Protein AF-0000000079810533 (afdb_homodimer)

InterPro domains:
  IPR00404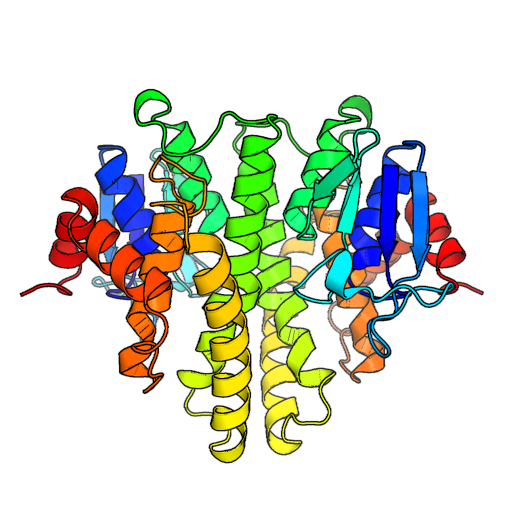5 Glutathione S-transferase, N-terminal [PF13409] (10-76)
  IPR004045 Glutathione S-transferase, N-terminal [PS50404] (1-81)
  IPR004046 Glutathione S-transferase, C-terminal [PF00043] (103-189)
  IPR010987 Glutathione S-transferase, C-terminal-like [PS50405] (87-202)
  IPR036249 Thioredoxin-like superfamily [SSF52833] (1-79)
  IPR036282 Glutathione S-transferase, C-terminal domain superfamily [SSF47616] (81-199)
  IPR040079 Glutathione transferase family [SFLDS00019] (1-200)

Organism: NCBI:txid164759

Foldseek 3Di:
DEWEDAFLPLSLLLQLLCLLLVDDYYYWYQDLVVCATPVGHRVCVVPVVSDDTWDQDPVRDIDGDLVVSSVVSCVVRVVSVQADDPPDPLRVVLVVLSVCCVPQAQVLCVLLPDPPRDPVCVVVSLVSNLVSVL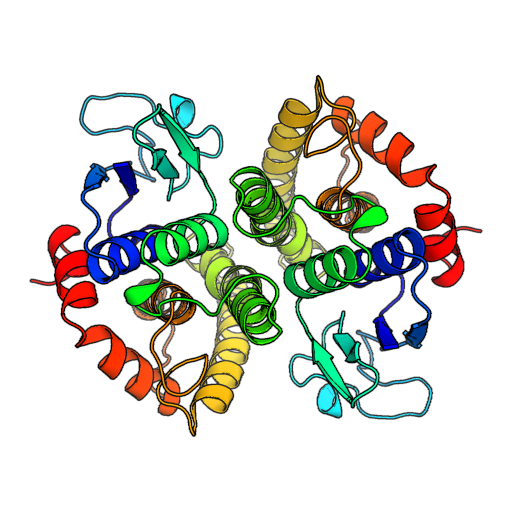VVLVCQPQALANSGPDHHSSLSSNLSRVVCCVVSVRDNVVSPSVVSSNVVVCPDPSSVVSNVVSVNPD/DEWEDAFLPLSLLLQLLCLLLVDDYYYWYQDLVVCATPVGHRVCVVPVVSDDTWDQDPVRDIDGDLVVSSVVSCVVRVVSVQADDPPDPLRVVLVVLSVCCVPQAQVLCVLLPDPPRDPVCVVVSLVSNLVSVLVVLVCQPQALENSGPDHHSSLSSNLSRVVCCVVSVRDNVVSPSVVSSNVVVCPDPSSVVSNVVSVNPD

Sequence (404 aa):
MKLYYSPGACSLSPHIVLHETGLAHTSVLASTKSHKLQDGTDYYTINPLGYVPVLELDDGTRLREGPAIVQYLADQAPHKNLAPANGTLARYRLQEWLTFIGTEIHKGFTPLFKPTTPADYKPLVHEQLLSRLKWVDGELAHKPYLMGEHFSVADAYLFTVTNWAPAVNLDISALKNLAAYRERIAARPAVQAAMKAEGLLKMKLYYSPGACSLSPHIVLHETGLAHTSVLASTKSHKLQDGTDYYTINPLGYVPVLELDDGTRLREGPAIVQYLADQAPHKNLAPANGTLARYRLQEWLTFIGTEIHKGFTPLFKPTTPADYKPLVHEQLLSRLKWVDGELAHKPYLMGEHFSVADAYLFTVTNWAPAVNLDISALKNLAAYRERIAARPAVQAAMKAEGLLK

Structure (mmCIF, N/CA/C/O backbone):
data_AF-0000000079810533-model_v1
#
loop_
_entity.id
_entity.type
_entity.pdbx_description
1 polymer 'Glutathione S-transferase'
#
loop_
_atom_site.group_PDB
_atom_site.id
_atom_site.type_symbol
_atom_site.label_atom_id
_atom_site.label_alt_id
_atom_site.label_comp_id
_atom_site.label_asym_id
_atom_site.label_entity_id
_atom_site.label_seq_id
_atom_site.pdbx_PDB_ins_code
_atom_site.Cartn_x
_atom_site.Cartn_y
_atom_site.Cartn_z
_atom_site.occupancy
_atom_site.B_iso_or_equiv
_atom_site.auth_seq_id
_atom_site.auth_comp_id
_atom_site.auth_asym_id
_atom_site.auth_atom_id
_atom_site.pdbx_PDB_model_num
ATOM 1 N N . MET A 1 1 ? -16.031 7.844 16.562 1 97.38 1 MET A N 1
ATOM 2 C CA . MET A 1 1 ? -14.844 7.145 16.109 1 97.38 1 MET A CA 1
ATOM 3 C C . MET A 1 1 ? -13.617 7.559 16.922 1 97.38 1 MET A C 1
ATOM 5 O O . MET A 1 1 ? -13.617 8.625 17.547 1 97.38 1 MET A O 1
ATOM 9 N N . LYS A 1 2 ? -12.695 6.684 17.062 1 98.38 2 LYS A N 1
ATOM 10 C CA . LYS A 1 2 ? -11.43 6.938 17.75 1 98.38 2 LYS A CA 1
ATOM 11 C C . LYS A 1 2 ? -10.242 6.684 16.812 1 98.38 2 LYS A C 1
ATOM 13 O O . LYS A 1 2 ? -10.164 5.637 16.172 1 98.38 2 LYS A O 1
ATOM 18 N N . LEU A 1 3 ? -9.391 7.676 16.734 1 98.81 3 LEU A N 1
ATOM 19 C CA . LEU A 1 3 ? -8.156 7.504 15.977 1 98.81 3 LEU A CA 1
ATOM 20 C C . LEU A 1 3 ? -6.973 7.281 16.906 1 98.81 3 LEU A C 1
ATOM 22 O O . LEU A 1 3 ? -6.648 8.148 17.719 1 98.81 3 LEU A O 1
ATOM 26 N N . TYR A 1 4 ? -6.355 6.133 16.906 1 98.88 4 TYR A N 1
ATOM 27 C CA . TYR A 1 4 ? -5.074 5.918 17.562 1 98.88 4 TYR A CA 1
ATOM 28 C C . TYR A 1 4 ? -3.93 6.469 16.719 1 98.88 4 TYR A C 1
ATOM 30 O O . TYR A 1 4 ? -3.76 6.078 15.562 1 98.88 4 TYR A O 1
ATOM 38 N N . TYR A 1 5 ? -3.178 7.391 17.281 1 98.69 5 TYR A N 1
ATOM 39 C CA . TYR A 1 5 ? -2.172 8.117 16.516 1 98.69 5 TYR A CA 1
ATOM 40 C C . TYR A 1 5 ? -0.904 8.32 17.344 1 98.69 5 TYR A C 1
ATOM 42 O O . TYR A 1 5 ? -0.901 8.102 18.547 1 98.69 5 TYR A O 1
ATOM 50 N N . SER A 1 6 ? 0.155 8.617 16.719 1 98.38 6 SER A N 1
ATOM 51 C CA . SER A 1 6 ? 1.384 9.156 17.297 1 98.38 6 SER A CA 1
ATOM 52 C C . SER A 1 6 ? 1.808 10.438 16.594 1 98.38 6 SER A C 1
ATOM 54 O O . SER A 1 6 ? 1.777 10.516 15.359 1 98.38 6 SER A O 1
ATOM 56 N N . PRO A 1 7 ? 2.174 11.453 17.312 1 97.44 7 PRO A N 1
ATOM 57 C CA . PRO A 1 7 ? 2.471 12.75 16.703 1 97.44 7 PRO A CA 1
ATOM 58 C C . PRO A 1 7 ? 3.521 12.656 15.602 1 97.44 7 PRO A C 1
ATOM 60 O O . PRO A 1 7 ? 4.621 12.148 15.836 1 97.44 7 PRO A O 1
ATOM 63 N N . GLY A 1 8 ? 3.139 13.102 14.484 1 96.69 8 GLY A N 1
ATOM 64 C CA . GLY A 1 8 ? 4.066 13.203 13.367 1 96.69 8 GLY A CA 1
ATOM 65 C C . GLY A 1 8 ? 4.211 11.914 12.594 1 96.69 8 GLY A C 1
ATOM 66 O O . GLY A 1 8 ? 4.879 11.875 11.555 1 96.69 8 GLY A O 1
ATOM 67 N N . ALA A 1 9 ? 3.635 10.812 13.086 1 97.94 9 ALA A N 1
ATOM 68 C CA . ALA A 1 9 ? 3.703 9.531 12.398 1 97.94 9 ALA A CA 1
ATOM 69 C C . ALA A 1 9 ? 2.764 9.5 11.195 1 97.94 9 ALA A C 1
ATOM 71 O O . ALA A 1 9 ? 2.174 10.523 10.836 1 97.94 9 ALA A O 1
ATOM 72 N N . CYS A 1 10 ? 2.721 8.406 10.539 1 98.62 10 CYS A N 1
ATOM 73 C CA . CYS A 1 10 ? 1.886 8.281 9.344 1 98.62 10 CYS A CA 1
ATOM 74 C C . CYS A 1 10 ? 0.413 8.461 9.688 1 98.62 10 CYS A C 1
ATOM 76 O O . CYS A 1 10 ? -0.409 8.719 8.812 1 98.62 10 CYS A O 1
ATOM 78 N N . SER A 1 11 ? 0.035 8.359 10.945 1 98.81 11 SER A N 1
ATOM 79 C CA . SER A 1 11 ? -1.338 8.547 11.406 1 98.81 11 SER A CA 1
ATOM 80 C C . SER A 1 11 ? -1.796 9.984 11.227 1 98.81 11 SER A C 1
ATOM 82 O O . SER A 1 11 ? -2.986 10.289 11.344 1 98.81 11 SER A O 1
ATOM 84 N N . LEU A 1 12 ? -0.849 10.914 10.93 1 98.88 12 LEU A N 1
ATOM 85 C CA . LEU A 1 12 ? -1.232 12.281 10.625 1 98.88 12 LEU A CA 1
ATOM 86 C C . LEU A 1 12 ? -2.117 12.336 9.383 1 98.88 12 LEU A C 1
ATOM 88 O O . LEU A 1 12 ? -3.025 13.164 9.289 1 98.88 12 LEU A O 1
ATOM 92 N N . SER A 1 13 ? -1.902 11.438 8.469 1 98.94 13 SER A N 1
ATOM 93 C CA . SER A 1 13 ? -2.686 11.367 7.238 1 98.94 13 SER A CA 1
ATOM 94 C C . SER A 1 13 ? -4.168 11.18 7.539 1 98.94 13 SER A C 1
ATOM 96 O O . SER A 1 13 ? -4.988 12.039 7.227 1 98.94 13 SER A O 1
ATOM 98 N N . PRO A 1 14 ? -4.598 10.078 8.195 1 98.94 14 PRO A N 1
ATOM 99 C CA . PRO A 1 14 ? -6.027 9.969 8.508 1 98.94 14 PRO A CA 1
ATOM 100 C C . PRO A 1 14 ? -6.504 11.047 9.469 1 98.94 14 PRO A C 1
ATOM 102 O O . PRO A 1 14 ? -7.684 11.414 9.461 1 98.94 14 PRO A O 1
ATOM 105 N N . HIS A 1 15 ? -5.605 11.594 10.305 1 98.94 15 HIS A N 1
ATOM 106 C CA . HIS A 1 15 ? -5.996 12.703 11.18 1 98.94 15 HIS A CA 1
ATOM 107 C C . HIS A 1 15 ? -6.402 13.922 10.359 1 98.94 15 HIS A C 1
ATOM 109 O O . HIS A 1 15 ? -7.426 14.547 10.648 1 98.94 15 HIS A O 1
ATOM 115 N N . ILE A 1 16 ? -5.625 14.281 9.336 1 98.94 16 ILE A N 1
ATOM 116 C CA . ILE A 1 16 ? -5.957 15.359 8.414 1 98.94 16 ILE A CA 1
ATOM 117 C C . ILE A 1 16 ? -7.297 15.07 7.738 1 98.94 16 ILE A C 1
ATOM 119 O O . ILE A 1 16 ? -8.164 15.938 7.668 1 98.94 16 ILE A O 1
ATOM 123 N N . VAL A 1 17 ? -7.496 13.812 7.262 1 98.94 17 VAL A N 1
ATOM 124 C CA . VAL A 1 17 ? -8.711 13.445 6.535 1 98.94 17 VAL A CA 1
ATOM 125 C C . VAL A 1 17 ? -9.914 13.562 7.461 1 98.94 17 VAL A C 1
ATOM 127 O O . VAL A 1 17 ? -10.992 14 7.039 1 98.94 17 VAL A O 1
ATOM 130 N N . LEU A 1 18 ? -9.758 13.18 8.727 1 98.94 18 LEU A N 1
ATOM 131 C CA . LEU A 1 18 ? -10.844 13.336 9.688 1 98.94 18 LEU A CA 1
ATOM 132 C C . LEU A 1 18 ? -11.25 14.805 9.812 1 98.94 18 LEU A C 1
ATOM 134 O O . LEU A 1 18 ? -12.438 15.117 9.836 1 98.94 18 LEU A O 1
ATOM 138 N N . HIS A 1 19 ? -10.297 15.695 9.867 1 98.88 19 HIS A N 1
ATOM 139 C CA . HIS A 1 19 ? -10.594 17.125 9.93 1 98.88 19 HIS A CA 1
ATOM 140 C C . HIS A 1 19 ? -11.242 17.609 8.633 1 98.88 19 HIS A C 1
ATOM 142 O O . HIS A 1 19 ? -12.148 18.438 8.672 1 98.88 19 HIS A O 1
ATOM 148 N N . GLU A 1 20 ? -10.773 17.141 7.484 1 98.88 20 GLU A N 1
ATOM 149 C CA . GLU A 1 20 ? -11.359 17.516 6.199 1 98.88 20 GLU A CA 1
ATOM 150 C C . GLU A 1 20 ? -12.828 17.094 6.121 1 98.88 20 GLU A C 1
ATOM 152 O O . GLU A 1 20 ? -13.656 17.797 5.551 1 98.88 20 GLU A O 1
ATOM 157 N N . THR A 1 21 ? -13.148 15.906 6.641 1 98.75 21 THR A N 1
ATOM 158 C CA . THR A 1 21 ? -14.492 15.352 6.559 1 98.75 21 THR A CA 1
ATOM 159 C C . THR A 1 21 ? -15.43 16.062 7.539 1 98.75 21 THR A C 1
ATOM 161 O O . THR A 1 21 ? -16.641 16.109 7.324 1 98.75 21 THR A O 1
ATOM 164 N N . GLY A 1 22 ? -14.891 16.516 8.664 1 98.19 22 GLY A N 1
ATOM 165 C CA . GLY A 1 22 ? -15.703 17.094 9.719 1 98.19 22 GLY A CA 1
ATOM 166 C C . GLY A 1 22 ? -16.375 16.062 10.594 1 98.19 22 GLY A C 1
ATOM 167 O O . GLY A 1 22 ? -17.234 16.391 11.406 1 98.19 22 GLY A O 1
ATOM 168 N N . LEU A 1 23 ? -16.031 14.852 10.43 1 98.06 23 LEU A N 1
ATOM 169 C CA . LEU A 1 23 ? -16.625 13.781 11.219 1 98.06 23 LEU A CA 1
ATOM 170 C C . LEU A 1 23 ? -16.188 13.875 12.68 1 98.06 23 LEU A C 1
ATOM 172 O O . LEU A 1 23 ? -15.023 14.172 12.969 1 98.06 23 LEU A O 1
ATOM 176 N N . ALA A 1 24 ? -17.109 13.695 13.523 1 97.56 24 ALA A N 1
ATOM 177 C CA . ALA A 1 24 ? -16.797 13.664 14.945 1 97.56 24 ALA A CA 1
ATOM 178 C C . ALA A 1 24 ? -15.844 12.5 15.266 1 97.56 24 ALA A C 1
ATOM 180 O O . ALA A 1 24 ? -16.047 11.383 14.789 1 97.56 24 ALA A O 1
ATOM 181 N N . HIS A 1 25 ? -14.797 12.836 16.062 1 98.06 25 HIS A N 1
ATOM 182 C CA . HIS A 1 25 ? -13.836 11.797 16.438 1 98.06 25 HIS A CA 1
ATOM 183 C C . HIS A 1 25 ? -13.062 12.203 17.688 1 98.06 25 HIS A C 1
ATOM 185 O O . HIS A 1 25 ? -13.039 13.383 18.062 1 98.06 25 HIS A O 1
ATOM 191 N N . THR A 1 26 ? -12.57 11.258 18.312 1 97.88 26 THR A N 1
ATOM 192 C CA . THR A 1 26 ? -11.57 11.453 19.375 1 97.88 26 THR A CA 1
ATOM 193 C C . THR A 1 26 ? -10.227 10.867 18.953 1 97.88 26 THR A C 1
ATOM 195 O O . THR A 1 26 ? -10.172 9.953 18.125 1 97.88 26 THR A O 1
ATOM 198 N N . SER A 1 27 ? -9.164 11.453 19.422 1 97.69 27 SER A N 1
ATOM 199 C CA . SER A 1 27 ? -7.82 10.961 19.141 1 97.69 27 SER A CA 1
ATOM 200 C C . SER A 1 27 ? -7.172 10.375 20.391 1 97.69 27 SER A C 1
ATOM 202 O O . SER A 1 27 ? -7.281 10.945 21.484 1 97.69 27 SER A O 1
ATOM 204 N N . VAL A 1 28 ? -6.594 9.273 20.266 1 98.31 28 VAL A N 1
ATOM 205 C CA . VAL A 1 28 ? -5.91 8.594 21.359 1 98.31 28 VAL A CA 1
ATOM 206 C C . VAL A 1 28 ? -4.43 8.438 21.031 1 98.31 28 VAL A C 1
ATOM 208 O O . VAL A 1 28 ? -4.074 7.793 20.047 1 98.31 28 VAL A O 1
ATOM 211 N N . LEU A 1 29 ? -3.613 9 21.875 1 98 29 LEU A N 1
ATOM 212 C CA . LEU A 1 29 ? -2.172 8.914 21.656 1 98 29 LEU A CA 1
ATOM 213 C C . LEU A 1 29 ? -1.669 7.496 21.922 1 98 29 LEU A C 1
ATOM 215 O O . LEU A 1 29 ? -1.841 6.965 23.016 1 98 29 LEU A O 1
ATOM 219 N N . ALA A 1 30 ? -1.184 6.859 20.938 1 98.19 30 ALA A N 1
ATOM 220 C CA . ALA A 1 30 ? -0.529 5.555 21.016 1 98.19 30 ALA A CA 1
ATOM 221 C C . ALA A 1 30 ? 0.951 5.664 20.656 1 98.19 30 ALA A C 1
ATOM 223 O O . ALA A 1 30 ? 1.308 5.746 19.469 1 98.19 30 ALA A O 1
ATOM 224 N N . SER A 1 31 ? 1.797 5.582 21.688 1 94.31 31 SER A N 1
ATOM 225 C CA . SER A 1 31 ? 3.23 5.762 21.469 1 94.31 31 SER A CA 1
ATOM 226 C C . SER A 1 31 ? 3.824 4.602 20.688 1 94.31 31 SER A C 1
ATOM 228 O O . SER A 1 31 ? 3.691 3.441 21.078 1 94.31 31 SER A O 1
ATOM 230 N N . THR A 1 32 ? 4.551 4.953 19.625 1 91.69 32 THR A N 1
ATOM 231 C CA . THR A 1 32 ? 5.211 3.912 18.844 1 91.69 32 THR A CA 1
ATOM 232 C C . THR A 1 32 ? 6.551 3.535 19.469 1 91.69 32 THR A C 1
ATOM 234 O O . THR A 1 32 ? 7.191 2.572 19.031 1 91.69 32 THR A O 1
ATOM 237 N N . LYS A 1 33 ? 6.953 4.227 20.422 1 91.12 33 LYS A N 1
ATOM 238 C CA . LYS A 1 33 ? 8.188 3.943 21.141 1 91.12 33 LYS A CA 1
ATOM 239 C C . LYS A 1 33 ? 7.934 3.008 22.312 1 91.12 33 LYS A C 1
ATOM 241 O O . LYS A 1 33 ? 8.523 1.929 22.406 1 91.12 33 LYS A O 1
ATOM 246 N N . SER A 1 34 ? 6.973 3.377 23.141 1 94.94 34 SER A N 1
ATOM 247 C CA . SER A 1 34 ? 6.703 2.578 24.344 1 94.94 34 SER A CA 1
ATOM 248 C C . SER A 1 34 ? 5.641 1.517 24.062 1 94.94 34 SER A C 1
ATOM 250 O O . SER A 1 34 ? 5.508 0.557 24.828 1 94.94 34 SER A O 1
ATOM 252 N N . HIS A 1 35 ? 4.816 1.788 23 1 97.25 35 HIS A N 1
ATOM 253 C CA . HIS A 1 35 ? 3.68 0.945 22.641 1 97.25 35 HIS A CA 1
ATOM 254 C C . HIS A 1 35 ? 2.703 0.826 23.812 1 97.25 35 HIS A C 1
ATOM 256 O O . HIS A 1 35 ? 2.215 -0.267 24.109 1 97.25 35 HIS A O 1
ATOM 262 N N . LYS A 1 36 ? 2.566 1.965 24.469 1 97.19 36 LYS A N 1
ATOM 263 C CA . LYS A 1 36 ? 1.578 2.107 25.531 1 97.19 36 LYS A CA 1
ATOM 264 C C . LYS A 1 36 ? 0.706 3.34 25.312 1 97.19 36 LYS A C 1
ATOM 266 O O . LYS A 1 36 ? 1.177 4.355 24.797 1 97.19 36 LYS A O 1
ATOM 271 N N . LEU A 1 37 ? -0.528 3.209 25.75 1 97.75 37 LEU A N 1
ATOM 272 C CA . LEU A 1 37 ? -1.392 4.383 25.812 1 97.75 37 LEU A CA 1
ATOM 273 C C . LEU A 1 37 ? -1.079 5.227 27.047 1 97.75 37 LEU A C 1
ATOM 275 O O . LEU A 1 37 ? -0.242 4.844 27.859 1 97.75 37 LEU A O 1
ATOM 279 N N . GLN A 1 38 ? -1.739 6.344 27.094 1 96.38 38 GLN A N 1
ATOM 280 C CA . GLN A 1 38 ? -1.486 7.262 28.203 1 96.38 38 GLN A CA 1
ATOM 281 C C . GLN A 1 38 ? -1.89 6.641 29.531 1 96.38 38 GLN A C 1
ATOM 283 O O . GLN A 1 38 ? -1.268 6.91 30.562 1 96.38 38 GLN A O 1
ATOM 288 N N . ASP A 1 39 ? -2.861 5.73 29.547 1 97.06 39 ASP A N 1
ATOM 289 C CA . ASP A 1 39 ? -3.35 5.133 30.781 1 97.06 39 ASP A CA 1
ATOM 290 C C . ASP A 1 39 ? -2.594 3.85 31.109 1 97.06 39 ASP A C 1
ATOM 292 O O . ASP A 1 39 ? -2.967 3.117 32.031 1 97.06 39 ASP A O 1
ATOM 296 N N . GLY A 1 40 ? -1.654 3.543 30.281 1 97.12 40 GLY A N 1
ATOM 297 C CA . GLY A 1 40 ? -0.814 2.387 30.547 1 97.12 40 GLY A CA 1
ATOM 298 C C . GLY A 1 40 ? -1.243 1.149 29.781 1 97.12 40 GLY A C 1
ATOM 299 O O . GLY A 1 40 ? -0.538 0.138 29.781 1 97.12 40 GLY A O 1
ATOM 300 N N . THR A 1 41 ? -2.34 1.276 29.094 1 97.94 41 THR A N 1
ATOM 301 C CA . THR A 1 41 ? -2.818 0.145 28.312 1 97.94 41 THR A CA 1
ATOM 302 C C . THR A 1 41 ? -1.768 -0.285 27.281 1 97.94 41 THR A C 1
ATOM 304 O O . THR A 1 41 ? -1.144 0.558 26.641 1 97.94 41 THR A O 1
ATOM 307 N N . ASP A 1 42 ? -1.539 -1.61 27.188 1 98.19 42 ASP A N 1
ATOM 308 C CA . ASP A 1 42 ? -0.66 -2.178 26.172 1 98.19 42 ASP A CA 1
ATOM 309 C C . ASP A 1 42 ? -1.264 -2.025 24.781 1 98.19 42 ASP A C 1
ATOM 311 O O . ASP A 1 42 ? -2.273 -2.658 24.469 1 98.19 42 ASP A O 1
ATOM 315 N N . TYR A 1 43 ? -0.594 -1.244 23.922 1 98.19 43 TYR A N 1
ATOM 316 C CA . TYR A 1 43 ? -1.147 -0.918 22.609 1 98.19 43 TYR A CA 1
ATOM 317 C C . TYR A 1 43 ? -1.276 -2.166 21.75 1 98.19 43 TYR A C 1
ATOM 319 O O . TYR A 1 43 ? -2.127 -2.229 20.859 1 98.19 43 TYR A O 1
ATOM 327 N N . TYR A 1 44 ? -0.482 -3.221 22.062 1 97.75 44 TYR A N 1
ATOM 328 C CA . TYR A 1 44 ? -0.534 -4.461 21.297 1 97.75 44 TYR A CA 1
ATOM 329 C C . TYR A 1 44 ? -1.87 -5.168 21.5 1 97.75 44 TYR A C 1
ATOM 331 O O . TYR A 1 44 ? -2.234 -6.047 20.719 1 97.75 44 TYR A O 1
ATOM 339 N N . THR A 1 45 ? -2.65 -4.801 22.516 1 97.19 45 THR A N 1
ATOM 340 C CA . THR A 1 45 ? -3.98 -5.363 22.719 1 97.19 45 THR A CA 1
ATOM 341 C C . THR A 1 45 ? -4.992 -4.723 21.766 1 97.19 45 THR A C 1
ATOM 343 O O . THR A 1 45 ? -6.086 -5.25 21.562 1 97.19 45 THR A O 1
ATOM 346 N N . ILE A 1 46 ? -4.594 -3.586 21.203 1 97.31 46 ILE A N 1
ATOM 347 C CA . ILE A 1 46 ? -5.438 -2.873 20.25 1 97.31 46 ILE A CA 1
ATOM 348 C C . ILE A 1 46 ? -5.016 -3.225 18.828 1 97.31 46 ILE A C 1
ATOM 350 O O . ILE A 1 46 ? -5.852 -3.59 18 1 97.31 46 ILE A O 1
ATOM 354 N N . ASN A 1 47 ? -3.758 -3.146 18.625 1 97.56 47 ASN A N 1
ATOM 355 C CA . ASN A 1 47 ? -3.168 -3.531 17.344 1 97.56 47 ASN A CA 1
ATOM 356 C C . ASN A 1 47 ? -1.939 -4.414 17.547 1 97.56 47 ASN A C 1
ATOM 358 O O . ASN A 1 47 ? -0.853 -3.918 17.844 1 97.56 47 ASN A O 1
ATOM 362 N N . PRO A 1 48 ? -2.043 -5.695 17.25 1 96.69 48 PRO A N 1
ATOM 363 C CA . PRO A 1 48 ? -0.932 -6.629 17.453 1 96.69 48 PRO A CA 1
ATOM 364 C C . PRO A 1 48 ? 0.294 -6.27 16.609 1 96.69 48 PRO A C 1
ATOM 366 O O . PRO A 1 48 ? 1.401 -6.73 16.906 1 96.69 48 PRO A O 1
ATOM 369 N N . LEU A 1 49 ? 0.184 -5.453 15.594 1 96.94 49 LEU A N 1
ATOM 370 C CA . LEU A 1 49 ? 1.305 -5.047 14.758 1 96.94 49 LEU A CA 1
ATOM 371 C C . LEU A 1 49 ? 2.055 -3.875 15.383 1 96.94 49 LEU A C 1
ATOM 373 O O . LEU A 1 49 ? 3.186 -3.576 14.992 1 96.94 49 LEU A O 1
ATOM 377 N N . GLY A 1 50 ? 1.387 -3.16 16.281 1 97.06 50 GLY A N 1
ATOM 378 C CA . GLY A 1 50 ? 2.059 -2.211 17.156 1 97.06 50 GLY A CA 1
ATOM 379 C C . GLY A 1 50 ? 2.242 -0.844 16.531 1 97.06 50 GLY A C 1
ATOM 380 O O . GLY A 1 50 ? 2.863 0.042 17.125 1 97.06 50 GLY A O 1
ATOM 381 N N . TYR A 1 51 ? 1.749 -0.667 15.25 1 96.88 51 TYR A N 1
ATOM 382 C CA . TYR A 1 51 ? 1.951 0.638 14.633 1 96.88 51 TYR A CA 1
ATOM 383 C C . TYR A 1 51 ? 0.628 1.377 14.477 1 96.88 51 TYR A C 1
ATOM 385 O O . TYR A 1 51 ? -0.431 0.849 14.82 1 96.88 51 TYR A O 1
ATOM 393 N N . VAL A 1 52 ? 0.689 2.617 14.227 1 98.25 52 VAL A N 1
ATOM 394 C CA . VAL A 1 52 ? -0.445 3.488 13.938 1 98.25 52 VAL A CA 1
ATOM 395 C C . VAL A 1 52 ? -0.502 3.783 12.445 1 98.25 52 VAL A C 1
ATOM 397 O O . VAL A 1 52 ? 0.497 3.633 11.734 1 98.25 52 VAL A O 1
ATOM 400 N N . PRO A 1 53 ? -1.639 4.07 11.945 1 98.75 53 PRO A N 1
ATOM 401 C CA . PRO A 1 53 ? -2.922 4.41 12.57 1 98.75 53 PRO A CA 1
ATOM 402 C C . PRO A 1 53 ? -3.805 3.188 12.805 1 98.75 53 PRO A C 1
ATOM 404 O O . PRO A 1 53 ? -3.646 2.168 12.125 1 98.75 53 PRO A O 1
ATOM 407 N N . VAL A 1 54 ? -4.664 3.281 13.75 1 98.88 54 VAL A N 1
ATOM 408 C CA . VAL A 1 54 ? -5.848 2.436 13.883 1 98.88 54 VAL A CA 1
ATOM 409 C C . VAL A 1 54 ? -7.082 3.305 14.086 1 98.88 54 VAL A C 1
ATOM 411 O O . VAL A 1 54 ? -7.062 4.246 14.883 1 98.88 54 VAL A O 1
ATOM 414 N N . LEU A 1 55 ? -8.117 3.096 13.297 1 98.88 55 LEU A N 1
ATOM 415 C CA . LEU A 1 55 ? -9.406 3.758 13.469 1 98.88 55 LEU A CA 1
ATOM 416 C C . LEU A 1 55 ? -10.422 2.816 14.102 1 98.88 55 LEU A C 1
ATOM 418 O O . LEU A 1 55 ? -10.688 1.731 13.578 1 98.88 55 LEU A O 1
ATOM 422 N N . GLU A 1 56 ? -10.898 3.125 15.211 1 98.69 56 GLU A N 1
ATOM 423 C CA . GLU A 1 56 ? -11.984 2.385 15.859 1 98.69 56 GLU A CA 1
ATOM 424 C C . GLU A 1 56 ? -13.328 3.059 15.625 1 98.69 56 GLU A C 1
ATOM 426 O O . GLU A 1 56 ? -13.531 4.215 16.016 1 98.69 56 GLU A O 1
ATOM 431 N N . LEU A 1 57 ? -14.211 2.359 14.977 1 98.25 57 LEU A N 1
ATOM 432 C CA . LEU A 1 57 ? -15.547 2.869 14.688 1 98.25 57 LEU A CA 1
ATOM 433 C C . LEU A 1 57 ? -16.422 2.861 15.938 1 98.25 57 LEU A C 1
ATOM 435 O O . LEU A 1 57 ? -16.031 2.307 16.969 1 98.25 57 LEU A O 1
ATOM 439 N N . ASP A 1 58 ? -17.609 3.426 15.844 1 96.94 58 ASP A N 1
ATOM 440 C CA . ASP A 1 58 ? -18.5 3.592 17 1 96.94 58 ASP A CA 1
ATOM 441 C C . ASP A 1 58 ? -18.969 2.24 17.531 1 96.94 58 ASP A C 1
ATOM 443 O O . ASP A 1 58 ? -19.25 2.098 18.719 1 96.94 58 ASP A O 1
ATOM 447 N N . ASP A 1 59 ? -19.062 1.264 16.656 1 97.25 59 ASP A N 1
ATOM 448 C CA . ASP A 1 59 ? -19.547 -0.055 17.078 1 97.25 59 ASP A CA 1
ATOM 449 C C . ASP A 1 59 ? -18.391 -0.92 17.578 1 97.25 59 ASP A C 1
ATOM 451 O O . ASP A 1 59 ? -18.562 -2.115 17.812 1 97.25 59 ASP A O 1
ATOM 455 N N . GLY A 1 60 ? -17.188 -0.352 17.594 1 97.06 60 GLY A N 1
ATOM 456 C CA . GLY A 1 60 ? -16.031 -1.071 18.125 1 97.06 60 GLY A CA 1
ATOM 457 C C . GLY A 1 60 ? -15.18 -1.701 17.031 1 97.06 60 GLY A C 1
ATOM 458 O O . GLY A 1 60 ? -14.078 -2.176 17.312 1 97.06 60 GLY A O 1
ATOM 459 N N . THR A 1 61 ? -15.672 -1.671 15.812 1 97.81 61 THR A N 1
ATOM 460 C CA . THR A 1 61 ? -14.898 -2.203 14.695 1 97.81 61 THR A CA 1
ATOM 461 C C . THR A 1 61 ? -13.617 -1.398 14.5 1 97.81 61 THR A C 1
ATOM 463 O O . THR A 1 61 ? -13.633 -0.168 14.562 1 97.81 61 THR A O 1
ATOM 466 N N . ARG A 1 62 ? -12.508 -2.119 14.258 1 98.31 62 ARG A N 1
ATOM 467 C CA . ARG A 1 62 ? -11.242 -1.433 14.039 1 98.31 62 ARG A CA 1
ATOM 468 C C . ARG A 1 62 ? -10.758 -1.623 12.609 1 98.31 62 ARG A C 1
ATOM 470 O O . ARG A 1 62 ? -10.867 -2.715 12.047 1 98.31 62 ARG A O 1
ATOM 477 N N . LEU A 1 63 ? -10.234 -0.538 1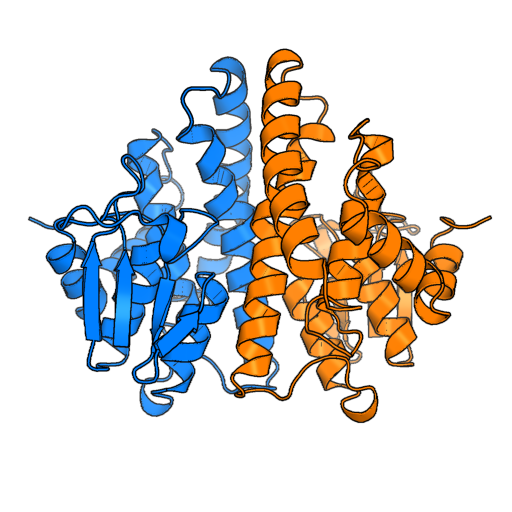2.047 1 98.56 63 LEU A N 1
ATOM 478 C CA . LEU A 1 63 ? -9.602 -0.524 10.734 1 98.56 63 LEU A CA 1
ATOM 479 C C . LEU A 1 63 ? -8.141 -0.106 10.844 1 98.56 63 LEU A C 1
ATOM 481 O O . LEU A 1 63 ? -7.809 0.836 11.57 1 98.56 63 LEU A O 1
ATOM 485 N N . ARG A 1 64 ? -7.305 -0.833 10.133 1 98.12 64 ARG A N 1
ATOM 486 C CA . ARG A 1 64 ? -5.887 -0.509 10.062 1 98.12 64 ARG A CA 1
ATOM 487 C C . ARG A 1 64 ? -5.484 -0.097 8.656 1 98.12 64 ARG A C 1
ATOM 489 O O . ARG A 1 64 ? -6.305 -0.12 7.734 1 98.12 64 ARG A O 1
ATOM 496 N N . GLU A 1 65 ? -4.223 0.219 8.578 1 98.75 65 GLU A N 1
ATOM 497 C CA . GLU A 1 65 ? -3.604 0.576 7.305 1 98.75 65 GLU A CA 1
ATOM 498 C C . GLU A 1 65 ? -4.113 1.922 6.801 1 98.75 65 GLU A C 1
ATOM 500 O O . GLU A 1 65 ? -5.281 2.045 6.418 1 98.75 65 GLU A O 1
ATOM 505 N N . GLY A 1 66 ? -3.246 2.906 6.738 1 98.75 66 GLY A N 1
ATOM 506 C CA . GLY A 1 66 ? -3.562 4.277 6.363 1 98.75 66 GLY A CA 1
ATOM 507 C C . GLY A 1 66 ? -4.422 4.371 5.117 1 98.75 66 GLY A C 1
ATOM 508 O O . GLY A 1 66 ? -5.516 4.941 5.152 1 98.75 66 GLY A O 1
ATOM 509 N N . PRO A 1 67 ? -4 3.727 4.023 1 98.94 67 PRO A N 1
ATOM 510 C CA . PRO A 1 67 ? -4.73 3.824 2.76 1 98.94 67 PRO A CA 1
ATOM 511 C C . PRO A 1 67 ? -6.16 3.291 2.859 1 98.94 67 PRO A C 1
ATOM 513 O O . PRO A 1 67 ? -7.074 3.84 2.236 1 98.94 67 PRO A O 1
ATOM 516 N N . ALA A 1 68 ? -6.402 2.232 3.611 1 98.88 68 ALA A N 1
ATOM 517 C CA . ALA A 1 68 ? -7.762 1.737 3.816 1 98.88 68 ALA A CA 1
ATOM 518 C C . ALA A 1 68 ? -8.578 2.711 4.66 1 98.88 68 ALA A C 1
ATOM 520 O O . ALA A 1 68 ? -9.727 3.02 4.324 1 98.88 68 ALA A O 1
ATOM 521 N N . ILE A 1 69 ? -8 3.275 5.699 1 98.94 69 ILE A N 1
ATOM 522 C CA . ILE A 1 69 ? -8.68 4.152 6.648 1 98.94 69 ILE A CA 1
ATOM 523 C C . ILE A 1 69 ? -9.109 5.438 5.945 1 98.94 69 ILE A C 1
ATOM 525 O O . ILE A 1 69 ? -10.258 5.867 6.074 1 98.94 69 ILE A O 1
ATOM 529 N N . VAL A 1 70 ? -8.203 6.035 5.172 1 98.94 70 VAL A N 1
ATOM 530 C CA . VAL A 1 70 ? -8.508 7.344 4.602 1 98.94 70 VAL A CA 1
ATOM 531 C C . VAL A 1 70 ? -9.594 7.207 3.541 1 98.94 70 VAL A C 1
ATOM 533 O O . VAL A 1 70 ? -10.422 8.109 3.367 1 98.94 70 VAL A O 1
ATOM 536 N N . GLN A 1 71 ? -9.609 6.113 2.824 1 98.94 71 GLN A N 1
ATOM 537 C CA . GLN A 1 71 ? -10.688 5.898 1.862 1 98.94 71 GLN A CA 1
ATOM 538 C C . GLN A 1 71 ? -12.023 5.676 2.57 1 98.94 71 GLN A C 1
ATOM 540 O O . GLN A 1 71 ? -13.055 6.199 2.141 1 98.94 71 GLN A O 1
ATOM 545 N N . TYR A 1 72 ? -12.023 4.867 3.646 1 98.88 72 TYR A N 1
ATOM 546 C CA . TYR A 1 72 ? -13.234 4.68 4.441 1 98.88 72 TYR A CA 1
ATOM 547 C C . TYR A 1 72 ? -13.797 6.016 4.902 1 98.88 72 TYR A C 1
ATOM 549 O O . TYR A 1 72 ? -14.984 6.297 4.711 1 98.88 72 TYR A O 1
ATOM 557 N N . LEU A 1 73 ? -12.969 6.852 5.434 1 98.88 73 LEU A N 1
ATOM 558 C CA . LEU A 1 73 ? -13.375 8.148 5.965 1 98.88 73 LEU A CA 1
ATOM 559 C C . LEU A 1 73 ? -13.953 9.031 4.863 1 98.88 73 LEU A C 1
ATOM 561 O O . LEU A 1 73 ? -15 9.656 5.047 1 98.88 73 LEU A O 1
ATOM 565 N N . ALA A 1 74 ? -13.242 9.094 3.73 1 98.88 74 ALA A N 1
ATOM 566 C CA . ALA A 1 74 ? -13.719 9.898 2.607 1 98.88 74 ALA A CA 1
ATOM 567 C C . ALA A 1 74 ? -15.117 9.469 2.184 1 98.88 74 ALA A C 1
ATOM 569 O O . ALA A 1 74 ? -15.969 10.32 1.895 1 98.88 74 ALA A O 1
ATOM 570 N N . ASP A 1 75 ? -15.344 8.164 2.172 1 98.75 75 ASP A N 1
ATOM 571 C CA . ASP A 1 75 ? -16.609 7.625 1.7 1 98.75 75 ASP A CA 1
ATOM 572 C C . ASP A 1 75 ? -17.734 7.875 2.715 1 98.75 75 ASP A C 1
ATOM 574 O O . ASP A 1 75 ? -18.906 7.754 2.391 1 98.75 75 ASP A O 1
ATOM 578 N N . GLN A 1 76 ? -17.391 8.195 3.973 1 98.25 76 GLN A N 1
ATOM 579 C CA . GLN A 1 76 ? -18.375 8.562 4.977 1 98.25 76 GLN A CA 1
ATOM 580 C C . GLN A 1 76 ? -18.844 10.008 4.785 1 98.25 76 GLN A C 1
ATOM 582 O O . GLN A 1 76 ? -19.844 10.422 5.375 1 98.25 76 GLN A O 1
ATOM 587 N N . ALA A 1 77 ? -18.141 10.812 3.998 1 98.19 77 ALA A N 1
ATOM 588 C CA . ALA A 1 77 ? -18.484 12.203 3.707 1 98.19 77 ALA A CA 1
ATOM 589 C C . ALA A 1 77 ? -18.328 12.5 2.219 1 98.19 77 ALA A C 1
ATOM 591 O O . ALA A 1 77 ? -17.547 13.375 1.834 1 98.19 77 ALA A O 1
ATOM 592 N N . PRO A 1 78 ? -19.125 11.812 1.398 1 96.94 78 PRO A N 1
ATOM 593 C CA . PRO A 1 78 ? -18.938 11.922 -0.049 1 96.94 78 PRO A CA 1
ATOM 594 C C . PRO A 1 78 ? -19.078 13.352 -0.563 1 96.94 78 PRO A C 1
ATOM 596 O O . PRO A 1 78 ? -18.469 13.711 -1.574 1 96.94 78 PRO A O 1
ATOM 599 N N . HIS A 1 79 ? -19.781 14.195 0.136 1 96.94 79 HIS A N 1
ATOM 600 C CA . HIS A 1 79 ? -20.016 15.57 -0.295 1 96.94 79 HIS A CA 1
ATOM 601 C C . HIS A 1 79 ? -18.75 16.406 -0.186 1 96.94 79 HIS A C 1
ATOM 603 O O . HIS A 1 79 ? -18.656 17.484 -0.779 1 96.94 79 HIS A O 1
ATOM 609 N N . LYS A 1 80 ? -17.75 15.953 0.548 1 98.06 80 LYS A N 1
ATOM 610 C CA . LYS A 1 80 ? -16.484 16.656 0.709 1 98.06 80 LYS A CA 1
ATOM 611 C C . LYS A 1 80 ? -15.555 16.391 -0.466 1 98.06 80 LYS A C 1
ATOM 613 O O . LYS A 1 80 ? -14.523 17.047 -0.614 1 98.06 80 LYS A O 1
ATOM 618 N N . ASN A 1 81 ? -15.891 15.398 -1.332 1 97.88 81 ASN A N 1
ATOM 619 C CA . ASN A 1 81 ? -15.156 15.078 -2.551 1 97.88 81 ASN A CA 1
ATOM 620 C C . ASN A 1 81 ? -13.68 14.812 -2.264 1 97.88 81 ASN A C 1
ATOM 622 O O . ASN A 1 81 ? -12.812 15.352 -2.947 1 97.88 81 ASN A O 1
ATOM 626 N N . LEU A 1 82 ? -13.445 13.992 -1.252 1 98.81 82 LEU A N 1
ATOM 627 C CA . LEU A 1 82 ? -12.078 13.688 -0.845 1 98.81 82 LEU A CA 1
ATOM 628 C C . LEU A 1 82 ? -11.555 12.453 -1.577 1 98.81 82 LEU A C 1
ATOM 630 O O . LEU A 1 82 ? -10.367 12.133 -1.482 1 98.81 82 LEU A O 1
ATOM 634 N N . ALA A 1 83 ? -12.375 11.711 -2.205 1 98.81 83 ALA A N 1
ATOM 635 C CA . ALA A 1 83 ? -12.047 10.562 -3.043 1 98.81 83 ALA A CA 1
ATOM 636 C C . ALA A 1 83 ? -13.047 10.414 -4.184 1 98.81 83 ALA A C 1
ATOM 638 O O . ALA A 1 83 ? -14.234 10.672 -4.012 1 98.81 83 ALA A O 1
ATOM 639 N N . PRO A 1 84 ? -12.539 9.984 -5.359 1 98.56 84 PRO A N 1
ATOM 640 C CA . PRO A 1 84 ? -13.492 9.641 -6.418 1 98.56 84 PRO A CA 1
ATOM 641 C C . PRO A 1 84 ? -14.43 8.508 -6.023 1 98.56 84 PRO A C 1
ATOM 643 O O . PRO A 1 84 ? -14.141 7.754 -5.094 1 98.56 84 PRO A O 1
ATOM 646 N N . ALA A 1 85 ? -15.555 8.414 -6.742 1 98.06 85 ALA A N 1
ATOM 647 C CA . ALA A 1 85 ? -16.578 7.414 -6.426 1 98.06 85 ALA A CA 1
ATOM 648 C C . ALA A 1 85 ? -16.031 6 -6.598 1 98.06 85 ALA A C 1
ATOM 650 O O . ALA A 1 85 ? -15.258 5.734 -7.527 1 98.06 85 ALA A O 1
ATOM 651 N N . ASN A 1 86 ? -16.484 5.094 -5.75 1 97.75 86 ASN A N 1
ATOM 652 C CA . ASN A 1 86 ? -16.109 3.688 -5.844 1 97.75 86 ASN A CA 1
ATOM 653 C C . ASN A 1 86 ? -16.5 3.1 -7.199 1 97.75 86 ASN A C 1
ATOM 655 O O . ASN A 1 86 ? -17.547 3.416 -7.742 1 97.75 86 ASN A O 1
ATOM 659 N N . GLY A 1 87 ? -15.602 2.262 -7.75 1 95.88 87 GLY A N 1
ATOM 660 C CA . GLY A 1 87 ? -15.898 1.542 -8.977 1 95.88 87 GLY A CA 1
ATOM 661 C C . GLY A 1 87 ? -15.586 2.34 -10.227 1 95.88 87 GLY A C 1
ATOM 662 O O . GLY A 1 87 ? -15.773 1.853 -11.344 1 95.88 87 GLY A O 1
ATOM 663 N N . THR A 1 88 ? -15.125 3.572 -10.07 1 98.06 88 THR A N 1
ATOM 664 C CA . THR A 1 88 ? -14.734 4.395 -11.211 1 98.06 88 THR A CA 1
ATOM 665 C C . THR A 1 88 ? -13.242 4.258 -11.484 1 98.06 88 THR A C 1
ATOM 667 O O . THR A 1 88 ? -12.477 3.885 -10.602 1 98.06 88 THR A O 1
ATOM 670 N N . LEU A 1 89 ? -12.852 4.559 -12.695 1 98.19 89 LEU A N 1
ATOM 671 C CA . LEU A 1 89 ? -11.43 4.551 -13.039 1 98.19 89 LEU A CA 1
ATOM 672 C C . LEU A 1 89 ? -10.656 5.523 -12.156 1 98.19 89 LEU A C 1
ATOM 674 O O . LEU A 1 89 ? -9.531 5.227 -11.734 1 98.19 89 LEU A O 1
ATOM 678 N N . ALA A 1 90 ? -11.266 6.66 -11.859 1 98.5 90 ALA A N 1
ATOM 679 C CA . ALA A 1 90 ? -10.625 7.668 -11.016 1 98.5 90 ALA A CA 1
ATOM 680 C C . ALA A 1 90 ? -10.328 7.113 -9.625 1 98.5 90 ALA A C 1
ATOM 682 O O . ALA A 1 90 ? -9.32 7.465 -9.016 1 98.5 90 ALA A O 1
ATOM 683 N N . ARG A 1 91 ? -11.203 6.262 -9.125 1 98.69 91 ARG A N 1
ATOM 684 C CA . ARG A 1 91 ? -10.969 5.641 -7.828 1 98.69 91 ARG A CA 1
ATOM 685 C C . ARG A 1 91 ? -9.773 4.699 -7.879 1 98.69 91 ARG A C 1
ATOM 687 O O . ARG A 1 91 ? -8.953 4.676 -6.957 1 98.69 91 ARG A O 1
ATOM 694 N N . TYR A 1 92 ? -9.641 3.947 -8.938 1 98.75 92 TYR A N 1
ATOM 695 C CA . TYR A 1 92 ? -8.484 3.068 -9.07 1 98.75 92 TYR A CA 1
ATOM 696 C C . TYR A 1 92 ? -7.195 3.879 -9.211 1 98.75 92 TYR A C 1
ATOM 698 O O . TYR A 1 92 ? -6.145 3.471 -8.719 1 98.75 92 TYR A O 1
ATOM 706 N N . ARG A 1 93 ? -7.27 5.039 -9.844 1 98.62 93 ARG A N 1
ATOM 707 C CA . ARG A 1 93 ? -6.125 5.938 -9.922 1 98.62 93 ARG A CA 1
ATOM 708 C C . ARG A 1 93 ? -5.723 6.438 -8.539 1 98.62 93 ARG A C 1
ATOM 710 O O . ARG A 1 93 ? -4.535 6.543 -8.234 1 98.62 93 ARG A O 1
ATOM 717 N N . LEU A 1 94 ? -6.703 6.734 -7.754 1 98.88 94 LEU A N 1
ATOM 718 C CA . LEU A 1 94 ? -6.426 7.09 -6.367 1 98.88 94 LEU A CA 1
ATOM 719 C C . LEU A 1 94 ? -5.688 5.961 -5.656 1 98.88 94 LEU A C 1
ATOM 721 O O . LEU A 1 94 ? -4.711 6.203 -4.945 1 98.88 94 LEU A O 1
ATOM 725 N N . GLN A 1 95 ? -6.129 4.762 -5.883 1 98.88 95 GLN A N 1
ATOM 726 C CA . GLN A 1 95 ? -5.52 3.609 -5.227 1 98.88 95 GLN A CA 1
ATOM 727 C C . GLN A 1 95 ? -4.105 3.363 -5.75 1 98.88 95 GLN A C 1
ATOM 729 O O . GLN A 1 95 ? -3.232 2.912 -5.008 1 98.88 95 GLN A O 1
ATOM 734 N N . GLU A 1 96 ? -3.855 3.729 -7.031 1 98.81 96 GLU A N 1
ATOM 735 C CA . GLU A 1 96 ? -2.49 3.723 -7.551 1 98.81 96 GLU A CA 1
ATOM 736 C C . GLU A 1 96 ? -1.585 4.637 -6.73 1 98.81 96 GLU A C 1
ATOM 738 O O . GLU A 1 96 ? -0.494 4.23 -6.32 1 98.81 96 GLU A O 1
ATOM 743 N N . TRP A 1 97 ? -2.088 5.832 -6.484 1 98.88 97 TRP A N 1
ATOM 744 C CA . TRP A 1 97 ? -1.312 6.816 -5.738 1 98.88 97 TRP A CA 1
ATOM 745 C C . TRP A 1 97 ? -1.087 6.355 -4.301 1 98.88 97 TRP A C 1
ATOM 747 O O . TRP A 1 97 ? 0.033 6.422 -3.789 1 98.88 97 TRP A O 1
ATOM 757 N N . LEU A 1 98 ? -2.16 5.867 -3.672 1 98.94 98 LEU A N 1
ATOM 758 C CA . LEU A 1 98 ? -2.055 5.426 -2.285 1 98.94 98 LEU A CA 1
ATOM 759 C C . LEU A 1 98 ? -1.059 4.281 -2.152 1 98.94 98 LEU A C 1
ATOM 761 O O . LEU A 1 98 ? -0.259 4.25 -1.215 1 98.94 98 LEU A O 1
ATOM 765 N N . THR A 1 99 ? -1.134 3.346 -3.1 1 98.94 99 THR A N 1
ATOM 766 C CA . THR A 1 99 ? -0.206 2.219 -3.094 1 98.94 99 THR A CA 1
ATOM 767 C C . THR A 1 99 ? 1.227 2.697 -3.311 1 98.94 99 THR A C 1
ATOM 769 O O . THR A 1 99 ? 2.131 2.326 -2.561 1 98.94 99 THR A O 1
ATOM 772 N N . PHE A 1 100 ? 1.445 3.588 -4.32 1 98.94 100 PHE A N 1
ATOM 773 C CA . PHE A 1 100 ? 2.764 4.125 -4.641 1 98.94 100 PHE A CA 1
ATOM 774 C C . PHE A 1 100 ? 3.348 4.871 -3.447 1 98.94 100 PHE A C 1
ATOM 776 O O . PHE A 1 100 ? 4.5 4.648 -3.074 1 98.94 100 PHE A O 1
ATOM 783 N N . ILE A 1 101 ? 2.564 5.73 -2.822 1 98.94 101 ILE A N 1
ATOM 784 C CA . ILE A 1 101 ? 3.027 6.496 -1.67 1 98.94 101 ILE A CA 1
ATOM 785 C C . ILE A 1 101 ? 3.41 5.543 -0.539 1 98.94 101 ILE A C 1
ATOM 787 O O . ILE A 1 101 ? 4.438 5.73 0.118 1 98.94 101 ILE A O 1
ATOM 791 N N . GLY A 1 102 ? 2.57 4.535 -0.296 1 98.81 102 GLY A N 1
ATOM 792 C CA . GLY A 1 102 ? 2.832 3.578 0.768 1 98.81 102 GLY A CA 1
ATOM 793 C C . GLY A 1 102 ? 4.086 2.754 0.534 1 98.81 102 GLY A C 1
ATOM 794 O O . GLY A 1 102 ? 4.945 2.66 1.411 1 98.81 102 GLY A O 1
ATOM 795 N N . THR A 1 103 ? 4.27 2.232 -0.67 1 98.69 103 THR A N 1
ATOM 796 C CA . THR A 1 103 ? 5.305 1.24 -0.935 1 98.69 103 THR A CA 1
ATOM 797 C C . THR A 1 103 ? 6.617 1.917 -1.323 1 98.69 103 THR A C 1
ATOM 799 O O . THR A 1 103 ? 7.684 1.534 -0.842 1 98.69 103 THR A O 1
ATOM 802 N N . GLU A 1 104 ? 6.57 3 -2.094 1 98.38 104 GLU A N 1
ATOM 803 C CA . GLU A 1 104 ? 7.781 3.545 -2.695 1 98.38 104 GLU A CA 1
ATOM 804 C C . GLU A 1 104 ? 8.297 4.746 -1.909 1 98.38 104 GLU A C 1
ATOM 806 O O . GLU A 1 104 ? 9.5 5.008 -1.889 1 98.38 104 GLU A O 1
ATOM 811 N N . ILE A 1 105 ? 7.395 5.484 -1.264 1 98.81 105 ILE A N 1
ATOM 812 C CA . ILE A 1 105 ? 7.828 6.68 -0.549 1 98.81 105 ILE A CA 1
ATOM 813 C C . ILE A 1 105 ? 7.859 6.402 0.952 1 98.81 105 ILE A C 1
ATOM 815 O O . ILE A 1 105 ? 8.93 6.379 1.562 1 98.81 105 ILE A O 1
ATOM 819 N N . HIS A 1 106 ? 6.727 6.047 1.582 1 98.81 106 HIS A N 1
ATOM 820 C CA . HIS A 1 106 ? 6.605 5.809 3.016 1 98.81 106 HIS A CA 1
ATOM 821 C C . HIS A 1 106 ? 7.594 4.746 3.484 1 98.81 106 HIS A C 1
ATOM 823 O O . HIS A 1 106 ? 8.391 4.988 4.391 1 98.81 106 HIS A O 1
ATOM 829 N N . LYS A 1 107 ? 7.598 3.611 2.848 1 98.25 107 LYS A N 1
ATOM 830 C CA . LYS A 1 107 ? 8.5 2.539 3.262 1 98.25 107 LYS A CA 1
ATOM 831 C C . LYS A 1 107 ? 9.938 2.834 2.84 1 98.25 107 LYS A C 1
ATOM 833 O O . LYS A 1 107 ? 10.875 2.238 3.367 1 98.25 107 LYS A O 1
ATOM 838 N N . GLY A 1 108 ? 10.109 3.768 1.896 1 97.94 108 GLY A N 1
ATOM 839 C CA . GLY A 1 108 ? 11.438 4.262 1.574 1 97.94 108 GLY A CA 1
ATOM 840 C C . GLY A 1 108 ? 12.07 5.051 2.707 1 97.94 108 GLY A C 1
ATOM 841 O O . GLY A 1 108 ? 13.297 5.059 2.854 1 97.94 108 GLY A O 1
ATOM 842 N N . PHE A 1 109 ? 11.289 5.707 3.514 1 98.5 109 PHE A N 1
ATOM 843 C CA . PHE A 1 109 ? 11.773 6.496 4.641 1 98.5 109 PHE A CA 1
ATOM 844 C C . PHE A 1 109 ? 12.164 5.594 5.805 1 98.5 109 PHE A C 1
ATOM 846 O O . PHE A 1 109 ? 13.016 5.957 6.621 1 98.5 109 PHE A O 1
ATOM 853 N N . THR A 1 110 ? 11.609 4.398 5.934 1 96.75 110 THR A N 1
ATOM 854 C CA . THR A 1 110 ? 11.625 3.58 7.145 1 96.75 110 THR A CA 1
ATOM 855 C C . THR A 1 110 ? 13.062 3.234 7.539 1 96.75 110 THR A C 1
ATOM 857 O O . THR A 1 110 ? 13.453 3.424 8.695 1 96.75 110 THR A O 1
ATOM 860 N N . PRO A 1 111 ? 13.938 2.807 6.57 1 96.81 111 PRO A N 1
ATOM 861 C CA . PRO A 1 111 ? 15.305 2.479 6.977 1 96.81 111 PRO A CA 1
ATOM 862 C C . PRO A 1 111 ? 16.078 3.691 7.5 1 96.81 111 PRO A C 1
ATOM 864 O O . PRO A 1 111 ? 17.031 3.537 8.258 1 96.81 111 PRO A O 1
ATOM 867 N N . LEU A 1 112 ? 15.656 4.863 7.113 1 97.62 112 LEU A N 1
ATOM 868 C CA . LEU A 1 112 ? 16.375 6.078 7.48 1 97.62 112 LEU A CA 1
ATOM 869 C C . LEU A 1 112 ? 16.094 6.461 8.93 1 97.62 112 LEU A C 1
ATOM 871 O O . LEU A 1 112 ? 16.828 7.238 9.531 1 97.62 112 LEU A O 1
ATOM 875 N N . PHE A 1 113 ? 15.008 5.902 9.508 1 96.25 113 PHE A N 1
ATOM 876 C CA . PHE A 1 113 ? 14.641 6.18 10.891 1 96.25 113 PHE A CA 1
ATOM 877 C C . PHE A 1 113 ? 15.203 5.117 11.82 1 96.25 113 PHE A C 1
ATOM 879 O O . PHE A 1 113 ? 15.211 5.301 13.039 1 96.25 113 PHE A O 1
ATOM 886 N N . LYS A 1 114 ? 15.617 3.975 11.312 1 93.56 114 LYS A N 1
ATOM 887 C CA . LYS A 1 114 ? 16.047 2.852 12.148 1 93.56 114 LYS A CA 1
ATOM 888 C C . LYS A 1 114 ? 17.516 2.973 12.531 1 93.56 114 LYS A C 1
ATOM 890 O O . LYS A 1 114 ? 18.391 2.99 11.656 1 93.56 114 LYS A O 1
ATOM 895 N N . PRO A 1 115 ? 17.797 2.926 13.75 1 92.12 115 PRO A N 1
ATOM 896 C CA . PRO A 1 115 ? 19.203 3.006 14.172 1 92.12 115 PRO A CA 1
ATOM 897 C C . PRO A 1 115 ? 20.016 1.784 13.758 1 92.12 115 PRO A C 1
ATOM 899 O O . PRO A 1 115 ? 21.25 1.859 13.656 1 92.12 115 PRO A O 1
ATOM 902 N N . THR A 1 116 ? 19.359 0.712 13.398 1 92.94 116 THR A N 1
ATOM 903 C CA . THR A 1 116 ? 20.031 -0.539 13.047 1 92.94 116 THR A CA 1
ATOM 904 C C . THR A 1 116 ? 20.406 -0.559 11.57 1 92.94 116 THR A C 1
ATOM 906 O O . THR A 1 116 ? 21.125 -1.453 11.117 1 92.94 116 THR A O 1
ATOM 909 N N . THR A 1 117 ? 19.938 0.435 10.812 1 96.06 117 THR A N 1
ATOM 910 C CA . THR A 1 117 ? 20.344 0.522 9.414 1 96.06 117 THR A CA 1
ATOM 911 C C . THR A 1 117 ? 21.781 0.977 9.289 1 96.06 117 THR A C 1
ATOM 913 O O . THR A 1 117 ? 22.172 1.999 9.859 1 96.06 117 THR A O 1
ATOM 916 N N . PRO A 1 118 ? 22.547 0.205 8.555 1 96.44 118 PRO A N 1
ATOM 917 C CA . PRO A 1 118 ? 23.953 0.581 8.414 1 96.44 118 PRO A CA 1
ATOM 918 C C . PRO A 1 118 ? 24.141 1.967 7.805 1 96.44 118 PRO A C 1
ATOM 920 O O . PRO A 1 118 ? 23.422 2.328 6.859 1 96.44 118 PRO A O 1
ATOM 923 N N . ALA A 1 119 ? 25.125 2.684 8.336 1 95 119 ALA A N 1
ATOM 924 C CA . ALA A 1 119 ? 25.375 4.066 7.922 1 95 119 ALA A CA 1
ATOM 925 C C . ALA A 1 119 ? 25.703 4.145 6.438 1 95 119 ALA A C 1
ATOM 927 O O . ALA A 1 119 ? 25.312 5.094 5.754 1 95 119 ALA A O 1
ATOM 928 N N . ASP A 1 120 ? 26.406 3.131 5.98 1 94.38 120 ASP A N 1
ATOM 929 C CA . ASP A 1 120 ? 26.859 3.16 4.594 1 94.38 120 ASP A CA 1
ATOM 930 C C . ASP A 1 120 ? 25.734 2.764 3.641 1 94.38 120 ASP A C 1
ATOM 932 O O . ASP A 1 120 ? 25.859 2.936 2.426 1 94.38 120 ASP A O 1
ATOM 936 N N . TYR A 1 121 ? 24.656 2.279 4.219 1 96.19 121 TYR A N 1
ATOM 937 C CA . TYR A 1 121 ? 23.5 1.901 3.416 1 96.19 121 TYR A CA 1
ATOM 938 C C . TYR A 1 121 ? 22.562 3.084 3.225 1 96.19 121 TYR A C 1
ATOM 940 O O . TYR A 1 121 ? 21.875 3.186 2.201 1 96.19 121 TYR A O 1
ATOM 948 N N . LYS A 1 122 ? 22.516 4.008 4.133 1 96.25 122 LYS A N 1
ATOM 949 C CA . LYS A 1 122 ? 21.531 5.094 4.191 1 96.25 122 LYS A CA 1
ATOM 950 C C . LYS A 1 122 ? 21.641 6.004 2.975 1 96.25 122 LYS A C 1
ATOM 952 O O . LYS A 1 122 ? 20.641 6.445 2.426 1 96.25 122 LYS A O 1
ATOM 957 N N . PRO A 1 123 ? 22.906 6.273 2.455 1 96.5 123 PRO A N 1
ATOM 958 C CA . PRO A 1 123 ? 22.984 7.102 1.248 1 96.5 123 PRO A CA 1
ATOM 959 C C . PRO A 1 123 ? 22.281 6.469 0.05 1 96.5 123 PRO A C 1
ATOM 961 O O . PRO A 1 123 ? 21.688 7.18 -0.766 1 96.5 123 PRO A O 1
ATOM 964 N N . LEU A 1 124 ? 22.344 5.152 -0.058 1 96.44 124 LEU A N 1
ATOM 965 C CA . LEU A 1 124 ? 21.656 4.457 -1.143 1 96.44 124 LEU A CA 1
ATOM 966 C C . LEU A 1 124 ? 20.141 4.566 -0.985 1 96.44 124 LEU A C 1
ATOM 968 O O . LEU A 1 124 ? 19.422 4.734 -1.972 1 96.44 124 LEU A O 1
ATOM 972 N N . VAL A 1 125 ? 19.703 4.473 0.213 1 96.94 125 VAL A N 1
ATOM 973 C CA . VAL A 1 125 ? 18.281 4.629 0.524 1 96.94 125 VAL A CA 1
ATOM 974 C C . VAL A 1 125 ? 17.844 6.043 0.172 1 96.94 125 VAL A C 1
ATOM 976 O O . VAL A 1 125 ? 16.797 6.23 -0.458 1 96.94 125 VAL A O 1
ATOM 979 N N . HIS A 1 126 ? 18.641 7.047 0.499 1 97.75 126 HIS A N 1
ATOM 980 C CA . HIS A 1 126 ? 18.375 8.438 0.151 1 97.75 126 HIS A CA 1
ATOM 981 C C . HIS A 1 126 ? 18.219 8.609 -1.355 1 97.75 126 HIS A C 1
ATOM 983 O O . HIS A 1 126 ? 17.281 9.266 -1.815 1 97.75 126 HIS A O 1
ATOM 989 N N . GLU A 1 127 ? 19.109 8.023 -2.004 1 97.44 127 GLU A N 1
ATOM 990 C CA . GLU A 1 127 ? 19.109 8.164 -3.457 1 97.44 127 GLU A CA 1
ATOM 991 C C . GLU A 1 127 ? 17.844 7.566 -4.07 1 97.44 127 GLU A C 1
ATOM 993 O O . GLU A 1 127 ? 17.234 8.172 -4.957 1 97.44 127 GLU A O 1
ATOM 998 N N . GLN A 1 128 ? 17.531 6.402 -3.623 1 96.69 128 GLN A N 1
ATOM 999 C CA . GLN A 1 128 ? 16.328 5.746 -4.137 1 96.69 128 GLN A CA 1
ATOM 1000 C C . GLN A 1 128 ? 15.086 6.559 -3.82 1 96.69 128 GLN A C 1
ATOM 1002 O O . GLN A 1 128 ? 14.219 6.746 -4.684 1 96.69 128 GLN A O 1
ATOM 1007 N N . LEU A 1 129 ? 14.969 6.988 -2.615 1 98.25 129 LEU A N 1
ATOM 1008 C CA . LEU A 1 129 ? 13.828 7.793 -2.186 1 98.25 129 LEU A CA 1
ATOM 1009 C C . LEU A 1 129 ? 13.75 9.094 -2.98 1 98.25 129 LEU A C 1
ATOM 1011 O O . LEU A 1 129 ? 12.672 9.469 -3.447 1 98.25 129 LEU A O 1
ATOM 1015 N N . LEU A 1 130 ? 14.875 9.758 -3.193 1 98.38 130 LEU A N 1
ATOM 1016 C CA . LEU A 1 130 ? 14.922 11.008 -3.949 1 98.38 130 LEU A CA 1
ATOM 1017 C C . LEU A 1 130 ? 14.508 10.773 -5.398 1 98.38 130 LEU A C 1
ATOM 1019 O O . LEU A 1 130 ? 13.828 11.617 -5.996 1 98.38 130 LEU A O 1
ATOM 1023 N N . SER A 1 131 ? 14.93 9.656 -5.949 1 98.06 131 SER A N 1
ATOM 1024 C CA . SER A 1 131 ? 14.539 9.328 -7.316 1 98.06 131 SER A CA 1
ATOM 1025 C C . SER A 1 131 ? 13.023 9.234 -7.453 1 98.06 131 SER A C 1
ATOM 1027 O O . SER A 1 131 ? 12.453 9.727 -8.43 1 98.06 131 SER A O 1
ATOM 1029 N N . ARG A 1 132 ? 12.391 8.594 -6.523 1 98.62 132 ARG A N 1
ATOM 1030 C CA . ARG A 1 132 ? 10.938 8.484 -6.547 1 98.62 132 ARG A CA 1
ATOM 1031 C C . ARG A 1 132 ? 10.281 9.852 -6.371 1 98.62 132 ARG A C 1
ATOM 1033 O O . ARG A 1 132 ? 9.305 10.172 -7.055 1 98.62 132 ARG A O 1
ATOM 1040 N N . LEU A 1 133 ? 10.789 10.633 -5.484 1 98.88 133 LEU A N 1
ATOM 1041 C CA . LEU A 1 133 ? 10.227 11.961 -5.242 1 98.88 133 LEU A CA 1
ATOM 1042 C C . LEU A 1 133 ? 10.43 12.867 -6.453 1 98.88 133 LEU A C 1
ATOM 1044 O O . LEU A 1 133 ? 9.594 13.727 -6.738 1 98.88 133 LEU A O 1
ATOM 1048 N N . LYS A 1 134 ? 11.508 12.664 -7.141 1 98.69 134 LYS A N 1
ATOM 1049 C CA . LYS A 1 134 ? 11.727 13.398 -8.383 1 98.69 134 LYS A CA 1
ATOM 1050 C C . LYS A 1 134 ? 10.648 13.07 -9.414 1 98.69 134 LYS A C 1
ATOM 1052 O O . LYS A 1 134 ? 10.156 13.953 -10.109 1 98.69 134 LYS A O 1
ATOM 1057 N N . TRP A 1 135 ? 10.359 11.82 -9.516 1 98.56 135 TRP A N 1
ATOM 1058 C CA . TRP A 1 135 ? 9.266 11.43 -10.406 1 98.56 135 TRP A CA 1
ATOM 1059 C C . TRP A 1 135 ? 7.965 12.109 -10 1 98.56 135 TRP A C 1
ATOM 1061 O O . TRP A 1 135 ? 7.242 12.633 -10.844 1 98.56 135 TRP A O 1
ATOM 1071 N N . VAL A 1 136 ? 7.637 12.133 -8.688 1 98.81 136 VAL A N 1
ATOM 1072 C CA . VAL A 1 136 ? 6.438 12.789 -8.172 1 98.81 136 VAL A CA 1
ATOM 1073 C C . VAL A 1 136 ? 6.465 14.273 -8.531 1 98.81 136 VAL A C 1
ATOM 1075 O O . VAL A 1 136 ? 5.441 14.844 -8.922 1 98.81 136 VAL A O 1
ATOM 1078 N N . ASP A 1 137 ? 7.613 14.875 -8.352 1 98.81 137 ASP A N 1
ATOM 1079 C CA . ASP A 1 137 ? 7.789 16.281 -8.711 1 98.81 137 ASP A CA 1
ATOM 1080 C C . ASP A 1 137 ? 7.379 16.531 -10.164 1 98.81 137 ASP A C 1
ATOM 1082 O O . ASP A 1 137 ? 6.695 17.516 -10.461 1 98.81 137 ASP A O 1
ATOM 1086 N N . GLY A 1 138 ? 7.797 15.625 -11.031 1 98.56 138 GLY A N 1
ATOM 1087 C CA . GLY A 1 138 ? 7.391 15.711 -12.43 1 98.56 138 GLY A CA 1
ATOM 1088 C C . GLY A 1 138 ? 5.895 15.578 -12.625 1 98.56 138 GLY A C 1
ATOM 1089 O O . GLY A 1 138 ? 5.305 16.297 -13.43 1 98.56 138 GLY A O 1
ATOM 1090 N N . GLU A 1 139 ? 5.277 14.695 -11.891 1 97.94 139 GLU A N 1
ATOM 1091 C CA . GLU A 1 139 ? 3.836 14.469 -11.984 1 97.94 139 GLU A CA 1
ATOM 1092 C C . GLU A 1 139 ? 3.055 15.703 -11.523 1 97.94 139 GLU A C 1
ATOM 1094 O O . GLU A 1 139 ? 1.925 15.922 -11.969 1 97.94 139 GLU A O 1
ATOM 1099 N N . LEU A 1 140 ? 3.623 16.531 -10.68 1 98.5 140 LEU A N 1
ATOM 1100 C CA . LEU A 1 140 ? 2.945 17.672 -10.062 1 98.5 140 LEU A CA 1
ATOM 1101 C C . LEU A 1 140 ? 3.158 18.938 -10.883 1 98.5 140 LEU A C 1
ATOM 1103 O O . LEU A 1 140 ? 2.648 20 -10.531 1 98.5 140 LEU A O 1
ATOM 1107 N N . ALA A 1 141 ? 3.891 18.906 -11.945 1 97.06 141 ALA A N 1
ATOM 1108 C CA . ALA A 1 141 ? 4.27 20.078 -12.727 1 97.06 141 ALA A CA 1
ATOM 1109 C C . ALA A 1 141 ? 3.035 20.844 -13.203 1 97.06 141 ALA A C 1
ATOM 1111 O O . ALA A 1 141 ? 3.041 22.078 -13.258 1 97.06 141 ALA A O 1
ATOM 1112 N N . HIS A 1 142 ? 1.854 20.188 -13.492 1 92.62 142 HIS A N 1
ATOM 1113 C CA . HIS A 1 142 ? 0.718 20.906 -14.062 1 92.62 142 HIS A CA 1
ATOM 1114 C C . HIS A 1 142 ? -0.57 20.594 -13.312 1 92.62 142 HIS A C 1
ATOM 1116 O O . HIS A 1 142 ? -1.664 20.703 -13.867 1 92.62 142 HIS A O 1
ATOM 1122 N N . LYS A 1 143 ? -0.382 20.203 -12.156 1 95.25 143 LYS A N 1
ATOM 1123 C CA . LYS A 1 143 ? -1.541 19.891 -11.328 1 95.25 143 LYS A CA 1
ATOM 1124 C C . LYS A 1 143 ? -1.358 20.406 -9.906 1 95.25 143 LYS A C 1
ATOM 1126 O O . LYS A 1 143 ? -0.297 20.219 -9.305 1 95.25 143 LYS A O 1
ATOM 1131 N N . PRO A 1 144 ? -2.334 21.031 -9.344 1 97.69 144 PRO A N 1
ATOM 1132 C CA . PRO A 1 144 ? -2.225 21.516 -7.969 1 97.69 144 PRO A CA 1
ATOM 1133 C C . PRO A 1 144 ? -2.221 20.391 -6.941 1 97.69 144 PRO A C 1
ATOM 1135 O O . PRO A 1 144 ? -1.692 20.547 -5.84 1 97.69 144 PRO A O 1
ATOM 1138 N N . TYR A 1 145 ? -2.855 19.25 -7.281 1 98.75 145 TYR A N 1
ATOM 1139 C CA . TYR A 1 145 ? -2.922 18.094 -6.398 1 98.75 145 TYR A CA 1
ATOM 1140 C C . TYR A 1 145 ? -2.6 16.812 -7.16 1 98.75 145 TYR A C 1
ATOM 1142 O O . TYR A 1 145 ? -2.496 16.812 -8.391 1 98.75 145 TYR A O 1
ATOM 1150 N N . LEU A 1 146 ? -2.402 15.719 -6.488 1 98.75 146 LEU A N 1
ATOM 1151 C CA . LEU A 1 146 ? -1.975 14.461 -7.09 1 98.75 146 LEU A CA 1
ATOM 1152 C C . LEU A 1 146 ? -2.992 13.977 -8.117 1 98.75 146 LEU A C 1
ATOM 1154 O O . LEU A 1 146 ? -2.617 13.469 -9.18 1 98.75 146 LEU A O 1
ATOM 1158 N N . MET A 1 147 ? -4.281 14.156 -7.82 1 97.56 147 MET A N 1
ATOM 1159 C CA . MET A 1 147 ? -5.344 13.656 -8.695 1 97.56 147 MET A CA 1
ATOM 1160 C C . MET A 1 147 ? -5.816 14.75 -9.648 1 97.56 147 MET A C 1
ATOM 1162 O O . MET A 1 147 ? -6.832 14.594 -10.328 1 97.56 147 MET A O 1
ATOM 1166 N N . GLY A 1 148 ? -5.172 15.867 -9.648 1 96.88 148 GLY A N 1
ATOM 1167 C CA . GLY A 1 148 ? -5.559 16.953 -10.531 1 96.88 148 GLY A CA 1
ATOM 1168 C C . GLY A 1 148 ? -5.98 18.203 -9.781 1 96.88 148 GLY A C 1
ATOM 1169 O O . GLY A 1 148 ? -5.207 18.75 -8.992 1 96.88 148 GLY A O 1
ATOM 1170 N N . GLU A 1 149 ? -7.219 18.547 -9.922 1 96.5 149 GLU A N 1
ATOM 1171 C CA . GLU A 1 149 ? -7.672 19.875 -9.516 1 96.5 149 GLU A CA 1
ATOM 1172 C C . GLU A 1 149 ? -8.148 19.875 -8.062 1 96.5 149 GLU A C 1
ATOM 1174 O O . GLU A 1 149 ? -8.289 20.938 -7.449 1 96.5 149 GLU A O 1
ATOM 1179 N N . HIS A 1 150 ? -8.336 18.734 -7.586 1 96.94 150 HIS A N 1
ATOM 1180 C CA . HIS A 1 150 ? -8.953 18.688 -6.27 1 96.94 150 HIS A CA 1
ATOM 1181 C C . HIS A 1 150 ? -8.094 17.906 -5.281 1 96.94 150 HIS A C 1
ATOM 1183 O O . HIS A 1 150 ? -7.465 16.922 -5.648 1 96.94 150 HIS A O 1
ATOM 1189 N N . PHE A 1 151 ? -8.117 18.406 -4.02 1 98.75 151 PHE A N 1
ATOM 1190 C CA . PHE A 1 151 ? -7.484 17.719 -2.902 1 98.75 151 PHE A CA 1
ATOM 1191 C C . PHE A 1 151 ? -8.148 16.375 -2.656 1 98.75 151 PHE A C 1
ATOM 1193 O O . PHE A 1 151 ? -9.375 16.25 -2.719 1 98.75 151 PHE A O 1
ATOM 1200 N N . SER A 1 152 ? -7.383 15.352 -2.422 1 98.88 152 SER A N 1
ATOM 1201 C CA . SER A 1 152 ? -7.887 14.031 -2.07 1 98.88 152 SER A CA 1
ATOM 1202 C C . SER A 1 152 ? -7.113 13.445 -0.892 1 98.88 152 SER A C 1
ATOM 1204 O O . SER A 1 152 ? -6.141 14.031 -0.423 1 98.88 152 SER A O 1
ATOM 1206 N N . VAL A 1 153 ? -7.508 12.305 -0.495 1 98.94 153 VAL A N 1
ATOM 1207 C CA . VAL A 1 153 ? -6.883 11.625 0.635 1 98.94 153 VAL A CA 1
ATOM 1208 C C . VAL A 1 153 ? -5.449 11.242 0.279 1 98.94 153 VAL A C 1
ATOM 1210 O O . VAL A 1 153 ? -4.605 11.078 1.163 1 98.94 153 VAL A O 1
ATOM 1213 N N . ALA A 1 154 ? -5.094 11.078 -0.994 1 98.94 154 ALA A N 1
ATOM 1214 C CA . ALA A 1 154 ? -3.717 10.805 -1.401 1 98.94 154 ALA A CA 1
ATOM 1215 C C . ALA A 1 154 ? -2.803 11.984 -1.067 1 98.94 154 ALA A C 1
ATOM 1217 O O . ALA A 1 154 ? -1.634 11.789 -0.724 1 98.94 154 ALA A O 1
ATOM 1218 N N . ASP A 1 155 ? -3.33 13.148 -1.174 1 98.94 155 ASP A N 1
ATOM 1219 C CA . ASP A 1 155 ? -2.545 14.344 -0.868 1 98.94 155 ASP A CA 1
ATOM 1220 C C . ASP A 1 155 ? -2.203 14.406 0.619 1 98.94 155 ASP A C 1
ATOM 1222 O O . ASP A 1 155 ? -1.083 14.766 0.987 1 98.94 155 ASP A O 1
ATOM 1226 N N . ALA A 1 156 ? -3.18 14.078 1.454 1 98.94 156 ALA A N 1
ATOM 1227 C CA . ALA A 1 156 ? -2.922 14.031 2.891 1 98.94 156 ALA A CA 1
ATOM 1228 C C . ALA A 1 156 ? -1.791 13.055 3.213 1 98.94 156 ALA A C 1
ATOM 1230 O O . ALA A 1 156 ? -0.929 13.352 4.047 1 98.94 156 ALA A O 1
ATOM 1231 N N . TYR A 1 157 ? -1.798 11.969 2.529 1 98.94 157 TYR A N 1
ATOM 1232 C CA . TYR A 1 157 ? -0.823 10.914 2.777 1 98.94 157 TYR A CA 1
ATOM 1233 C C . TYR A 1 157 ? 0.57 11.344 2.33 1 98.94 157 TYR A C 1
ATOM 1235 O O . TYR A 1 157 ? 1.527 11.273 3.104 1 98.94 157 TYR A O 1
ATOM 1243 N N . LEU A 1 158 ? 0.668 11.82 1.09 1 98.94 158 LEU A N 1
ATOM 1244 C CA . LEU A 1 158 ? 1.973 12.242 0.587 1 98.94 158 LEU A CA 1
ATOM 1245 C C . LEU A 1 158 ? 2.537 13.383 1.42 1 98.94 158 LEU A C 1
ATOM 1247 O O . LEU A 1 158 ? 3.729 13.398 1.739 1 98.94 158 LEU A O 1
ATOM 1251 N N . PHE A 1 159 ? 1.705 14.359 1.758 1 98.94 159 PHE A N 1
ATOM 1252 C CA . PHE A 1 159 ? 2.133 15.469 2.602 1 98.94 159 PHE A CA 1
ATOM 1253 C C . PHE A 1 159 ? 2.715 14.961 3.914 1 98.94 159 PHE A C 1
ATOM 1255 O O . PHE A 1 159 ? 3.805 15.367 4.316 1 98.94 159 PHE A O 1
ATOM 1262 N N . THR A 1 160 ? 2.018 14.039 4.551 1 98.94 160 THR A N 1
ATOM 1263 C CA . THR A 1 160 ? 2.42 13.484 5.836 1 98.94 160 THR A CA 1
ATOM 1264 C C . THR A 1 160 ? 3.807 12.852 5.742 1 98.94 160 THR A C 1
ATOM 1266 O O . THR A 1 160 ? 4.703 13.188 6.516 1 98.94 160 THR A O 1
ATOM 1269 N N . VAL A 1 161 ? 4.039 12.008 4.762 1 98.81 161 VAL A N 1
ATOM 1270 C CA . VAL A 1 161 ? 5.293 11.258 4.734 1 98.81 161 VAL A CA 1
ATOM 1271 C C . VAL A 1 161 ? 6.434 12.172 4.289 1 98.81 161 VAL A C 1
ATOM 1273 O O . VAL A 1 161 ? 7.57 12.016 4.734 1 98.81 161 VAL A O 1
ATOM 1276 N N . THR A 1 162 ? 6.129 13.188 3.424 1 98.75 162 THR A N 1
ATOM 1277 C CA . THR A 1 162 ? 7.195 14.086 2.99 1 98.75 162 THR A CA 1
ATOM 1278 C C . THR A 1 162 ? 7.57 15.062 4.105 1 98.75 162 THR A C 1
ATOM 1280 O O . THR A 1 162 ? 8.609 15.711 4.039 1 98.75 162 THR A O 1
ATOM 1283 N N . ASN A 1 163 ? 6.762 15.148 5.152 1 98.19 163 ASN A N 1
ATOM 1284 C CA . ASN A 1 163 ? 7.113 15.922 6.344 1 98.19 163 ASN A CA 1
ATOM 1285 C C . ASN A 1 163 ? 8.305 15.305 7.078 1 98.19 163 ASN A C 1
ATOM 1287 O O . ASN A 1 163 ? 8.914 15.953 7.926 1 98.19 163 ASN A O 1
ATOM 1291 N N . TRP A 1 164 ? 8.633 14.141 6.793 1 98.62 164 TRP A N 1
ATOM 1292 C CA . TRP A 1 164 ? 9.68 13.414 7.508 1 98.62 164 TRP A CA 1
ATOM 1293 C C . TRP A 1 164 ? 11.062 13.766 6.957 1 98.62 164 TRP A C 1
ATOM 1295 O O . TRP A 1 164 ? 12.078 13.438 7.566 1 98.62 164 TRP A O 1
ATOM 1305 N N . ALA A 1 165 ? 11.125 14.398 5.793 1 98.56 165 ALA A N 1
ATOM 1306 C CA . ALA A 1 165 ? 12.367 14.625 5.059 1 98.56 165 ALA A CA 1
ATOM 1307 C C . ALA A 1 165 ? 13.406 15.305 5.941 1 98.56 165 ALA A C 1
ATOM 1309 O O . ALA A 1 165 ? 14.547 14.852 6.031 1 98.56 165 ALA A O 1
ATOM 1310 N N . PRO A 1 166 ? 13.047 16.391 6.699 1 97.69 166 PRO A N 1
ATOM 1311 C CA . PRO A 1 166 ? 14.055 17.047 7.539 1 97.69 166 PRO A CA 1
ATOM 1312 C C . PRO A 1 166 ? 14.594 16.141 8.641 1 97.69 166 PRO A C 1
ATOM 1314 O O . PRO A 1 166 ? 15.789 16.188 8.953 1 97.69 166 PRO A O 1
ATOM 1317 N N . ALA A 1 167 ? 13.805 15.305 9.211 1 97 167 ALA A N 1
ATOM 1318 C CA . ALA A 1 167 ? 14.195 14.445 10.336 1 97 167 ALA A CA 1
ATOM 1319 C C . ALA A 1 167 ? 15.242 13.43 9.914 1 97 167 ALA A C 1
ATOM 1321 O O . ALA A 1 167 ? 16 12.922 10.742 1 97 167 ALA A O 1
ATOM 1322 N N . VAL A 1 168 ? 15.305 13.125 8.602 1 97.56 168 VAL A N 1
ATOM 1323 C CA . VAL A 1 168 ? 16.266 12.125 8.133 1 97.56 168 VAL A CA 1
ATOM 1324 C C . VAL A 1 168 ? 17.312 12.797 7.246 1 97.56 168 VAL A C 1
ATOM 1326 O O . VAL A 1 168 ? 18 12.125 6.473 1 97.56 168 VAL A O 1
ATOM 1329 N N . ASN A 1 169 ? 17.297 14.117 7.234 1 96.75 169 ASN A N 1
ATOM 1330 C CA . ASN A 1 169 ? 18.25 14.93 6.504 1 96.75 169 ASN A CA 1
ATOM 1331 C C . ASN A 1 169 ? 18.172 14.695 5 1 96.75 169 ASN A C 1
ATOM 1333 O O . ASN A 1 169 ? 19.188 14.586 4.32 1 96.75 169 ASN A O 1
ATOM 1337 N N . LEU A 1 170 ? 17 14.469 4.512 1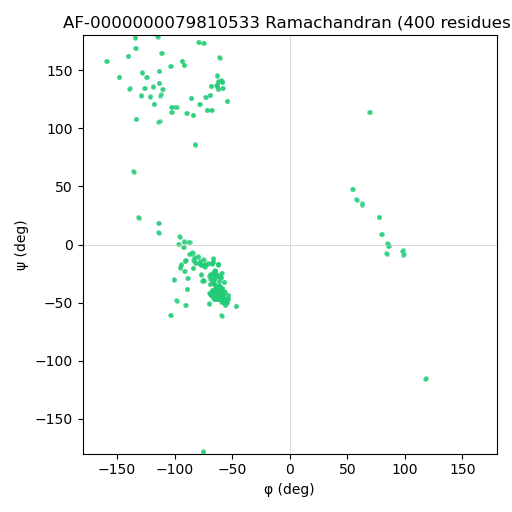 97.94 170 LEU A N 1
ATOM 1338 C CA . LEU A 1 170 ? 16.75 14.391 3.076 1 97.94 170 LEU A CA 1
ATOM 1339 C C . LEU A 1 170 ? 16.406 15.766 2.512 1 97.94 170 LEU A C 1
ATOM 1341 O O . LEU A 1 170 ? 15.352 16.328 2.84 1 97.94 170 LEU A O 1
ATOM 1345 N N . ASP A 1 171 ? 17.25 16.297 1.697 1 97.06 171 ASP A N 1
ATOM 1346 C CA . ASP A 1 171 ? 17 17.609 1.096 1 97.06 171 ASP A CA 1
ATOM 1347 C C . ASP A 1 171 ? 16.125 17.484 -0.145 1 97.06 171 ASP A C 1
ATOM 1349 O O . ASP A 1 171 ? 16.547 16.938 -1.166 1 97.06 171 ASP A O 1
ATOM 1353 N N . ILE A 1 172 ? 14.914 17.969 -0.083 1 97.94 172 ILE A N 1
ATOM 1354 C CA . ILE A 1 172 ? 14.008 17.891 -1.221 1 97.94 172 ILE A CA 1
ATOM 1355 C C . ILE A 1 172 ? 13.711 19.297 -1.742 1 97.94 172 ILE A C 1
ATOM 1357 O O . ILE A 1 172 ? 12.711 19.5 -2.443 1 97.94 172 ILE A O 1
ATOM 1361 N N . SER A 1 173 ? 14.469 20.297 -1.445 1 96.31 173 SER A N 1
ATOM 1362 C CA . SER A 1 173 ? 14.227 21.688 -1.769 1 96.31 173 SER A CA 1
ATOM 1363 C C . SER A 1 173 ? 14.352 21.938 -3.268 1 96.31 173 SER A C 1
ATOM 1365 O O . SER A 1 173 ? 13.781 22.906 -3.791 1 96.31 173 SER A O 1
ATOM 1367 N N . ALA A 1 174 ? 15.125 21.125 -3.977 1 97.62 174 ALA A N 1
ATOM 1368 C CA . ALA A 1 174 ? 15.328 21.281 -5.414 1 97.62 174 ALA A CA 1
ATOM 1369 C C . ALA A 1 174 ? 14.086 20.844 -6.188 1 97.62 174 ALA A C 1
ATOM 1371 O O . ALA A 1 174 ? 13.953 21.141 -7.379 1 97.62 174 ALA A O 1
ATOM 1372 N N . LEU A 1 175 ? 13.242 20.078 -5.555 1 98.75 175 LEU A N 1
ATOM 1373 C CA . LEU A 1 175 ? 12.008 19.625 -6.184 1 98.75 175 LEU A CA 1
ATOM 1374 C C . LEU A 1 175 ? 10.922 20.688 -6.09 1 98.75 175 LEU A C 1
ATOM 1376 O O . LEU A 1 175 ? 10.055 20.625 -5.211 1 98.75 175 LEU A O 1
ATOM 1380 N N . LYS A 1 176 ? 10.883 21.578 -7 1 98.44 176 LYS A N 1
ATOM 1381 C CA . LYS A 1 176 ? 10.156 22.844 -6.898 1 98.44 176 LYS A CA 1
ATOM 1382 C C . LYS A 1 176 ? 8.648 22.609 -6.926 1 98.44 176 LYS A C 1
ATOM 1384 O O . LYS A 1 176 ? 7.902 23.266 -6.203 1 98.44 176 LYS A O 1
ATOM 1389 N N . ASN A 1 177 ? 8.219 21.688 -7.844 1 98.75 177 ASN A N 1
ATOM 1390 C CA . ASN A 1 177 ? 6.789 21.406 -7.895 1 98.75 177 ASN A CA 1
ATOM 1391 C C . ASN A 1 177 ? 6.301 20.781 -6.598 1 98.75 177 ASN A C 1
ATOM 1393 O O . ASN A 1 177 ? 5.223 21.109 -6.102 1 98.75 177 ASN A O 1
ATOM 1397 N N . LEU A 1 178 ? 7.105 19.891 -6.078 1 98.75 178 LEU A N 1
ATOM 1398 C CA . LEU A 1 178 ? 6.766 19.25 -4.812 1 98.75 178 LEU A CA 1
ATOM 1399 C C . LEU A 1 178 ? 6.742 20.266 -3.674 1 98.75 178 LEU A C 1
ATOM 1401 O O . LEU A 1 178 ? 5.859 20.219 -2.814 1 98.75 178 LEU A O 1
ATOM 1405 N N . ALA A 1 179 ? 7.715 21.141 -3.664 1 98.25 179 ALA A N 1
ATOM 1406 C CA . ALA A 1 179 ? 7.77 22.188 -2.637 1 98.25 179 ALA A CA 1
ATOM 1407 C C . ALA A 1 179 ? 6.516 23.047 -2.672 1 98.25 179 ALA A C 1
ATOM 1409 O O . ALA A 1 179 ? 5.891 23.297 -1.635 1 98.25 179 ALA A O 1
ATOM 1410 N N . ALA A 1 180 ? 6.141 23.516 -3.828 1 98.31 180 ALA A N 1
ATOM 1411 C CA . ALA A 1 180 ? 4.941 24.344 -3.984 1 98.31 180 ALA A CA 1
ATOM 1412 C C . ALA A 1 180 ? 3.689 23.562 -3.572 1 98.31 180 ALA A C 1
ATOM 1414 O O . ALA A 1 180 ? 2.803 24.109 -2.914 1 98.31 180 ALA A O 1
ATOM 1415 N N . TYR A 1 181 ? 3.637 22.359 -3.998 1 98.62 181 TYR A N 1
ATOM 1416 C CA . TYR A 1 181 ? 2.566 21.438 -3.641 1 98.62 181 TYR A CA 1
ATOM 1417 C C . TYR A 1 181 ? 2.432 21.328 -2.127 1 98.62 181 TYR A C 1
ATOM 1419 O O . TYR A 1 181 ? 1.333 21.453 -1.583 1 98.62 181 TYR A O 1
ATOM 1427 N N . ARG A 1 182 ? 3.521 21.078 -1.421 1 98.56 182 ARG A N 1
ATOM 1428 C CA . ARG A 1 182 ? 3.51 20.906 0.029 1 98.56 182 ARG A CA 1
ATOM 1429 C C . ARG A 1 182 ? 3.053 22.188 0.725 1 98.56 182 ARG A C 1
ATOM 1431 O O . ARG A 1 182 ? 2.314 22.125 1.711 1 98.56 182 ARG A O 1
ATOM 1438 N N . GLU A 1 183 ? 3.504 23.312 0.254 1 98.31 183 GLU A N 1
ATOM 1439 C CA . GLU A 1 183 ? 3.08 24.594 0.812 1 98.31 183 GLU A CA 1
ATOM 1440 C C . GLU A 1 183 ? 1.57 24.766 0.69 1 98.31 183 GLU A C 1
ATOM 1442 O O . GLU A 1 183 ? 0.918 25.234 1.628 1 98.31 183 GLU A O 1
ATOM 1447 N N . ARG A 1 184 ? 1.029 24.438 -0.451 1 98.44 184 ARG A N 1
ATOM 1448 C CA . ARG A 1 184 ? -0.406 24.531 -0.7 1 98.44 184 ARG A CA 1
ATOM 1449 C C . ARG A 1 184 ? -1.188 23.656 0.27 1 98.44 184 ARG A C 1
ATOM 1451 O O . ARG A 1 184 ? -2.189 24.078 0.841 1 98.44 184 ARG A O 1
ATOM 1458 N N . ILE A 1 185 ? -0.751 22.453 0.486 1 98.75 185 ILE A N 1
ATOM 1459 C CA . ILE A 1 185 ? -1.438 21.516 1.368 1 98.75 185 ILE A CA 1
ATOM 1460 C C . ILE A 1 185 ? -1.307 21.984 2.816 1 98.75 185 ILE A C 1
ATOM 1462 O O . ILE A 1 185 ? -2.277 21.953 3.576 1 98.75 185 ILE A O 1
ATOM 1466 N N . ALA A 1 186 ? -0.111 22.453 3.174 1 98.56 186 ALA A N 1
ATOM 1467 C CA . ALA A 1 186 ? 0.152 22.891 4.543 1 98.56 186 ALA A CA 1
ATOM 1468 C C . ALA A 1 186 ? -0.756 24.047 4.93 1 98.56 186 ALA A C 1
ATOM 1470 O O . ALA A 1 186 ? -1.052 24.25 6.113 1 98.56 186 ALA A O 1
ATOM 1471 N N . ALA A 1 187 ? -1.19 24.812 3.98 1 98.44 187 ALA A N 1
ATOM 1472 C CA . ALA A 1 187 ? -1.975 26.016 4.23 1 98.44 187 ALA A CA 1
ATOM 1473 C C . ALA A 1 187 ? -3.445 25.672 4.453 1 98.44 187 ALA A C 1
ATOM 1475 O O . ALA A 1 187 ? -4.223 26.516 4.902 1 98.44 187 ALA A O 1
ATOM 1476 N N . ARG A 1 188 ? -3.875 24.5 4.105 1 98.75 188 ARG A N 1
ATOM 1477 C CA . ARG A 1 188 ? -5.273 24.125 4.266 1 98.75 188 ARG A CA 1
ATOM 1478 C C . ARG A 1 188 ? -5.676 24.141 5.738 1 98.75 188 ARG A C 1
ATOM 1480 O O . ARG A 1 188 ? -4.949 23.609 6.59 1 98.75 188 ARG A O 1
ATOM 1487 N N . PRO A 1 189 ? -6.84 24.594 6.082 1 98.69 189 PRO A N 1
ATOM 1488 C CA . PRO A 1 189 ? -7.281 24.703 7.477 1 98.69 189 PRO A CA 1
ATOM 1489 C C . PRO A 1 189 ? -7.312 23.359 8.188 1 98.69 189 PRO A C 1
ATOM 1491 O O . PRO A 1 189 ? -6.883 23.25 9.336 1 98.69 189 PRO A O 1
ATOM 1494 N N . ALA A 1 190 ? -7.773 22.344 7.555 1 98.81 190 ALA A N 1
ATOM 1495 C CA . ALA A 1 190 ? -7.859 21.016 8.156 1 98.81 190 ALA A CA 1
ATOM 1496 C C . ALA A 1 190 ? -6.469 20.453 8.461 1 98.81 190 ALA A C 1
ATOM 1498 O O . ALA A 1 190 ? -6.27 19.781 9.469 1 98.81 190 ALA A O 1
ATOM 1499 N N . VAL A 1 191 ? -5.52 20.734 7.566 1 98.81 191 VAL A N 1
ATOM 1500 C CA . VAL A 1 191 ? -4.141 20.297 7.766 1 98.81 191 VAL A CA 1
ATOM 1501 C C . VAL A 1 191 ? -3.537 21.016 8.969 1 98.81 191 VAL A C 1
ATOM 1503 O O . VAL A 1 191 ? -2.936 20.391 9.844 1 98.81 191 VAL A O 1
ATOM 1506 N N . GLN A 1 192 ? -3.74 22.281 9.039 1 98.75 192 GLN A N 1
ATOM 1507 C CA . GLN A 1 192 ? -3.266 23.062 10.172 1 98.75 192 GLN A CA 1
ATOM 1508 C C . GLN A 1 192 ? -3.883 22.578 11.477 1 98.75 192 GLN A C 1
ATOM 1510 O O . GLN A 1 192 ? -3.186 22.453 12.484 1 98.75 192 GLN A O 1
ATOM 1515 N N . ALA A 1 193 ? -5.152 22.328 11.445 1 98.56 193 ALA A N 1
ATOM 1516 C CA . ALA A 1 193 ? -5.852 21.859 12.641 1 98.56 193 ALA A CA 1
ATOM 1517 C C . ALA A 1 193 ? -5.277 20.531 13.133 1 98.56 193 ALA A C 1
ATOM 1519 O O . ALA A 1 193 ? -5.035 20.359 14.328 1 98.56 193 ALA A O 1
ATOM 1520 N N . ALA A 1 194 ? -5.062 19.578 12.219 1 98.75 194 ALA A N 1
ATOM 1521 C CA . ALA A 1 194 ? -4.512 18.281 12.578 1 98.75 194 ALA A CA 1
ATOM 1522 C C . ALA A 1 194 ? -3.1 18.422 13.141 1 98.75 194 ALA A C 1
ATOM 1524 O O . ALA A 1 194 ? -2.764 17.797 14.148 1 98.75 194 ALA A O 1
ATOM 1525 N N . MET A 1 195 ? -2.283 19.234 12.445 1 98.62 195 MET A N 1
ATOM 1526 C CA . MET A 1 195 ? -0.903 19.422 12.883 1 98.62 195 MET A CA 1
ATOM 1527 C C . MET A 1 195 ? -0.855 20.094 14.258 1 98.62 195 MET A C 1
ATOM 1529 O O . MET A 1 195 ? -0.032 19.734 15.102 1 98.62 195 MET A O 1
ATOM 1533 N N . LYS A 1 196 ? -1.753 21.047 14.5 1 98.31 196 LYS A N 1
ATOM 1534 C CA . LYS A 1 196 ? -1.841 21.688 15.812 1 98.31 196 LYS A CA 1
ATOM 1535 C C . LYS A 1 196 ? -2.279 20.688 16.875 1 98.31 196 LYS A C 1
ATOM 1537 O O . LYS A 1 196 ? -1.715 20.656 17.984 1 98.31 196 LYS A O 1
ATOM 1542 N N . ALA A 1 197 ? -3.232 19.922 16.531 1 97.69 197 ALA A N 1
ATOM 1543 C CA . ALA A 1 197 ? -3.746 18.922 17.469 1 97.69 197 ALA A CA 1
ATOM 1544 C C . ALA A 1 197 ? -2.648 17.953 17.891 1 97.69 197 ALA A C 1
ATOM 1546 O O . ALA A 1 197 ? -2.658 17.453 19.016 1 97.69 197 ALA A O 1
ATOM 1547 N N . GLU A 1 198 ? -1.657 17.734 17 1 97.69 198 GLU A N 1
ATOM 1548 C CA . GLU A 1 198 ? -0.584 16.797 17.297 1 97.69 198 GLU A CA 1
ATOM 1549 C C . GLU A 1 198 ? 0.645 17.516 17.844 1 97.69 198 GLU A C 1
ATOM 1551 O O . GLU A 1 198 ? 1.695 16.891 18.031 1 97.69 198 GLU A O 1
ATOM 1556 N N . GLY A 1 199 ? 0.562 18.797 17.969 1 97.19 199 GLY A N 1
ATOM 1557 C CA . GLY A 1 199 ? 1.664 19.562 18.531 1 97.19 199 GLY A CA 1
ATOM 1558 C C . GLY A 1 199 ? 2.799 19.781 17.547 1 97.19 199 GLY A C 1
ATOM 1559 O O . GLY A 1 199 ? 3.953 19.938 17.953 1 97.19 199 GLY A O 1
ATOM 1560 N N . LEU A 1 200 ? 2.467 19.719 16.266 1 96.56 200 LEU A N 1
ATOM 1561 C CA . LEU A 1 200 ? 3.496 19.797 15.234 1 96.56 200 LEU A CA 1
ATOM 1562 C C . LEU A 1 200 ? 3.631 21.234 14.727 1 96.56 200 LEU A C 1
ATOM 1564 O O . LEU A 1 200 ? 4.555 21.547 13.969 1 96.56 200 LEU A O 1
ATOM 1568 N N . LEU A 1 201 ? 2.631 21.984 14.945 1 91.31 201 LEU A N 1
ATOM 1569 C CA . LEU A 1 201 ? 2.678 23.406 14.648 1 91.31 201 LEU A CA 1
ATOM 1570 C C . LEU A 1 201 ? 2.65 24.234 15.93 1 91.31 201 LEU A C 1
ATOM 1572 O O . LEU A 1 201 ? 1.974 23.875 16.891 1 91.31 201 LEU A O 1
ATOM 1576 N N . LYS A 1 202 ? 3.543 25.219 16.188 1 74.38 202 LYS A N 1
ATOM 1577 C CA . LYS A 1 202 ? 3.598 26.125 17.328 1 74.38 202 LYS A CA 1
ATOM 1578 C C . LYS A 1 202 ? 2.559 27.234 17.203 1 74.38 202 LYS A C 1
ATOM 1580 O O . LYS A 1 202 ? 2.213 27.641 16.094 1 74.38 202 LYS A O 1
ATOM 1585 N N . MET B 1 1 ? -7.09 -6.414 -23.172 1 97.38 1 MET B N 1
ATOM 1586 C CA . MET B 1 1 ? -6.168 -5.867 -22.188 1 97.38 1 MET B CA 1
ATOM 1587 C C . MET B 1 1 ? -4.781 -6.484 -22.328 1 97.38 1 MET B C 1
ATOM 1589 O O . MET B 1 1 ? -4.637 -7.562 -22.906 1 97.38 1 MET B O 1
ATOM 1593 N N . LYS B 1 2 ? -3.779 -5.754 -21.984 1 98.38 2 LYS B N 1
ATOM 1594 C CA . LYS B 1 2 ? -2.395 -6.215 -22 1 98.38 2 LYS B CA 1
ATOM 1595 C C . LYS B 1 2 ? -1.771 -6.098 -20.609 1 98.38 2 LYS B C 1
ATOM 1597 O O . LYS B 1 2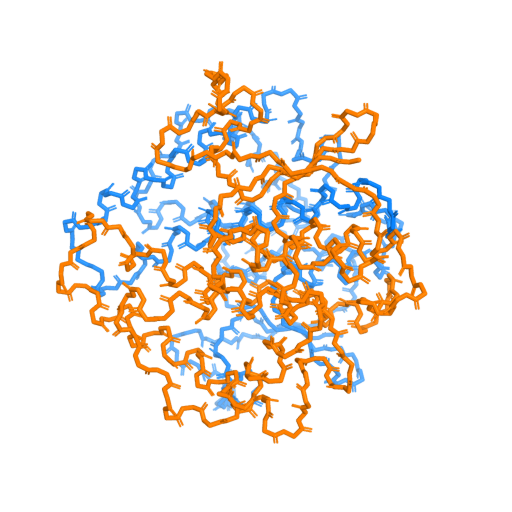 ? -1.861 -5.051 -19.969 1 98.38 2 LYS B O 1
ATOM 1602 N N . LEU B 1 3 ? -1.211 -7.207 -20.156 1 98.81 3 LEU B N 1
ATOM 1603 C CA . LEU B 1 3 ? -0.473 -7.184 -18.906 1 98.81 3 LEU B CA 1
ATOM 1604 C C . LEU B 1 3 ? 1.031 -7.176 -19.156 1 98.81 3 LEU B C 1
ATOM 1606 O O . LEU B 1 3 ? 1.57 -8.109 -19.75 1 98.81 3 LEU B O 1
ATOM 1610 N N . TYR B 1 4 ? 1.729 -6.121 -18.812 1 98.88 4 TYR B N 1
ATOM 1611 C CA . TYR B 1 4 ? 3.186 -6.117 -18.781 1 98.88 4 TYR B CA 1
ATOM 1612 C C . TYR B 1 4 ? 3.699 -6.797 -17.516 1 98.88 4 TYR B C 1
ATOM 1614 O O . TYR B 1 4 ? 3.357 -6.387 -16.391 1 98.88 4 TYR B O 1
ATOM 1622 N N . TYR B 1 5 ? 4.484 -7.848 -17.688 1 98.69 5 TYR B N 1
ATOM 1623 C CA . TYR B 1 5 ? 4.891 -8.68 -16.562 1 98.69 5 TYR B CA 1
ATOM 1624 C C . TYR B 1 5 ? 6.352 -9.102 -16.703 1 98.69 5 TYR B C 1
ATOM 1626 O O . TYR B 1 5 ? 6.961 -8.922 -17.766 1 98.69 5 TYR B O 1
ATOM 1634 N N . SER B 1 6 ? 6.945 -9.516 -15.672 1 98.44 6 SER B N 1
ATOM 1635 C CA . SER B 1 6 ? 8.203 -10.25 -15.617 1 98.44 6 SER B CA 1
ATOM 1636 C C . SER B 1 6 ? 8.047 -11.555 -14.836 1 98.44 6 SER B C 1
ATOM 1638 O O . SER B 1 6 ? 7.422 -11.578 -13.773 1 98.44 6 SER B O 1
ATOM 1640 N N . PRO B 1 7 ? 8.562 -12.641 -15.336 1 97.5 7 PRO B N 1
ATOM 1641 C CA . PRO B 1 7 ? 8.344 -13.945 -14.711 1 97.5 7 PRO B CA 1
ATOM 1642 C C . PRO B 1 7 ? 8.742 -13.961 -13.234 1 97.5 7 PRO B C 1
ATOM 1644 O O . PRO B 1 7 ? 9.875 -13.625 -12.891 1 97.5 7 PRO B O 1
ATOM 1647 N N . GLY B 1 8 ? 7.809 -14.312 -12.445 1 96.69 8 GLY B N 1
ATOM 1648 C CA . GLY B 1 8 ? 8.062 -14.508 -11.031 1 96.69 8 GLY B CA 1
ATOM 1649 C C . GLY B 1 8 ? 8.016 -13.219 -10.227 1 96.69 8 GLY B C 1
ATOM 1650 O O . GLY B 1 8 ? 8.102 -13.242 -9 1 96.69 8 GLY B O 1
ATOM 1651 N N . ALA B 1 9 ? 7.914 -12.062 -10.898 1 98 9 ALA B N 1
ATOM 1652 C CA . ALA B 1 9 ? 7.84 -10.773 -10.211 1 98 9 ALA B CA 1
ATOM 1653 C C . ALA B 1 9 ? 6.461 -10.562 -9.594 1 98 9 ALA B C 1
ATOM 1655 O O . ALA B 1 9 ? 5.629 -11.477 -9.586 1 98 9 ALA B O 1
ATOM 1656 N N . CYS B 1 10 ? 6.277 -9.445 -9 1 98.62 10 CYS B N 1
ATOM 1657 C CA . CYS B 1 10 ? 5.008 -9.164 -8.344 1 98.62 10 CYS B CA 1
ATOM 1658 C C . CYS B 1 10 ? 3.863 -9.148 -9.352 1 98.62 10 CYS B C 1
ATOM 1660 O O . CYS B 1 10 ? 2.697 -9.258 -8.969 1 98.62 10 CYS B O 1
ATOM 1662 N N . SER B 1 11 ? 4.137 -9.031 -10.625 1 98.81 11 SER B N 1
ATOM 1663 C CA . SER B 1 11 ? 3.133 -9.031 -11.688 1 98.81 11 SER B CA 1
ATOM 1664 C C . SER B 1 11 ? 2.441 -10.391 -11.797 1 98.81 11 SER B C 1
ATOM 1666 O O . SER B 1 11 ? 1.421 -10.516 -12.469 1 98.81 11 SER B O 1
ATOM 1668 N N . LEU B 1 12 ? 2.998 -11.422 -11.117 1 98.88 12 LEU B N 1
ATOM 1669 C CA . LEU B 1 12 ? 2.318 -12.711 -11.078 1 98.88 12 LEU B CA 1
ATOM 1670 C C . LEU B 1 12 ? 0.955 -12.594 -10.406 1 98.88 12 LEU B C 1
ATOM 1672 O O . LEU B 1 12 ? 0.004 -13.273 -10.789 1 98.88 12 LEU B O 1
ATOM 1676 N N . SER B 1 13 ? 0.843 -11.703 -9.477 1 98.94 13 SER B N 1
ATOM 1677 C CA . SER B 1 13 ? -0.41 -11.484 -8.758 1 98.94 13 SER B CA 1
ATOM 1678 C C . SER B 1 13 ? -1.528 -11.086 -9.719 1 98.94 13 SER B C 1
ATOM 1680 O O . SER B 1 13 ? -2.514 -11.812 -9.867 1 98.94 13 SER B O 1
ATOM 1682 N N . PRO B 1 14 ? -1.434 -9.953 -10.469 1 98.94 14 PRO B N 1
ATOM 1683 C CA . PRO B 1 14 ? -2.51 -9.648 -11.414 1 98.94 14 PRO B CA 1
ATOM 1684 C C . PRO B 1 14 ? -2.625 -10.688 -12.531 1 98.94 14 PRO B C 1
ATOM 1686 O O . PRO B 1 14 ? -3.705 -10.867 -13.094 1 98.94 14 PRO B O 1
ATOM 1689 N N . HIS B 1 15 ? -1.524 -11.391 -12.859 1 98.94 15 HIS B N 1
ATOM 1690 C CA . HIS B 1 15 ? -1.611 -12.461 -13.844 1 98.94 15 HIS B CA 1
ATOM 1691 C C . HIS B 1 15 ? -2.529 -13.578 -13.367 1 98.94 15 HIS B C 1
ATOM 1693 O O . HIS B 1 15 ? -3.375 -14.062 -14.125 1 98.94 15 HIS B O 1
ATOM 1699 N N . ILE B 1 16 ? -2.395 -14 -12.109 1 98.94 16 ILE B N 1
ATOM 1700 C CA . ILE B 1 16 ? -3.275 -14.984 -11.492 1 98.94 16 ILE B CA 1
ATOM 1701 C C . ILE B 1 16 ? -4.715 -14.477 -11.523 1 98.94 16 ILE B C 1
ATOM 1703 O O . ILE B 1 16 ? -5.633 -15.211 -11.898 1 98.94 16 ILE B O 1
ATOM 1707 N N . VAL B 1 17 ? -4.934 -13.188 -11.148 1 98.94 17 VAL B N 1
ATOM 1708 C CA . VAL B 1 17 ? -6.277 -12.625 -11.07 1 98.94 17 VAL B CA 1
ATOM 1709 C C . VAL B 1 17 ? -6.906 -12.602 -12.461 1 98.94 17 VAL B C 1
ATOM 1711 O O . VAL B 1 17 ? -8.102 -12.859 -12.617 1 98.94 17 VAL B O 1
ATOM 1714 N N . LEU B 1 18 ? -6.121 -12.289 -13.484 1 98.94 18 LEU B N 1
ATOM 1715 C CA . LEU B 1 18 ? -6.625 -12.32 -14.852 1 98.94 18 LEU B CA 1
ATOM 1716 C C . LEU B 1 18 ? -7.133 -13.719 -15.211 1 98.94 18 LEU B C 1
ATOM 1718 O O . LEU B 1 18 ? -8.203 -13.859 -15.805 1 98.94 18 LEU B O 1
ATOM 1722 N N . HIS B 1 19 ? -6.406 -14.75 -14.836 1 98.88 19 HIS B N 1
ATOM 1723 C CA . HIS B 1 19 ? -6.844 -16.125 -15.086 1 98.88 19 HIS B CA 1
ATOM 1724 C C . HIS B 1 19 ? -8.086 -16.453 -14.273 1 98.88 19 HIS B C 1
ATOM 1726 O O . HIS B 1 19 ? -8.984 -17.141 -14.766 1 98.88 19 HIS B O 1
ATOM 1732 N N . GLU B 1 20 ? -8.156 -16.031 -13.016 1 98.88 20 GLU B N 1
ATOM 1733 C CA . GLU B 1 20 ? -9.328 -16.25 -12.18 1 98.88 20 GLU B CA 1
ATOM 1734 C C . GLU B 1 20 ? -10.578 -15.625 -12.789 1 98.88 20 GLU B C 1
ATOM 1736 O O . GLU B 1 20 ? -11.672 -16.188 -12.711 1 98.88 20 GLU B O 1
ATOM 1741 N N . THR B 1 21 ? -10.445 -14.422 -13.359 1 98.75 21 THR B N 1
ATOM 1742 C CA . THR B 1 21 ? -11.57 -13.68 -13.906 1 98.75 21 THR B CA 1
ATOM 1743 C C . THR B 1 21 ? -12.016 -14.273 -15.242 1 98.75 21 THR B C 1
ATOM 1745 O O . THR B 1 21 ? -13.18 -14.141 -15.633 1 98.75 21 THR B O 1
ATOM 1748 N N . GLY B 1 22 ? -11.086 -14.852 -15.984 1 98.19 22 GLY B N 1
ATOM 1749 C CA . GLY B 1 22 ? -11.367 -15.352 -17.328 1 98.19 22 GLY B CA 1
ATOM 1750 C C . GLY B 1 22 ? -11.391 -14.258 -18.375 1 98.19 22 GLY B C 1
ATOM 1751 O O . GLY B 1 22 ? -11.805 -14.492 -19.516 1 98.19 22 GLY B O 1
ATOM 1752 N N . LEU B 1 23 ? -10.992 -13.102 -18.016 1 98.12 23 LEU B N 1
ATOM 1753 C CA . LEU B 1 23 ? -10.977 -11.984 -18.953 1 98.12 23 LEU B CA 1
ATOM 1754 C C . LEU B 1 23 ? -9.922 -12.195 -20.031 1 98.12 23 LEU B C 1
ATOM 1756 O O . LEU B 1 23 ? -8.82 -12.664 -19.75 1 98.12 23 LEU B O 1
ATOM 1760 N N . ALA B 1 24 ? -10.305 -11.914 -21.219 1 97.56 24 ALA B N 1
ATOM 1761 C CA . ALA B 1 24 ? -9.336 -11.977 -22.312 1 97.56 24 ALA B CA 1
ATOM 1762 C C . ALA B 1 24 ? -8.203 -10.984 -22.109 1 97.56 24 ALA B C 1
ATOM 1764 O O . ALA B 1 24 ? -8.438 -9.828 -21.75 1 97.56 24 ALA B O 1
ATOM 1765 N N . HIS B 1 25 ? -6.961 -11.492 -22.312 1 98.06 25 HIS B N 1
ATOM 1766 C CA . HIS B 1 25 ? -5.801 -10.625 -22.156 1 98.06 25 HIS B CA 1
ATOM 1767 C C . HIS B 1 25 ? -4.59 -11.18 -22.906 1 98.06 25 HIS B C 1
ATOM 1769 O O . HIS B 1 25 ? -4.566 -12.367 -23.25 1 98.06 25 HIS B O 1
ATOM 1775 N N . THR B 1 26 ? -3.727 -10.344 -23.188 1 97.88 26 THR B N 1
ATOM 1776 C CA . THR B 1 26 ? -2.395 -10.719 -23.656 1 97.88 26 THR B CA 1
ATOM 1777 C C . THR B 1 26 ? -1.336 -10.32 -22.625 1 97.88 26 THR B C 1
ATOM 1779 O O . THR B 1 26 ? -1.541 -9.383 -21.844 1 97.88 26 THR B O 1
ATOM 1782 N N . SER B 1 27 ? -0.277 -11.078 -22.562 1 97.75 27 SER B N 1
ATOM 1783 C CA . SER B 1 27 ? 0.829 -10.773 -21.656 1 97.75 27 SER B CA 1
ATOM 1784 C C . SER B 1 27 ? 2.068 -10.336 -22.422 1 97.75 27 SER B C 1
ATOM 1786 O O . SER B 1 27 ? 2.406 -10.93 -23.453 1 97.75 27 SER B O 1
ATOM 1788 N N . VAL B 1 28 ? 2.67 -9.312 -22 1 98.31 28 VAL B N 1
ATOM 1789 C CA . VAL B 1 28 ? 3.883 -8.781 -22.625 1 98.31 28 VAL B CA 1
ATOM 1790 C C . VAL B 1 28 ? 5.035 -8.828 -21.609 1 98.31 28 VAL B C 1
ATOM 1792 O O . VAL B 1 28 ? 4.965 -8.203 -20.547 1 98.31 28 VAL B O 1
ATOM 1795 N N . LEU B 1 29 ? 6.059 -9.539 -21.984 1 98 29 LEU B N 1
ATOM 1796 C CA . LEU B 1 29 ? 7.219 -9.656 -21.109 1 98 29 LEU B CA 1
ATOM 1797 C C . LEU B 1 29 ? 7.992 -8.344 -21.062 1 98 29 LEU B C 1
ATOM 1799 O O . LEU B 1 29 ? 8.438 -7.84 -22.094 1 98 29 LEU B O 1
ATOM 1803 N N . ALA B 1 30 ? 8.039 -7.738 -19.938 1 98.19 30 ALA B N 1
ATOM 1804 C CA . ALA B 1 30 ? 8.836 -6.555 -19.641 1 98.19 30 ALA B CA 1
ATOM 1805 C C . ALA B 1 30 ? 9.938 -6.867 -18.641 1 98.19 30 ALA B C 1
ATOM 1807 O O . ALA B 1 30 ? 9.68 -6.977 -17.438 1 98.19 30 ALA B O 1
ATOM 1808 N N . SER B 1 31 ? 11.172 -6.934 -19.141 1 94.56 31 SER B N 1
ATOM 1809 C CA . SER B 1 31 ? 12.297 -7.309 -18.281 1 94.56 31 SER B CA 1
ATOM 1810 C C . SER B 1 31 ? 12.602 -6.223 -17.25 1 94.56 31 SER B C 1
ATOM 1812 O O . SER B 1 31 ? 12.828 -5.066 -17.625 1 94.56 31 SER B O 1
ATOM 1814 N N . THR B 1 32 ? 12.68 -6.645 -16 1 91.94 32 THR B N 1
ATOM 1815 C CA . THR B 1 32 ? 13.031 -5.688 -14.961 1 91.94 32 THR B CA 1
ATOM 1816 C C . THR B 1 32 ? 14.547 -5.535 -14.852 1 91.94 32 THR B C 1
ATOM 1818 O O . THR B 1 32 ? 15.039 -4.668 -14.133 1 91.94 32 THR B O 1
ATOM 1821 N N . LYS B 1 33 ? 15.242 -6.301 -15.531 1 91.31 33 LYS B N 1
ATOM 1822 C CA . LYS B 1 33 ? 16.703 -6.23 -15.57 1 91.31 33 LYS B CA 1
ATOM 1823 C C . LYS B 1 33 ? 17.172 -5.316 -16.703 1 91.31 33 LYS B C 1
ATOM 1825 O O . LYS B 1 33 ? 17.891 -4.344 -16.453 1 91.31 33 LYS B O 1
ATOM 1830 N N . SER B 1 34 ? 16.672 -5.57 -17.891 1 95 34 SER B N 1
ATOM 1831 C CA . SER B 1 34 ? 17.125 -4.785 -19.047 1 95 34 SER B CA 1
ATOM 1832 C C . SER B 1 34 ? 16.234 -3.57 -19.266 1 95 34 SER B C 1
ATOM 1834 O O . SER B 1 34 ? 16.609 -2.631 -19.969 1 95 34 SER B O 1
ATOM 1836 N N . HIS B 1 35 ? 14.969 -3.682 -18.719 1 97.31 35 HIS B N 1
ATOM 1837 C CA . HIS B 1 35 ? 13.945 -2.668 -18.906 1 97.31 35 HIS B CA 1
ATOM 1838 C C . HIS B 1 35 ? 13.656 -2.449 -20.391 1 97.31 35 HIS B C 1
ATOM 1840 O O . HIS B 1 35 ? 13.539 -1.308 -20.844 1 97.31 35 HIS B O 1
ATOM 1846 N N . LYS B 1 36 ? 13.672 -3.578 -21.078 1 97.25 36 LYS B N 1
ATOM 1847 C CA . LYS B 1 36 ? 13.289 -3.613 -22.484 1 97.25 36 LYS B CA 1
ATOM 1848 C C . LYS B 1 36 ? 12.242 -4.695 -22.75 1 97.25 36 LYS B C 1
ATOM 1850 O O . LYS B 1 36 ? 12.25 -5.742 -22.094 1 97.25 36 LYS B O 1
ATOM 1855 N N . LEU B 1 37 ? 11.406 -4.402 -23.719 1 97.75 37 LEU B N 1
ATOM 1856 C CA . LEU B 1 37 ? 10.508 -5.441 -24.219 1 97.75 37 LEU B CA 1
ATOM 1857 C C . LEU B 1 37 ? 11.242 -6.371 -25.188 1 97.75 37 LEU B C 1
ATOM 1859 O O . LEU B 1 37 ? 12.422 -6.148 -25.484 1 97.75 37 LEU B O 1
ATOM 1863 N N . GLN B 1 38 ? 10.539 -7.375 -25.578 1 96.38 38 GLN B N 1
ATOM 1864 C CA . GLN B 1 38 ? 11.148 -8.359 -26.469 1 96.38 38 GLN B CA 1
ATOM 1865 C C . GLN B 1 38 ? 11.516 -7.742 -27.812 1 96.38 38 GLN B C 1
ATOM 1867 O O . GLN B 1 38 ? 12.508 -8.133 -28.422 1 96.38 38 GLN B O 1
ATOM 1872 N N . ASP B 1 39 ? 10.812 -6.703 -28.25 1 97.06 39 ASP B N 1
ATOM 1873 C CA . ASP B 1 39 ? 11.062 -6.09 -29.547 1 97.06 39 ASP B CA 1
ATOM 1874 C C . ASP B 1 39 ? 12.062 -4.941 -29.422 1 97.06 39 ASP B C 1
ATOM 1876 O O . ASP B 1 39 ? 12.281 -4.203 -30.391 1 97.06 39 ASP B O 1
ATOM 1880 N N . GLY B 1 40 ? 12.539 -4.754 -28.25 1 97.12 40 GLY B N 1
ATOM 1881 C CA . GLY B 1 40 ? 13.562 -3.744 -28.047 1 97.12 40 GLY B CA 1
ATOM 1882 C C . GLY B 1 40 ? 13.008 -2.428 -27.531 1 97.12 40 GLY B C 1
ATOM 1883 O O . GLY B 1 40 ? 13.766 -1.528 -27.172 1 97.12 40 GLY B O 1
ATOM 1884 N N . THR B 1 41 ? 11.711 -2.365 -27.453 1 97.94 41 THR B N 1
ATOM 1885 C CA . THR B 1 41 ? 11.086 -1.146 -26.938 1 97.94 41 THR B CA 1
ATOM 1886 C C . THR B 1 41 ? 11.578 -0.83 -25.531 1 97.94 41 THR B C 1
ATOM 1888 O O . THR B 1 41 ? 11.688 -1.727 -24.688 1 97.94 41 THR B O 1
ATOM 1891 N N . ASP B 1 42 ? 11.922 0.447 -25.297 1 98.19 42 ASP B N 1
ATOM 1892 C CA . ASP B 1 42 ? 12.281 0.922 -23.969 1 98.19 42 ASP B CA 1
ATOM 1893 C C . ASP B 1 42 ? 11.078 0.909 -23.031 1 98.19 42 ASP B C 1
ATOM 1895 O O . ASP B 1 42 ? 10.141 1.69 -23.203 1 98.19 42 ASP B O 1
ATOM 1899 N N . TYR B 1 43 ? 11.141 0.08 -21.984 1 98.19 43 TYR B N 1
ATOM 1900 C CA . TYR B 1 43 ? 9.992 -0.115 -21.109 1 98.19 43 TYR B CA 1
ATOM 1901 C C . TYR B 1 43 ? 9.648 1.17 -20.359 1 98.19 43 TYR B C 1
ATOM 1903 O O . TYR B 1 43 ? 8.492 1.388 -19.984 1 98.19 43 TYR B O 1
ATOM 1911 N N . TYR B 1 44 ? 10.648 2.082 -20.234 1 97.75 44 TYR B N 1
ATOM 1912 C CA . TYR B 1 44 ? 10.422 3.346 -19.531 1 97.75 44 TYR B CA 1
ATOM 1913 C C . TYR B 1 44 ? 9.453 4.23 -20.312 1 97.75 44 TYR B C 1
ATOM 1915 O O . TYR B 1 44 ? 8.898 5.184 -19.781 1 97.75 44 TYR B O 1
ATOM 1923 N N . THR B 1 45 ? 9.203 3.939 -21.594 1 97.25 45 THR B N 1
ATOM 1924 C CA . THR B 1 45 ? 8.227 4.676 -22.391 1 97.25 45 THR B CA 1
ATOM 1925 C C . THR B 1 45 ? 6.809 4.219 -22.062 1 97.25 45 THR B C 1
ATOM 1927 O O . THR B 1 45 ? 5.836 4.902 -22.391 1 97.25 45 THR B O 1
ATOM 1930 N N . ILE B 1 46 ? 6.723 3.064 -21.406 1 97.38 46 ILE B N 1
ATOM 1931 C CA . ILE B 1 46 ? 5.434 2.516 -21 1 97.38 46 ILE B CA 1
ATOM 1932 C C . ILE B 1 46 ? 5.176 2.855 -19.531 1 97.38 46 ILE B C 1
ATOM 1934 O O . ILE B 1 46 ? 4.109 3.367 -19.188 1 97.38 46 ILE B O 1
ATOM 1938 N N . ASN B 1 47 ? 6.16 2.607 -18.766 1 97.56 47 ASN B N 1
ATOM 1939 C CA . ASN B 1 47 ? 6.121 2.947 -17.344 1 97.56 47 ASN B CA 1
ATOM 1940 C C . ASN B 1 47 ? 7.402 3.643 -16.906 1 97.56 47 ASN B C 1
ATOM 1942 O O . ASN B 1 47 ? 8.422 2.986 -16.672 1 97.56 47 ASN B O 1
ATOM 1946 N N . PRO B 1 48 ? 7.359 4.941 -16.641 1 96.69 48 PRO B N 1
ATOM 1947 C CA . PRO B 1 48 ? 8.555 5.699 -16.25 1 96.69 48 PRO B CA 1
ATOM 1948 C C . PRO B 1 48 ? 9.164 5.203 -14.953 1 96.69 48 PRO B C 1
ATOM 1950 O O . PRO B 1 48 ? 10.336 5.484 -14.664 1 96.69 48 PRO B O 1
ATOM 1953 N N . LEU B 1 49 ? 8.453 4.441 -14.148 1 96.94 49 LEU B N 1
ATOM 1954 C CA . LEU B 1 49 ? 8.969 3.91 -12.891 1 96.94 49 LEU B CA 1
ATOM 1955 C C . LEU B 1 49 ? 9.75 2.621 -13.125 1 96.94 49 LEU B C 1
ATOM 1957 O O . LEU B 1 49 ? 10.5 2.178 -12.25 1 96.94 49 LEU B O 1
ATOM 1961 N N . GLY B 1 50 ? 9.516 1.977 -14.258 1 97.06 50 GLY B N 1
ATOM 1962 C CA . GLY B 1 50 ? 10.375 0.912 -14.742 1 97.06 50 GLY B CA 1
ATOM 1963 C C . GLY B 1 50 ? 10.039 -0.444 -14.148 1 97.06 50 GLY B C 1
ATOM 1964 O O . GLY B 1 50 ? 10.734 -1.43 -14.406 1 97.06 50 GLY B O 1
ATOM 1965 N N . TYR B 1 51 ? 8.977 -0.513 -13.266 1 96.94 51 TYR B N 1
ATOM 1966 C CA . TYR B 1 51 ? 8.672 -1.811 -12.68 1 96.94 51 TYR B CA 1
ATOM 1967 C C . TYR B 1 51 ? 7.34 -2.344 -13.188 1 96.94 51 TYR B C 1
ATOM 1969 O O . TYR B 1 51 ? 6.66 -1.68 -13.969 1 96.94 51 TYR B O 1
ATOM 1977 N N . VAL B 1 52 ? 7.102 -3.572 -12.992 1 98.31 52 VAL B N 1
ATOM 1978 C CA . VAL B 1 52 ? 5.855 -4.258 -13.312 1 98.31 52 VAL B CA 1
ATOM 1979 C C . VAL B 1 52 ? 5.051 -4.484 -12.031 1 98.31 52 VAL B C 1
ATOM 1981 O O . VAL B 1 52 ? 5.605 -4.457 -10.93 1 98.31 52 VAL B O 1
ATOM 1984 N N . PRO B 1 53 ? 3.785 -4.582 -12.148 1 98.75 53 PRO B N 1
ATOM 1985 C CA . PRO B 1 53 ? 2.916 -4.758 -13.32 1 98.75 53 PRO B CA 1
ATOM 1986 C C . PRO B 1 53 ? 2.438 -3.428 -13.898 1 98.75 53 PRO B C 1
ATOM 1988 O O . PRO B 1 53 ? 2.402 -2.418 -13.195 1 98.75 53 PRO B O 1
ATOM 1991 N N . VAL B 1 54 ? 2.133 -3.434 -15.148 1 98.88 54 VAL B N 1
ATOM 1992 C CA . VAL B 1 54 ? 1.292 -2.432 -15.797 1 98.88 54 VAL B CA 1
ATOM 1993 C C . VAL B 1 54 ? 0.185 -3.121 -16.594 1 98.88 54 VAL B C 1
ATOM 1995 O O . VAL B 1 54 ? 0.441 -4.086 -17.312 1 98.88 54 VAL B O 1
ATOM 1998 N N . LEU B 1 55 ? -1.062 -2.729 -16.375 1 98.88 55 LEU B N 1
ATOM 1999 C CA . LEU B 1 55 ? -2.199 -3.201 -17.156 1 98.88 55 LEU B CA 1
ATOM 2000 C C . LEU B 1 55 ? -2.641 -2.148 -18.172 1 98.88 55 LEU B C 1
ATOM 2002 O O . LEU B 1 55 ? -2.947 -1.014 -17.797 1 98.88 55 LEU B O 1
ATOM 2006 N N . GLU B 1 56 ? -2.58 -2.438 -19.375 1 98.75 56 GLU B N 1
ATOM 2007 C CA . GLU B 1 56 ? -3.105 -1.573 -20.422 1 98.75 56 GLU B CA 1
ATOM 2008 C C . GLU B 1 56 ? -4.484 -2.037 -20.891 1 98.75 56 GLU B C 1
ATOM 2010 O O . GLU B 1 56 ? -4.641 -3.164 -21.359 1 98.75 56 GLU B O 1
ATOM 2015 N N . LEU B 1 57 ? -5.457 -1.193 -20.719 1 98.25 57 LEU B N 1
ATOM 2016 C CA . LEU B 1 57 ? -6.832 -1.493 -21.109 1 98.25 57 LEU B CA 1
ATOM 2017 C C . LEU B 1 57 ? -6.996 -1.407 -22.625 1 98.25 57 LEU B C 1
ATOM 2019 O O . LEU B 1 57 ? -6.086 -0.957 -23.328 1 98.25 57 LEU B O 1
ATOM 2023 N N . ASP B 1 58 ? -8.148 -1.789 -23.125 1 97 58 ASP B N 1
ATOM 2024 C CA . ASP B 1 58 ? -8.398 -1.87 -24.562 1 97 58 ASP B CA 1
ATOM 2025 C C . ASP B 1 58 ? -8.359 -0.486 -25.203 1 97 58 ASP B C 1
ATOM 2027 O O . ASP B 1 58 ? -8.008 -0.351 -26.375 1 97 58 ASP B O 1
ATOM 2031 N N . ASP B 1 59 ? -8.719 0.532 -24.469 1 97.31 59 ASP B N 1
ATOM 2032 C CA . ASP B 1 59 ? -8.742 1.889 -25 1 97.31 59 ASP B CA 1
ATOM 2033 C C . ASP B 1 59 ? -7.383 2.561 -24.859 1 97.31 59 ASP B C 1
ATOM 2035 O O . ASP B 1 59 ? -7.246 3.76 -25.109 1 97.31 59 ASP B O 1
ATOM 2039 N N . GLY B 1 60 ? -6.406 1.827 -24.328 1 97.12 60 GLY B N 1
ATOM 2040 C CA . GLY B 1 60 ? -5.055 2.354 -24.219 1 97.12 60 GLY B CA 1
ATOM 2041 C C . GLY B 1 60 ? -4.734 2.893 -22.844 1 97.12 60 GLY B C 1
ATOM 2042 O O . GLY B 1 60 ? -3.576 3.191 -22.547 1 97.12 60 GLY B O 1
ATOM 2043 N N . THR B 1 61 ? -5.75 2.979 -22 1 97.88 61 THR B N 1
ATOM 2044 C CA . THR B 1 61 ? -5.523 3.436 -20.641 1 97.88 61 THR B CA 1
ATOM 2045 C C . THR B 1 61 ? -4.621 2.463 -19.875 1 97.88 61 THR B C 1
ATOM 2047 O O . THR B 1 61 ? -4.777 1.245 -20 1 97.88 61 THR B O 1
ATOM 2050 N N . ARG B 1 62 ? -3.664 3.027 -19.109 1 98.38 62 ARG B N 1
ATOM 2051 C CA . ARG B 1 62 ? -2.766 2.174 -18.344 1 98.38 62 ARG B CA 1
ATOM 2052 C C . ARG B 1 62 ? -2.996 2.348 -16.844 1 98.38 62 ARG B C 1
ATOM 2054 O O . ARG B 1 62 ? -3.203 3.465 -16.375 1 98.38 62 ARG B O 1
ATOM 2061 N N . LEU B 1 63 ? -2.965 1.217 -16.156 1 98.56 63 LEU B N 1
ATOM 2062 C CA . LEU B 1 63 ? -3.029 1.163 -14.695 1 98.56 63 LEU B CA 1
ATOM 2063 C C . LEU B 1 63 ? -1.767 0.533 -14.117 1 98.56 63 LEU B C 1
ATOM 2065 O O . LEU B 1 63 ? -1.273 -0.47 -14.641 1 98.56 63 LEU B O 1
ATOM 2069 N N . ARG B 1 64 ? -1.273 1.152 -13.062 1 98.12 64 ARG B N 1
ATOM 2070 C CA . ARG B 1 64 ? -0.118 0.625 -12.344 1 98.12 64 ARG B CA 1
ATOM 2071 C C . ARG B 1 64 ? -0.498 0.211 -10.922 1 98.12 64 ARG B C 1
ATOM 2073 O O . ARG B 1 64 ? -1.647 0.375 -10.508 1 98.12 64 ARG B O 1
ATOM 2080 N N . GLU B 1 65 ? 0.517 -0.27 -10.258 1 98.75 65 GLU B N 1
ATOM 2081 C CA . GLU B 1 65 ? 0.393 -0.666 -8.859 1 98.75 65 GLU B CA 1
ATOM 2082 C C . GLU B 1 65 ? -0.486 -1.904 -8.711 1 98.75 65 GLU B C 1
ATOM 2084 O O . GLU B 1 65 ? -1.695 -1.845 -8.945 1 98.75 65 GLU B O 1
ATOM 2089 N N . GLY B 1 66 ? 0.098 -3 -8.281 1 98.75 66 GLY B N 1
ATOM 2090 C CA . GLY B 1 66 ? -0.554 -4.293 -8.148 1 98.75 66 GLY B CA 1
ATOM 2091 C C . GLY B 1 66 ? -1.905 -4.215 -7.469 1 98.75 66 GLY B C 1
ATOM 2092 O O . GLY B 1 66 ? -2.92 -4.621 -8.039 1 98.75 66 GLY B O 1
ATOM 2093 N N . PRO B 1 67 ? -1.968 -3.598 -6.289 1 98.94 67 PRO B N 1
ATOM 2094 C CA . PRO B 1 67 ? -3.217 -3.541 -5.523 1 98.94 67 PRO B CA 1
ATOM 2095 C C . PRO B 1 67 ? -4.332 -2.812 -6.273 1 98.94 67 PRO B C 1
ATOM 2097 O O . PRO B 1 67 ? -5.5 -3.199 -6.176 1 98.94 67 PRO B O 1
ATOM 2100 N N . ALA B 1 68 ? -4.031 -1.76 -7.008 1 98.88 68 ALA B N 1
ATOM 2101 C CA . ALA B 1 68 ? -5.043 -1.081 -7.816 1 98.88 68 ALA B CA 1
ATOM 2102 C C . ALA B 1 68 ? -5.496 -1.959 -8.977 1 98.88 68 ALA B C 1
ATOM 2104 O O . ALA B 1 68 ? -6.695 -2.086 -9.234 1 98.88 68 ALA B O 1
ATOM 2105 N N . ILE B 1 69 ? -4.578 -2.639 -9.641 1 98.94 69 ILE B N 1
ATOM 2106 C CA . ILE B 1 69 ? -4.848 -3.443 -10.828 1 98.94 69 ILE B CA 1
ATOM 2107 C C . ILE B 1 69 ? -5.742 -4.625 -10.453 1 98.94 69 ILE B C 1
ATOM 2109 O O . ILE B 1 69 ? -6.738 -4.895 -11.125 1 98.94 69 ILE B O 1
ATOM 2113 N N . VAL B 1 70 ? -5.406 -5.316 -9.367 1 98.94 70 VAL B N 1
ATOM 2114 C CA . VAL B 1 70 ? -6.125 -6.547 -9.055 1 98.94 70 VAL B CA 1
ATOM 2115 C C . VAL B 1 70 ? -7.555 -6.215 -8.633 1 98.94 70 VAL B C 1
ATOM 2117 O O . VAL B 1 70 ? -8.484 -6.98 -8.898 1 98.94 70 VAL B O 1
ATOM 2120 N N . GLN B 1 71 ? -7.746 -5.102 -7.969 1 98.94 71 GLN B N 1
ATOM 2121 C CA . GLN B 1 71 ? -9.102 -4.695 -7.625 1 98.94 71 GLN B CA 1
ATOM 2122 C C . GLN B 1 71 ? -9.898 -4.309 -8.867 1 98.94 71 GLN B C 1
ATOM 2124 O O . GLN B 1 71 ? -11.07 -4.66 -9 1 98.94 71 GLN B O 1
ATOM 2129 N N . TYR B 1 72 ? -9.273 -3.547 -9.789 1 98.88 72 TYR B N 1
ATOM 2130 C CA . TYR B 1 72 ? -9.922 -3.217 -11.055 1 98.88 72 TYR B CA 1
ATOM 2131 C C . TYR B 1 72 ? -10.383 -4.477 -11.773 1 98.88 72 TYR B C 1
ATOM 2133 O O . TYR B 1 72 ? -11.547 -4.574 -12.172 1 98.88 72 TYR B O 1
ATOM 2141 N N . LEU B 1 73 ? -9.531 -5.445 -11.883 1 98.88 73 LEU B N 1
ATOM 2142 C CA . LEU B 1 73 ? -9.82 -6.684 -12.594 1 98.88 73 LEU B CA 1
ATOM 2143 C C . LEU B 1 73 ? -10.969 -7.438 -11.922 1 98.88 73 LEU B C 1
ATOM 2145 O O . LEU B 1 73 ? -11.883 -7.91 -12.602 1 98.88 73 LEU B O 1
ATOM 2149 N N . ALA B 1 74 ? -10.906 -7.555 -10.586 1 98.88 74 ALA B N 1
ATOM 2150 C CA . ALA B 1 74 ? -11.961 -8.234 -9.852 1 98.88 74 ALA B CA 1
ATOM 2151 C C . ALA B 1 74 ? -13.32 -7.598 -10.125 1 98.88 74 ALA B C 1
ATOM 2153 O O . ALA B 1 74 ? -14.32 -8.297 -10.305 1 98.88 74 ALA B O 1
ATOM 2154 N N . ASP B 1 75 ? -13.328 -6.27 -10.18 1 98.75 75 ASP B N 1
ATOM 2155 C CA . ASP B 1 75 ? -14.578 -5.539 -10.344 1 98.75 75 ASP B CA 1
ATOM 2156 C C . ASP B 1 75 ? -15.102 -5.664 -11.773 1 98.75 75 ASP B C 1
ATOM 2158 O O . ASP B 1 75 ? -16.266 -5.363 -12.047 1 98.75 75 ASP B O 1
ATOM 2162 N N . GLN B 1 76 ? -14.258 -6.07 -12.734 1 98.25 76 GLN B N 1
ATOM 2163 C CA . GLN B 1 76 ? -14.695 -6.332 -14.102 1 98.25 76 GLN B CA 1
ATOM 2164 C C . GLN B 1 76 ? -15.398 -7.68 -14.203 1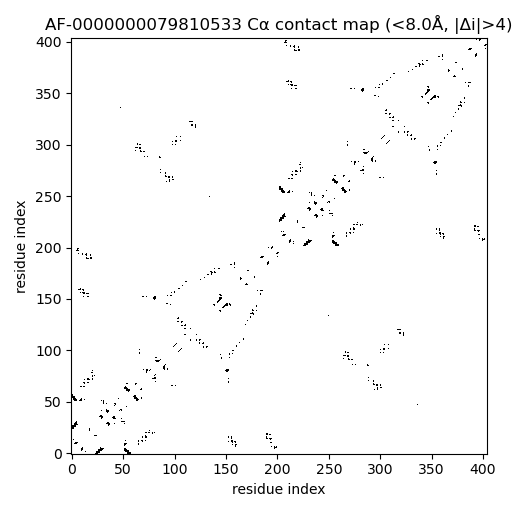 98.25 76 GLN B C 1
ATOM 2166 O O . GLN B 1 76 ? -16.047 -7.973 -15.211 1 98.25 76 GLN B O 1
ATOM 2171 N N . ALA B 1 77 ? -15.289 -8.547 -13.211 1 98.19 77 ALA B N 1
ATOM 2172 C CA . ALA B 1 77 ? -15.922 -9.867 -13.164 1 98.19 77 ALA B CA 1
ATOM 2173 C C . ALA B 1 77 ? -16.531 -10.133 -11.789 1 98.19 77 ALA B C 1
ATOM 2175 O O . ALA B 1 77 ? -16.156 -11.094 -11.117 1 98.19 77 ALA B O 1
ATOM 2176 N N . PRO B 1 78 ? -17.516 -9.32 -11.422 1 96.94 78 PRO B N 1
ATOM 2177 C CA . PRO B 1 78 ? -18.047 -9.398 -10.055 1 96.94 78 PRO B CA 1
ATOM 2178 C C . PRO B 1 78 ? -18.609 -10.773 -9.727 1 96.94 78 PRO B C 1
ATOM 2180 O O . PRO B 1 78 ? -18.609 -11.18 -8.562 1 96.94 78 PRO B O 1
ATOM 2183 N N . HIS B 1 79 ? -19.016 -11.523 -10.711 1 96.94 79 HIS B N 1
ATOM 2184 C CA . HIS B 1 79 ? -19.625 -12.836 -10.492 1 96.94 79 HIS B CA 1
ATOM 2185 C C . HIS B 1 79 ? -18.594 -13.852 -10.016 1 96.94 79 HIS B C 1
ATOM 2187 O O . HIS B 1 79 ? -18.938 -14.906 -9.492 1 96.94 79 HIS B O 1
ATOM 2193 N N . LYS B 1 80 ? -17.312 -13.57 -10.172 1 98.06 80 LYS B N 1
ATOM 2194 C CA . LYS B 1 80 ? -16.234 -14.461 -9.742 1 98.06 80 LYS B CA 1
ATOM 2195 C C . LYS B 1 80 ? -15.938 -14.281 -8.258 1 98.06 80 LYS B C 1
ATOM 2197 O O . LYS B 1 80 ? -15.211 -15.078 -7.664 1 98.06 80 LYS B O 1
ATOM 2202 N N . ASN B 1 81 ? -16.5 -13.227 -7.609 1 97.88 81 ASN B N 1
ATOM 2203 C CA . ASN B 1 81 ? -16.406 -12.961 -6.18 1 97.88 81 ASN B CA 1
ATOM 2204 C C . ASN B 1 81 ? -14.945 -12.922 -5.723 1 97.88 81 ASN B C 1
ATOM 2206 O O . ASN B 1 81 ? -14.586 -13.555 -4.73 1 97.88 81 ASN B O 1
ATOM 2210 N N . LEU B 1 82 ? -14.141 -12.188 -6.477 1 98.88 82 LEU B N 1
ATOM 2211 C CA . LEU B 1 82 ? -12.711 -12.094 -6.176 1 98.88 82 LEU B CA 1
ATOM 2212 C C . LEU B 1 82 ? -12.43 -10.922 -5.242 1 98.88 82 LEU B C 1
ATOM 2214 O O . LEU B 1 82 ? -11.312 -10.773 -4.75 1 98.88 82 LEU B O 1
ATOM 2218 N N . ALA B 1 83 ? -13.328 -10.047 -5.047 1 98.81 83 ALA B N 1
ATOM 2219 C CA . ALA B 1 83 ? -13.281 -8.922 -4.113 1 98.81 83 ALA B CA 1
ATOM 2220 C C . ALA B 1 83 ? -14.664 -8.594 -3.578 1 98.81 83 ALA B C 1
ATOM 2222 O O . ALA B 1 83 ? -15.656 -8.68 -4.309 1 98.81 83 ALA B O 1
ATOM 2223 N N . PRO B 1 84 ? -14.719 -8.195 -2.299 1 98.56 84 PRO B N 1
ATOM 2224 C CA . PRO B 1 84 ? -16 -7.684 -1.807 1 98.56 84 PRO B CA 1
ATOM 2225 C C . PRO B 1 84 ? -16.469 -6.441 -2.559 1 98.56 84 PRO B C 1
ATOM 2227 O O . PRO B 1 84 ? -15.664 -5.77 -3.213 1 98.56 84 PRO B O 1
ATOM 2230 N N . ALA B 1 85 ? -17.766 -6.156 -2.451 1 98.12 85 ALA B N 1
ATOM 2231 C CA . ALA B 1 85 ? -18.359 -5.035 -3.17 1 98.12 85 ALA B CA 1
ATOM 2232 C C . ALA B 1 85 ? -17.75 -3.709 -2.713 1 98.12 85 ALA B C 1
ATOM 2234 O O . ALA B 1 85 ? -17.484 -3.52 -1.523 1 98.12 85 ALA B O 1
ATOM 2235 N N . ASN B 1 86 ? -17.625 -2.783 -3.646 1 97.75 86 ASN B N 1
ATOM 2236 C CA . ASN B 1 86 ? -17.141 -1.443 -3.336 1 97.75 86 ASN B CA 1
ATOM 2237 C C . ASN B 1 86 ? -18.016 -0.754 -2.299 1 97.75 86 ASN B C 1
ATOM 2239 O O . ASN B 1 86 ? -19.25 -0.886 -2.33 1 97.75 86 ASN B O 1
ATOM 2243 N N . GLY B 1 87 ? -17.375 -0.039 -1.368 1 95.88 87 GLY B N 1
ATOM 2244 C CA . GLY B 1 87 ? -18.109 0.766 -0.401 1 95.88 87 GLY B CA 1
ATOM 2245 C C . GLY B 1 87 ? -18.547 -0.022 0.819 1 95.88 87 GLY B C 1
ATOM 2246 O O . GLY B 1 87 ? -19.172 0.529 1.729 1 95.88 87 GLY B O 1
ATOM 2247 N N . THR B 1 88 ? -18.25 -1.317 0.852 1 98.06 88 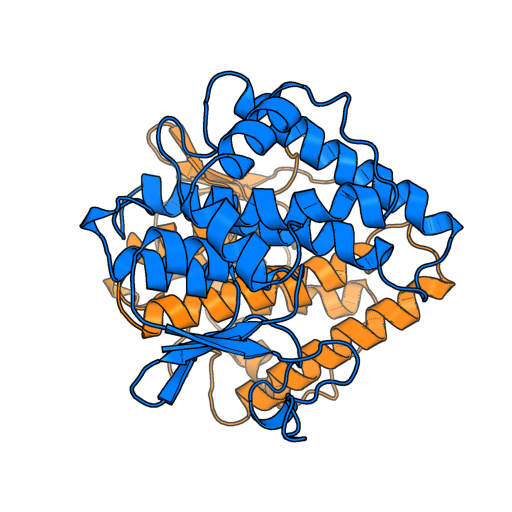THR B N 1
ATOM 2248 C CA . THR B 1 88 ? -18.578 -2.143 2.012 1 98.06 88 THR B CA 1
ATOM 2249 C C . THR B 1 88 ? -17.391 -2.215 2.969 1 98.06 88 THR B C 1
ATOM 2251 O O . THR B 1 88 ? -16.25 -1.997 2.566 1 98.06 88 THR B O 1
ATOM 2254 N N . LEU B 1 89 ? -17.672 -2.521 4.207 1 98.19 89 LEU B N 1
ATOM 2255 C CA . LEU B 1 89 ? -16.594 -2.705 5.18 1 98.19 89 LEU B CA 1
ATOM 2256 C C . LEU B 1 89 ? -15.656 -3.816 4.738 1 98.19 89 LEU B C 1
ATOM 2258 O O . LEU B 1 89 ? -14.438 -3.707 4.914 1 98.19 89 LEU B O 1
ATOM 2262 N N . ALA B 1 90 ? -16.203 -4.859 4.148 1 98.5 90 ALA B N 1
ATOM 2263 C CA . ALA B 1 90 ? -15.398 -5.98 3.674 1 98.5 90 ALA B CA 1
ATOM 2264 C C . ALA B 1 90 ? -14.406 -5.531 2.609 1 98.5 90 ALA B C 1
ATOM 2266 O O . ALA B 1 90 ? -13.289 -6.047 2.539 1 98.5 90 ALA B O 1
ATOM 2267 N N . ARG B 1 91 ? -14.805 -4.582 1.784 1 98.69 91 ARG B N 1
ATOM 2268 C CA . ARG B 1 91 ? -13.891 -4.051 0.775 1 98.69 91 ARG B CA 1
ATOM 2269 C C . ARG B 1 91 ? -12.742 -3.291 1.423 1 98.69 91 ARG B C 1
ATOM 2271 O O . ARG B 1 91 ? -11.586 -3.422 1.002 1 98.69 91 ARG B O 1
ATOM 2278 N N . TYR B 1 92 ? -13.023 -2.525 2.441 1 98.75 92 TYR B N 1
ATOM 2279 C CA . TYR B 1 92 ? -11.953 -1.821 3.139 1 98.75 92 TYR B CA 1
ATOM 2280 C C . TYR B 1 92 ? -11.016 -2.803 3.84 1 98.75 92 TYR B C 1
ATOM 2282 O O . TYR B 1 92 ? -9.812 -2.57 3.92 1 98.75 92 TYR B O 1
ATOM 2290 N N . ARG B 1 93 ? -11.555 -3.916 4.316 1 98.62 93 ARG B N 1
ATOM 2291 C CA . ARG B 1 93 ? -10.727 -4.969 4.898 1 98.62 93 ARG B CA 1
ATOM 2292 C C . ARG B 1 93 ? -9.797 -5.574 3.854 1 98.62 93 ARG B C 1
ATOM 2294 O O . ARG B 1 93 ? -8.633 -5.863 4.145 1 98.62 93 ARG B O 1
ATOM 2301 N N . LEU B 1 94 ? -10.32 -5.754 2.699 1 98.88 94 LEU B N 1
ATOM 2302 C CA . LEU B 1 94 ? -9.469 -6.199 1.599 1 98.88 94 LEU B CA 1
ATOM 2303 C C . LEU B 1 94 ? -8.328 -5.215 1.361 1 98.88 94 LEU B C 1
ATOM 2305 O O . LEU B 1 94 ? -7.176 -5.625 1.195 1 98.88 94 LEU B O 1
ATOM 2309 N N . GLN B 1 95 ? -8.641 -3.959 1.392 1 98.88 95 GLN B N 1
ATOM 2310 C CA . GLN B 1 95 ? -7.637 -2.93 1.147 1 98.88 95 GLN B CA 1
ATOM 2311 C C . GLN B 1 95 ? -6.625 -2.869 2.285 1 98.88 95 GLN B C 1
ATOM 2313 O O . GLN B 1 95 ? -5.445 -2.578 2.061 1 98.88 95 GLN B O 1
ATOM 2318 N N . GLU B 1 96 ? -7.066 -3.223 3.52 1 98.81 96 GLU B N 1
ATOM 2319 C CA . GLU B 1 96 ? -6.125 -3.395 4.621 1 98.81 96 GLU B CA 1
ATOM 2320 C C . GLU B 1 96 ? -5.078 -4.457 4.293 1 98.81 96 GLU B C 1
ATOM 2322 O O . GLU B 1 96 ? -3.881 -4.234 4.465 1 98.81 96 GLU B O 1
ATOM 2327 N N . TRP B 1 97 ? -5.566 -5.574 3.803 1 98.88 97 TRP B N 1
ATOM 2328 C CA . TRP B 1 97 ? -4.68 -6.688 3.475 1 98.88 97 TRP B CA 1
ATOM 2329 C C . TRP B 1 97 ? -3.74 -6.316 2.334 1 98.88 97 TRP B C 1
ATOM 2331 O O . TRP B 1 97 ? -2.533 -6.562 2.41 1 98.88 97 TRP B O 1
ATOM 2341 N N . LEU B 1 98 ? -4.305 -5.707 1.28 1 98.94 98 LEU B N 1
ATOM 2342 C CA . LEU B 1 98 ? -3.49 -5.336 0.126 1 98.94 98 LEU B CA 1
ATOM 2343 C C . LEU B 1 98 ? -2.396 -4.352 0.525 1 98.94 98 LEU B C 1
ATOM 2345 O O . LEU B 1 98 ? -1.254 -4.469 0.076 1 98.94 98 LEU B O 1
ATOM 2349 N N . THR B 1 99 ? -2.773 -3.383 1.366 1 98.94 99 THR B N 1
ATOM 2350 C CA . THR B 1 99 ? -1.805 -2.402 1.845 1 98.94 99 THR B CA 1
ATOM 2351 C C . THR B 1 99 ? -0.731 -3.074 2.697 1 98.94 99 THR B C 1
ATOM 2353 O O . THR B 1 99 ? 0.464 -2.863 2.479 1 98.94 99 THR B O 1
ATOM 2356 N N . PHE B 1 100 ? -1.153 -3.953 3.65 1 98.94 100 PHE B N 1
ATOM 2357 C CA . PHE B 1 100 ? -0.236 -4.66 4.535 1 98.94 100 PHE B CA 1
ATOM 2358 C C . PHE B 1 100 ? 0.728 -5.527 3.734 1 98.94 100 PHE B C 1
ATOM 2360 O O . PHE B 1 100 ? 1.939 -5.488 3.959 1 98.94 100 PHE B O 1
ATOM 2367 N N . ILE B 1 101 ? 0.222 -6.285 2.781 1 98.94 101 ILE B N 1
ATOM 2368 C CA . ILE B 1 101 ? 1.06 -7.148 1.956 1 98.94 101 ILE B CA 1
ATOM 2369 C C . ILE B 1 101 ? 2.066 -6.305 1.179 1 98.94 101 ILE B C 1
ATOM 2371 O O . ILE B 1 101 ? 3.242 -6.66 1.081 1 98.94 101 ILE B O 1
ATOM 2375 N N . GLY B 1 102 ? 1.599 -5.188 0.602 1 98.88 102 GLY B N 1
ATOM 2376 C CA . GLY B 1 102 ? 2.469 -4.316 -0.173 1 98.88 102 GLY B CA 1
ATOM 2377 C C . GLY B 1 102 ? 3.564 -3.676 0.656 1 98.88 102 GLY B C 1
ATOM 2378 O O . GLY B 1 102 ? 4.742 -3.738 0.296 1 98.88 102 GLY B O 1
ATOM 2379 N N . THR B 1 103 ? 3.229 -3.143 1.831 1 98.69 103 THR B N 1
ATOM 2380 C CA . THR B 1 103 ? 4.145 -2.301 2.59 1 98.69 103 THR B CA 1
ATOM 2381 C C . THR B 1 103 ? 5.008 -3.145 3.525 1 98.69 103 THR B C 1
ATOM 2383 O O . THR B 1 103 ? 6.215 -2.93 3.629 1 98.69 103 THR B O 1
ATOM 2386 N N . GLU B 1 104 ? 4.441 -4.191 4.129 1 98.44 104 GLU B N 1
ATOM 2387 C CA . GLU B 1 104 ? 5.133 -4.883 5.211 1 98.44 104 GLU B CA 1
ATOM 2388 C C . GLU B 1 104 ? 5.781 -6.172 4.715 1 98.44 104 GLU B C 1
ATOM 2390 O O . GLU B 1 104 ? 6.809 -6.602 5.25 1 98.44 104 GLU B O 1
ATOM 2395 N N . ILE B 1 105 ? 5.184 -6.805 3.699 1 98.81 105 ILE B N 1
ATOM 2396 C CA . ILE B 1 105 ? 5.73 -8.078 3.232 1 98.81 105 ILE B CA 1
ATOM 2397 C C . ILE B 1 105 ? 6.508 -7.859 1.937 1 98.81 105 ILE B C 1
ATOM 2399 O O . ILE B 1 105 ? 7.73 -8.008 1.906 1 98.81 105 ILE B O 1
ATOM 2403 N N . HIS B 1 106 ? 5.871 -7.367 0.861 1 98.81 106 HIS B N 1
ATOM 2404 C CA . HIS B 1 106 ? 6.477 -7.164 -0.45 1 98.81 106 HIS B CA 1
ATOM 2405 C C . HIS B 1 106 ? 7.711 -6.273 -0.355 1 98.81 106 HIS B C 1
ATOM 2407 O O . HIS B 1 106 ? 8.797 -6.66 -0.784 1 98.81 106 HIS B O 1
ATOM 2413 N N . LYS B 1 107 ? 7.578 -5.129 0.254 1 98.25 107 LYS B N 1
ATOM 2414 C CA . LYS B 1 107 ? 8.711 -4.215 0.355 1 98.25 107 LYS B CA 1
ATOM 2415 C C . LYS B 1 107 ? 9.719 -4.699 1.39 1 98.25 107 LYS B C 1
ATOM 2417 O O . LYS B 1 107 ? 10.875 -4.27 1.387 1 98.25 107 LYS B O 1
ATOM 2422 N N . GLY B 1 108 ? 9.289 -5.605 2.27 1 97.88 108 GLY B N 1
ATOM 2423 C CA . GLY B 1 108 ? 10.227 -6.273 3.16 1 97.88 108 GLY B CA 1
ATOM 2424 C C . GLY B 1 108 ? 11.195 -7.188 2.436 1 97.88 108 GLY B C 1
ATOM 2425 O O . GLY B 1 108 ? 12.328 -7.383 2.883 1 97.88 108 GLY B O 1
ATOM 2426 N N . PHE B 1 109 ? 10.805 -7.758 1.328 1 98.5 109 PHE B N 1
ATOM 2427 C CA . PHE B 1 109 ? 11.641 -8.648 0.534 1 98.5 109 PHE B CA 1
ATOM 2428 C C . PHE B 1 109 ? 12.664 -7.855 -0.271 1 98.5 109 PHE B C 1
ATOM 2430 O O . PHE B 1 109 ? 13.734 -8.375 -0.604 1 98.5 109 PHE B O 1
ATOM 2437 N N . THR B 1 110 ? 12.414 -6.602 -0.603 1 96.75 110 THR B N 1
ATOM 2438 C CA . THR B 1 110 ? 13.117 -5.84 -1.626 1 96.75 110 THR B CA 1
ATOM 2439 C C . THR B 1 110 ? 14.602 -5.723 -1.288 1 96.75 110 THR B C 1
ATOM 2441 O O . THR B 1 110 ? 15.461 -6.012 -2.125 1 96.75 110 THR B O 1
ATOM 2444 N N . PRO B 1 111 ? 14.969 -5.395 -0.007 1 96.81 111 PRO B N 1
ATOM 2445 C CA . PRO B 1 111 ? 16.406 -5.285 0.293 1 96.81 111 PRO B CA 1
ATOM 2446 C C . PRO B 1 111 ? 17.141 -6.613 0.147 1 96.81 111 PRO B C 1
ATOM 2448 O O . PRO B 1 111 ? 18.344 -6.629 -0.062 1 96.81 111 PRO B O 1
ATOM 2451 N N . LEU B 1 112 ? 16.422 -7.699 0.253 1 97.62 112 LEU B N 1
ATOM 2452 C CA . LEU B 1 112 ? 17.047 -9.016 0.22 1 97.62 112 LEU B CA 1
ATOM 2453 C C . LEU B 1 112 ? 17.422 -9.406 -1.207 1 97.62 112 LEU B C 1
ATOM 2455 O O . LEU B 1 112 ? 18.234 -10.305 -1.416 1 97.62 112 LEU B O 1
ATOM 2459 N N . PHE B 1 113 ? 16.828 -8.719 -2.205 1 96.25 113 PHE B N 1
ATOM 2460 C CA . PHE B 1 113 ? 17.109 -8.984 -3.609 1 96.25 113 PHE B CA 1
ATOM 2461 C C . PHE B 1 113 ? 18.203 -8.055 -4.129 1 96.25 113 PHE B C 1
ATOM 2463 O O . PHE B 1 113 ? 18.75 -8.281 -5.207 1 96.25 113 PHE B O 1
ATOM 2470 N N . LYS B 1 114 ? 18.484 -6.961 -3.439 1 93.62 114 LYS B N 1
ATOM 2471 C CA . LYS B 1 114 ? 19.406 -5.945 -3.938 1 93.62 114 LYS B CA 1
ATOM 2472 C C . LYS B 1 114 ? 20.844 -6.289 -3.576 1 93.62 114 LYS B C 1
ATOM 2474 O O . LYS B 1 114 ? 21.188 -6.395 -2.396 1 93.62 114 LYS B O 1
ATOM 2479 N N . PRO B 1 115 ? 21.688 -6.336 -4.523 1 92.12 115 PRO B N 1
ATOM 2480 C CA . PRO B 1 115 ? 23.094 -6.633 -4.234 1 92.12 115 PRO B CA 1
ATOM 2481 C C . PRO B 1 115 ? 23.781 -5.527 -3.436 1 92.12 115 PRO B C 1
ATOM 2483 O O . PRO B 1 115 ? 24.781 -5.777 -2.768 1 92.12 115 PRO B O 1
ATOM 2486 N N . THR B 1 116 ? 23.203 -4.359 -3.387 1 92.88 116 THR B N 1
ATOM 2487 C CA . THR B 1 116 ? 23.797 -3.209 -2.723 1 92.88 116 THR B CA 1
ATOM 2488 C C . THR B 1 116 ? 23.438 -3.189 -1.24 1 92.88 116 THR B C 1
ATOM 2490 O O . THR B 1 116 ? 23.969 -2.391 -0.473 1 92.88 116 THR B O 1
ATOM 2493 N N . THR B 1 117 ? 22.531 -4.082 -0.827 1 96 117 THR B N 1
ATOM 2494 C CA . THR B 1 117 ? 22.203 -4.172 0.592 1 96 117 THR B CA 1
ATOM 2495 C C . THR B 1 117 ? 23.344 -4.832 1.368 1 96 117 THR B C 1
ATOM 2497 O O . THR B 1 117 ? 23.797 -5.922 1.015 1 96 117 THR B O 1
ATOM 2500 N N . PRO B 1 118 ? 23.766 -4.145 2.395 1 96.44 118 PRO B N 1
ATOM 2501 C CA . PRO B 1 118 ? 24.875 -4.715 3.166 1 96.44 118 PRO B CA 1
ATOM 2502 C C . PRO B 1 118 ? 24.531 -6.086 3.748 1 96.44 118 PRO B C 1
ATOM 2504 O O . PRO B 1 118 ? 23.422 -6.305 4.23 1 96.44 118 PRO B O 1
ATOM 2507 N N . ALA B 1 119 ? 25.547 -6.969 3.725 1 94.94 119 ALA B N 1
ATOM 2508 C CA . ALA B 1 119 ? 25.359 -8.352 4.156 1 94.94 119 ALA B CA 1
ATOM 2509 C C . ALA B 1 119 ? 24.938 -8.422 5.621 1 94.94 119 ALA B C 1
ATOM 2511 O O . ALA B 1 119 ? 24.141 -9.273 6.004 1 94.94 119 ALA B O 1
ATOM 2512 N N . ASP B 1 120 ? 25.484 -7.496 6.387 1 94.25 120 ASP B N 1
ATOM 2513 C CA . ASP B 1 120 ? 25.219 -7.543 7.824 1 94.25 120 ASP B CA 1
ATOM 2514 C C . ASP B 1 120 ? 23.844 -6.953 8.148 1 94.25 120 ASP B C 1
ATOM 2516 O O . ASP B 1 120 ? 23.359 -7.105 9.266 1 94.25 120 ASP B O 1
ATOM 2520 N N . TYR B 1 121 ? 23.266 -6.336 7.156 1 96.12 121 TYR B N 1
ATOM 2521 C CA . TYR B 1 121 ? 21.922 -5.766 7.328 1 96.12 121 TYR B CA 1
ATOM 2522 C C . TYR B 1 121 ? 20.844 -6.793 7.004 1 96.12 121 TYR B C 1
ATOM 2524 O O . TYR B 1 121 ? 19.766 -6.762 7.582 1 96.12 121 TYR B O 1
ATOM 2532 N N . LYS B 1 122 ? 21.094 -7.742 6.145 1 96.19 122 LYS B N 1
ATOM 2533 C CA . LYS B 1 122 ? 20.125 -8.68 5.59 1 96.19 122 LYS B CA 1
ATOM 2534 C C . LYS B 1 122 ? 19.516 -9.555 6.68 1 96.19 122 LYS B C 1
ATOM 2536 O O . LYS B 1 122 ? 18.312 -9.82 6.668 1 96.19 122 LYS B O 1
ATOM 2541 N N . PRO B 1 123 ? 20.312 -9.977 7.723 1 96.5 123 PRO B N 1
ATOM 2542 C CA . PRO B 1 123 ? 19.703 -10.766 8.797 1 96.5 123 PRO B CA 1
ATOM 2543 C C . PRO B 1 123 ? 18.609 -9.992 9.539 1 96.5 123 PRO B C 1
ATOM 2545 O O . PRO B 1 123 ? 17.609 -10.586 9.945 1 96.5 123 PRO B O 1
ATOM 2548 N N . LEU B 1 124 ? 18.812 -8.695 9.719 1 96.44 124 LEU B N 1
ATOM 2549 C CA . LEU B 1 124 ? 17.797 -7.875 10.375 1 96.44 124 LEU B CA 1
ATOM 2550 C C . LEU B 1 124 ? 16.547 -7.766 9.516 1 96.44 124 LEU B C 1
ATOM 2552 O O . LEU B 1 124 ? 15.43 -7.789 10.031 1 96.44 124 LEU B O 1
ATOM 2556 N N . VAL B 1 125 ? 16.75 -7.652 8.25 1 96.94 125 VAL B N 1
ATOM 2557 C CA . VAL B 1 125 ? 15.641 -7.613 7.301 1 96.94 125 VAL B CA 1
ATOM 2558 C C . VAL B 1 125 ? 14.875 -8.938 7.348 1 96.94 125 VAL B C 1
ATOM 2560 O O . VAL B 1 125 ? 13.641 -8.945 7.398 1 96.94 125 VAL B O 1
ATOM 2563 N N . HIS B 1 126 ? 15.586 -10.055 7.406 1 97.75 126 HIS B N 1
ATOM 2564 C CA . HIS B 1 126 ? 14.984 -11.375 7.535 1 97.75 126 HIS B CA 1
ATOM 2565 C C . HIS B 1 126 ? 14.109 -11.461 8.781 1 97.75 126 HIS B C 1
ATOM 2567 O O . HIS B 1 126 ? 12.977 -11.953 8.719 1 97.75 126 HIS B O 1
ATOM 2573 N N . GLU B 1 127 ? 14.664 -10.992 9.797 1 97.44 127 GLU B N 1
ATOM 2574 C CA . GLU B 1 127 ? 13.953 -11.07 11.078 1 97.44 127 GLU B CA 1
ATOM 2575 C C . GLU B 1 127 ? 12.656 -10.273 11.039 1 97.44 127 GLU B C 1
ATOM 2577 O O . GLU B 1 127 ? 11.617 -10.75 11.508 1 97.44 127 GLU B O 1
ATOM 2582 N N . GLN B 1 128 ? 12.758 -9.094 10.539 1 96.69 128 GLN B N 1
ATOM 2583 C CA . GLN B 1 128 ? 11.57 -8.258 10.445 1 96.69 128 GLN B CA 1
ATOM 2584 C C . GLN B 1 128 ? 10.516 -8.891 9.547 1 96.69 128 GLN B C 1
ATOM 2586 O O . GLN B 1 128 ? 9.328 -8.922 9.891 1 96.69 128 GLN B O 1
ATOM 2591 N N . LEU B 1 129 ? 10.922 -9.352 8.406 1 98.25 129 LEU B N 1
ATOM 2592 C CA . LEU B 1 129 ? 10.016 -9.992 7.461 1 98.25 129 LEU B CA 1
ATOM 2593 C C . LEU B 1 129 ? 9.383 -11.234 8.078 1 98.25 129 LEU B C 1
ATOM 2595 O O . LEU B 1 129 ? 8.172 -11.438 7.965 1 98.25 129 LEU B O 1
ATOM 2599 N N . LEU B 1 130 ? 10.156 -12.055 8.781 1 98.31 130 LEU B N 1
ATOM 2600 C CA . LEU B 1 130 ? 9.664 -13.266 9.422 1 98.31 130 LEU B CA 1
ATOM 2601 C C . LEU B 1 130 ? 8.648 -12.922 10.508 1 98.31 130 LEU B C 1
ATOM 2603 O O . LEU B 1 130 ? 7.656 -13.633 10.68 1 98.31 130 LEU B O 1
ATOM 2607 N N . SER B 1 131 ? 8.914 -11.859 11.234 1 98.06 131 SER B N 1
ATOM 2608 C CA . SER B 1 131 ? 7.984 -11.422 12.266 1 98.06 131 SER B CA 1
ATOM 2609 C C . SER B 1 131 ? 6.617 -11.102 11.672 1 98.06 131 SER B C 1
ATOM 2611 O O . SER B 1 131 ? 5.586 -11.477 12.242 1 98.06 131 SER B O 1
ATOM 2613 N N . ARG B 1 132 ? 6.598 -10.414 10.578 1 98.62 132 ARG B N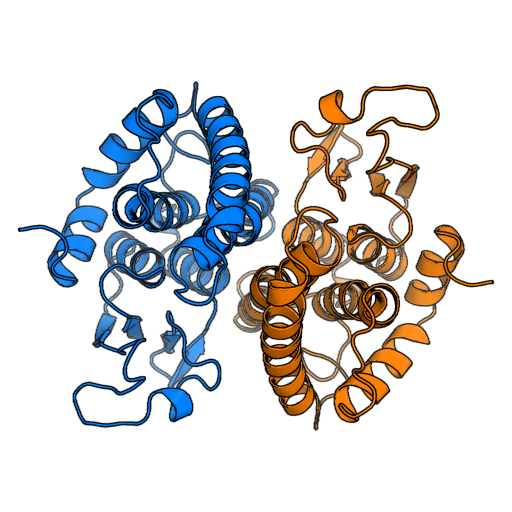 1
ATOM 2614 C CA . ARG B 1 132 ? 5.34 -10.094 9.914 1 98.62 132 ARG B CA 1
ATOM 2615 C C . ARG B 1 132 ? 4.656 -11.352 9.398 1 98.62 132 ARG B C 1
ATOM 2617 O O . ARG B 1 132 ? 3.439 -11.5 9.531 1 98.62 132 ARG B O 1
ATOM 2624 N N . LEU B 1 133 ? 5.398 -12.242 8.828 1 98.88 133 LEU B N 1
ATOM 2625 C CA . LEU B 1 133 ? 4.836 -13.477 8.297 1 98.88 133 LEU B CA 1
ATOM 2626 C C . LEU B 1 133 ? 4.309 -14.359 9.43 1 98.88 133 LEU B C 1
ATOM 2628 O O . LEU B 1 133 ? 3.318 -15.07 9.25 1 98.88 133 LEU B O 1
ATOM 2632 N N . LYS B 1 134 ? 4.953 -14.289 10.555 1 98.69 134 LYS B N 1
ATOM 2633 C CA . LYS B 1 134 ? 4.445 -15 11.727 1 98.69 134 LYS B CA 1
ATOM 2634 C C . LYS B 1 134 ? 3.072 -14.477 12.133 1 98.69 134 LYS B C 1
ATOM 2636 O O . LYS B 1 134 ? 2.186 -15.258 12.484 1 98.69 134 LYS B O 1
ATOM 2641 N N . TRP B 1 135 ? 2.953 -13.203 12.133 1 98.56 135 TRP B N 1
ATOM 2642 C CA . TRP B 1 135 ? 1.645 -12.625 12.422 1 98.56 135 TRP B CA 1
ATOM 2643 C C . TRP B 1 135 ? 0.603 -13.117 11.422 1 98.56 135 TRP B C 1
ATOM 2645 O O . TRP B 1 135 ? -0.503 -13.508 11.812 1 98.56 135 TRP B O 1
ATOM 2655 N N . VAL B 1 136 ? 0.926 -13.141 10.109 1 98.81 136 VAL B N 1
ATOM 2656 C CA . VAL B 1 136 ? 0.03 -13.633 9.062 1 98.81 136 VAL B CA 1
ATOM 2657 C C . VAL B 1 136 ? -0.332 -15.094 9.344 1 98.81 136 VAL B C 1
ATOM 2659 O O . VAL B 1 136 ? -1.486 -15.492 9.18 1 98.81 136 VAL B O 1
ATOM 2662 N N . ASP B 1 137 ? 0.674 -15.852 9.703 1 98.88 137 ASP B N 1
ATOM 2663 C CA . ASP B 1 137 ? 0.453 -17.25 10.055 1 98.88 137 ASP B CA 1
ATOM 2664 C C . ASP B 1 137 ? -0.624 -17.391 11.125 1 98.88 137 ASP B C 1
ATOM 2666 O O . ASP B 1 137 ? -1.495 -18.25 11.031 1 98.88 137 ASP B O 1
ATOM 2670 N N . GLY B 1 138 ? -0.548 -16.516 12.125 1 98.62 138 GLY B N 1
ATOM 2671 C CA . GLY B 1 138 ? -1.57 -16.5 13.156 1 98.62 138 GLY B CA 1
ATOM 2672 C C . GLY B 1 138 ? -2.947 -16.141 12.625 1 98.62 138 GLY B C 1
ATOM 2673 O O . GLY B 1 138 ? -3.945 -16.75 13.031 1 98.62 138 GLY B O 1
ATOM 2674 N N . GLU B 1 139 ? -3.008 -15.219 11.719 1 97.94 139 GLU B N 1
ATOM 2675 C CA . GLU B 1 139 ? -4.27 -14.781 11.133 1 97.94 139 GLU B CA 1
ATOM 2676 C C . GLU B 1 139 ? -4.914 -15.906 10.32 1 97.94 139 GLU B C 1
ATOM 2678 O O . GLU B 1 139 ? -6.137 -15.945 10.164 1 97.94 139 GLU B O 1
ATOM 2683 N N . LEU B 1 140 ? -4.145 -16.828 9.805 1 98.5 140 LEU B N 1
ATOM 2684 C CA . LEU B 1 140 ? -4.605 -17.891 8.898 1 98.5 140 LEU B CA 1
ATOM 2685 C C . LEU B 1 140 ? -4.992 -19.141 9.68 1 98.5 140 LEU B C 1
ATOM 2687 O O . LEU B 1 140 ? -5.41 -20.141 9.086 1 98.5 140 LEU B O 1
ATOM 2691 N N . ALA B 1 141 ? -4.855 -19.172 10.953 1 97.19 141 ALA B N 1
ATOM 2692 C CA . ALA B 1 141 ? -5.062 -20.359 11.773 1 97.19 141 ALA B CA 1
ATOM 2693 C C . ALA B 1 141 ? -6.469 -20.922 11.586 1 97.19 141 ALA B C 1
ATOM 2695 O O . ALA B 1 141 ? -6.664 -22.141 11.594 1 97.19 141 ALA B O 1
ATOM 2696 N N . HIS B 1 142 ? -7.531 -20.094 11.32 1 93 142 HIS B N 1
ATOM 2697 C CA . HIS B 1 142 ? -8.891 -20.625 11.266 1 93 142 HIS B CA 1
ATOM 2698 C C . HIS B 1 142 ? -9.609 -20.156 10 1 93 142 HIS B C 1
ATOM 2700 O O . HIS B 1 142 ? -10.844 -20.109 9.977 1 93 142 HIS B O 1
ATOM 2706 N N . LYS B 1 143 ? -8.867 -19.828 9.086 1 95.19 143 LYS B N 1
ATOM 2707 C CA . LYS B 1 143 ? -9.453 -19.406 7.82 1 95.19 143 LYS B CA 1
ATOM 2708 C C . LYS B 1 143 ? -8.672 -19.953 6.633 1 95.19 143 LYS B C 1
ATOM 2710 O O . LYS B 1 143 ? -7.441 -19.922 6.621 1 95.19 143 LYS B O 1
ATOM 2715 N N . PRO B 1 144 ? -9.328 -20.484 5.648 1 97.75 144 PRO B N 1
ATOM 2716 C CA . PRO B 1 144 ? -8.648 -21.016 4.473 1 97.75 144 PRO B CA 1
ATOM 2717 C C . PRO B 1 144 ? -7.996 -19.938 3.617 1 97.75 144 PRO B C 1
ATOM 2719 O O . PRO B 1 144 ? -7.039 -20.203 2.887 1 97.75 144 PRO B O 1
ATOM 2722 N N . TYR B 1 145 ? -8.539 -18.703 3.658 1 98.75 145 TYR B N 1
ATOM 2723 C CA . TYR B 1 145 ? -8.016 -17.578 2.893 1 98.75 145 TYR B CA 1
ATOM 2724 C C . TYR B 1 145 ? -7.914 -16.328 3.762 1 98.75 145 TYR B C 1
ATOM 2726 O O . TYR B 1 145 ? -8.406 -16.312 4.895 1 98.75 145 TYR B O 1
ATOM 2734 N N . LEU B 1 146 ? -7.273 -15.305 3.307 1 98.75 146 LEU B N 1
ATOM 2735 C CA . LEU B 1 146 ? -7.004 -14.102 4.086 1 98.75 146 LEU B CA 1
ATOM 2736 C C . LEU B 1 146 ? -8.305 -13.438 4.527 1 98.75 146 LEU B C 1
ATOM 2738 O O . LEU B 1 146 ? -8.398 -12.945 5.656 1 98.75 146 LEU B O 1
ATOM 2742 N N . MET B 1 147 ? -9.32 -13.438 3.648 1 97.56 147 MET B N 1
ATOM 2743 C CA . MET B 1 147 ? -10.578 -12.766 3.934 1 97.56 147 MET B CA 1
ATOM 2744 C C . MET B 1 147 ? -11.609 -13.742 4.496 1 97.56 147 MET B C 1
ATOM 2746 O O . MET B 1 147 ? -12.789 -13.414 4.602 1 97.56 147 MET B O 1
ATOM 2750 N N . GLY B 1 148 ? -11.203 -14.938 4.777 1 96.94 148 GLY B N 1
ATOM 2751 C CA . GLY B 1 148 ? -12.117 -15.922 5.316 1 96.94 148 GLY B CA 1
ATOM 2752 C C . GLY B 1 148 ? -12.305 -17.125 4.41 1 96.94 148 GLY B C 1
ATOM 2753 O O . GLY B 1 148 ? -11.336 -17.797 4.059 1 96.94 148 GLY B O 1
ATOM 2754 N N . GLU B 1 149 ? -13.492 -17.297 3.939 1 96.56 149 GLU B N 1
ATOM 2755 C CA . GLU B 1 149 ? -13.883 -18.562 3.314 1 96.56 149 GLU B CA 1
ATOM 2756 C C . GLU B 1 149 ? -13.609 -18.531 1.812 1 96.56 149 GLU B C 1
ATOM 2758 O O . GLU B 1 149 ? -13.586 -19.578 1.164 1 96.56 149 GLU B O 1
ATOM 2763 N N . HIS B 1 150 ? -13.383 -17.391 1.342 1 97 150 HIS B N 1
ATOM 2764 C CA . HIS B 1 150 ? -13.297 -17.312 -0.111 1 97 150 HIS B CA 1
ATOM 2765 C C . HIS B 1 150 ? -11.969 -16.688 -0.544 1 97 150 HIS B C 1
ATOM 2767 O O . HIS B 1 150 ? -11.453 -15.789 0.113 1 97 150 HIS B O 1
ATOM 2773 N N . PHE B 1 151 ? -11.461 -17.234 -1.682 1 98.75 151 PHE B N 1
ATOM 2774 C CA . PHE B 1 151 ? -10.281 -16.688 -2.34 1 98.75 151 PHE B CA 1
ATOM 2775 C C . PHE B 1 151 ? -10.547 -15.258 -2.822 1 98.75 151 PHE B C 1
ATOM 2777 O O . PHE B 1 151 ? -11.625 -14.969 -3.348 1 98.75 151 PHE B O 1
ATOM 2784 N N . SER B 1 152 ? -9.625 -14.375 -2.625 1 98.88 152 SER B N 1
ATOM 2785 C CA . SER B 1 152 ? -9.703 -13 -3.125 1 98.88 152 SER B CA 1
ATOM 2786 C C . SER B 1 152 ? -8.391 -12.578 -3.773 1 98.88 152 SER B C 1
ATOM 2788 O O . SER B 1 152 ? -7.41 -13.32 -3.748 1 98.88 152 SER B O 1
ATOM 2790 N N . VAL B 1 153 ? -8.383 -11.406 -4.27 1 98.94 153 VAL B N 1
ATOM 2791 C CA . VAL B 1 153 ? -7.203 -10.867 -4.945 1 98.94 153 VAL B CA 1
ATOM 2792 C C . VAL B 1 153 ? -6.07 -10.688 -3.936 1 98.94 153 VAL B C 1
ATOM 2794 O O . VAL B 1 153 ? -4.895 -10.68 -4.309 1 98.94 153 VAL B O 1
ATOM 2797 N N . ALA B 1 154 ? -6.348 -10.531 -2.645 1 98.94 154 ALA B N 1
ATOM 2798 C CA . ALA B 1 154 ? -5.305 -10.445 -1.624 1 98.94 154 ALA B CA 1
ATOM 2799 C C . ALA B 1 154 ? -4.523 -11.758 -1.53 1 98.94 154 ALA B C 1
ATOM 2801 O O . ALA B 1 154 ? -3.316 -11.742 -1.273 1 98.94 154 ALA B O 1
ATOM 2802 N N . ASP B 1 155 ? -5.199 -12.828 -1.733 1 98.94 155 ASP B N 1
ATOM 2803 C CA . ASP B 1 155 ? -4.547 -14.133 -1.675 1 98.94 155 ASP B CA 1
ATOM 2804 C C . ASP B 1 155 ? -3.555 -14.297 -2.824 1 98.94 155 ASP B C 1
ATOM 2806 O O . ASP B 1 155 ? -2.459 -14.828 -2.633 1 98.94 155 ASP B O 1
ATOM 2810 N N . ALA B 1 156 ? -3.961 -13.867 -4.008 1 98.94 156 ALA B N 1
ATOM 2811 C CA . ALA B 1 156 ? -3.053 -13.906 -5.152 1 98.94 156 ALA B CA 1
ATOM 2812 C C . ALA B 1 156 ? -1.776 -13.125 -4.867 1 98.94 156 ALA B C 1
ATOM 2814 O O . ALA B 1 156 ? -0.677 -13.57 -5.203 1 98.94 156 ALA B O 1
ATOM 2815 N N . TYR B 1 157 ? -1.944 -12.016 -4.223 1 98.94 157 TYR B N 1
ATOM 2816 C CA . TYR B 1 157 ? -0.824 -11.125 -3.945 1 98.94 157 TYR B CA 1
ATOM 2817 C C . TYR B 1 157 ? 0.111 -11.734 -2.906 1 98.94 157 TYR B C 1
ATOM 2819 O O . TYR B 1 157 ? 1.319 -11.828 -3.133 1 98.94 157 TYR B O 1
ATOM 2827 N N . LEU B 1 158 ? -0.465 -12.18 -1.786 1 98.94 158 LEU B N 1
ATOM 2828 C CA . LEU B 1 158 ? 0.37 -12.766 -0.741 1 98.94 158 LEU B CA 1
ATOM 2829 C C . LEU B 1 158 ? 1.088 -14.008 -1.249 1 98.94 158 LEU B C 1
ATOM 2831 O O . LEU B 1 158 ? 2.273 -14.203 -0.969 1 98.94 158 LEU B O 1
ATOM 2835 N N . PHE B 1 159 ? 0.381 -14.859 -1.973 1 98.94 159 PHE B N 1
ATOM 2836 C CA . PHE B 1 159 ? 0.991 -16.047 -2.553 1 98.94 159 PHE B CA 1
ATOM 2837 C C . PHE B 1 159 ? 2.191 -15.68 -3.414 1 98.94 159 PHE B C 1
ATOM 2839 O O . PHE B 1 159 ? 3.271 -16.25 -3.266 1 98.94 159 PHE B O 1
ATOM 2846 N N . THR B 1 160 ? 2.025 -14.695 -4.273 1 98.94 160 THR B N 1
ATOM 2847 C CA . THR B 1 160 ? 3.064 -14.25 -5.195 1 98.94 160 THR B CA 1
ATOM 2848 C C . THR B 1 160 ? 4.316 -13.82 -4.434 1 98.94 160 THR B C 1
ATOM 2850 O O . THR B 1 160 ? 5.414 -14.312 -4.707 1 98.94 160 THR B O 1
ATOM 2853 N N . VAL B 1 161 ? 4.176 -12.992 -3.43 1 98.81 161 VAL B N 1
ATOM 2854 C CA . VAL B 1 161 ? 5.359 -12.43 -2.785 1 98.81 161 VAL B CA 1
ATOM 2855 C C . VAL B 1 161 ? 6.004 -13.484 -1.889 1 98.81 161 VAL B C 1
ATOM 2857 O O . VAL B 1 161 ? 7.23 -13.508 -1.736 1 98.81 161 VAL B O 1
ATOM 2860 N N . THR B 1 162 ? 5.184 -14.406 -1.309 1 98.75 162 THR B N 1
ATOM 2861 C CA . THR B 1 162 ? 5.773 -15.43 -0.455 1 98.75 162 THR B CA 1
ATOM 2862 C C . THR B 1 162 ? 6.484 -16.484 -1.294 1 98.75 162 THR B C 1
ATOM 2864 O O . THR B 1 162 ? 7.266 -17.281 -0.767 1 98.75 162 THR B O 1
ATOM 2867 N N . ASN B 1 163 ? 6.262 -16.5 -2.598 1 98.19 163 ASN B N 1
ATOM 2868 C CA . ASN B 1 163 ? 7.016 -17.359 -3.506 1 98.19 163 ASN B CA 1
ATOM 2869 C C . ASN B 1 163 ? 8.484 -16.953 -3.578 1 98.19 163 ASN B C 1
ATOM 2871 O O . ASN B 1 163 ? 9.32 -17.719 -4.059 1 98.19 163 ASN B O 1
ATOM 2875 N N . TRP B 1 164 ? 8.812 -15.836 -3.135 1 98.62 164 TRP B N 1
ATOM 2876 C CA . TRP B 1 164 ? 10.164 -15.305 -3.248 1 98.62 164 TRP B CA 1
ATOM 2877 C C . TRP B 1 164 ? 11.055 -15.828 -2.123 1 98.62 164 TRP B C 1
ATOM 2879 O O . TRP B 1 164 ? 12.273 -15.68 -2.17 1 98.62 164 TRP B O 1
ATOM 2889 N N . ALA B 1 165 ? 10.469 -16.422 -1.091 1 98.56 165 ALA B N 1
ATOM 2890 C CA . ALA B 1 165 ? 11.172 -16.797 0.134 1 98.56 165 ALA B CA 1
ATOM 2891 C C . ALA B 1 165 ? 12.398 -17.656 -0.177 1 98.56 165 ALA B C 1
ATOM 2893 O O . ALA B 1 165 ? 13.5 -17.375 0.299 1 98.56 165 ALA B O 1
ATOM 2894 N N . PRO B 1 166 ? 12.281 -18.703 -1.062 1 97.69 166 PRO B N 1
ATOM 2895 C CA . PRO B 1 166 ? 13.461 -19.531 -1.352 1 97.69 166 PRO B CA 1
ATOM 2896 C C . PRO B 1 166 ? 14.578 -18.75 -2.025 1 97.69 166 PRO B C 1
ATOM 2898 O O . PRO B 1 166 ? 15.758 -18.984 -1.74 1 97.69 166 PRO B O 1
ATOM 2901 N N . ALA B 1 167 ? 14.289 -17.828 -2.875 1 97 167 ALA B N 1
ATOM 2902 C CA . ALA B 1 167 ? 15.281 -17.078 -3.646 1 97 167 ALA B CA 1
ATOM 2903 C C . ALA B 1 167 ? 16.141 -16.203 -2.736 1 97 167 ALA B C 1
ATOM 2905 O O . ALA B 1 167 ? 17.266 -15.852 -3.092 1 97 167 ALA B O 1
ATOM 2906 N N . VAL B 1 168 ? 15.609 -15.875 -1.542 1 97.5 168 VAL B N 1
ATOM 2907 C CA . VAL B 1 168 ? 16.375 -15.008 -0.639 1 97.5 168 VAL B CA 1
ATOM 2908 C C . VAL B 1 168 ? 16.766 -15.789 0.61 1 97.5 168 VAL B C 1
ATOM 2910 O O . VAL B 1 168 ? 17.094 -15.203 1.641 1 97.5 168 VAL B O 1
ATOM 2913 N N . ASN B 1 169 ? 16.562 -17.094 0.559 1 96.69 169 ASN B N 1
ATOM 2914 C CA . ASN B 1 169 ? 16.938 -18.016 1.627 1 96.69 169 ASN B CA 1
ATOM 2915 C C . ASN B 1 169 ? 16.172 -17.719 2.918 1 96.69 169 ASN B C 1
ATOM 2917 O O . ASN B 1 169 ? 16.766 -17.734 4.004 1 96.69 169 ASN B O 1
ATOM 2921 N N . LEU B 1 170 ? 14.969 -17.297 2.809 1 97.88 170 LEU B N 1
ATOM 2922 C CA . LEU B 1 170 ? 14.086 -17.141 3.961 1 97.88 170 LEU B CA 1
ATOM 2923 C C . LEU B 1 170 ? 13.312 -18.422 4.238 1 97.88 170 LEU B C 1
ATOM 2925 O O . LEU B 1 170 ? 12.477 -18.828 3.434 1 97.88 170 LEU B O 1
ATOM 2929 N N . ASP B 1 171 ? 13.586 -19.047 5.336 1 97.06 171 ASP B N 1
ATOM 2930 C CA . ASP B 1 171 ? 12.898 -20.281 5.699 1 97.06 171 ASP B CA 1
ATOM 2931 C C . ASP B 1 171 ? 11.562 -19.984 6.383 1 97.06 171 ASP B C 1
ATOM 2933 O O . ASP B 1 171 ? 11.531 -19.484 7.508 1 97.06 171 ASP B O 1
ATOM 2937 N N . ILE B 1 172 ? 10.469 -20.281 5.738 1 97.94 172 ILE B N 1
ATOM 2938 C CA . ILE B 1 172 ? 9.148 -20.031 6.316 1 97.94 172 ILE B CA 1
ATOM 2939 C C . ILE B 1 172 ? 8.438 -21.359 6.578 1 97.94 172 ILE B C 1
ATOM 2941 O O . ILE B 1 172 ? 7.215 -21.391 6.723 1 97.94 172 ILE B O 1
ATOM 2945 N N . SER B 1 173 ? 9.102 -22.469 6.633 1 96.38 173 SER B N 1
ATOM 2946 C CA . SER B 1 173 ? 8.531 -23.797 6.75 1 96.38 173 SER B CA 1
ATOM 2947 C C . SER B 1 173 ? 7.895 -24.016 8.125 1 96.38 173 SER B C 1
ATOM 2949 O O . SER B 1 173 ? 7.008 -24.859 8.281 1 96.38 173 SER B O 1
ATOM 2951 N N . ALA B 1 174 ? 8.359 -23.281 9.148 1 97.62 174 ALA B N 1
ATOM 2952 C CA . ALA B 1 174 ? 7.832 -23.422 10.5 1 97.62 174 ALA B CA 1
ATOM 2953 C C . ALA B 1 174 ? 6.453 -22.781 10.625 1 97.62 174 ALA B C 1
ATOM 2955 O O . ALA B 1 174 ? 5.734 -23.016 11.594 1 97.62 174 ALA B O 1
ATOM 2956 N N . LEU B 1 175 ? 6.125 -21.922 9.703 1 98.75 175 LEU B N 1
ATOM 2957 C CA . LEU B 1 175 ? 4.824 -21.266 9.695 1 98.75 175 LEU B CA 1
ATOM 2958 C C . LEU B 1 175 ? 3.768 -22.156 9.055 1 98.75 175 LEU B C 1
ATOM 2960 O O . LEU B 1 175 ? 3.438 -22 7.879 1 98.75 175 LEU B O 1
ATOM 2964 N N . LYS B 1 176 ? 3.182 -23.016 9.805 1 98.5 176 LYS B N 1
ATOM 2965 C CA . LYS B 1 176 ? 2.412 -24.156 9.328 1 98.5 176 LYS B CA 1
ATOM 2966 C C . LYS B 1 176 ? 1.121 -23.703 8.648 1 98.5 176 LYS B C 1
ATOM 2968 O O . LYS B 1 176 ? 0.715 -24.281 7.633 1 98.5 176 LYS B O 1
ATOM 2973 N N . ASN B 1 177 ? 0.45 -22.719 9.289 1 98.75 177 ASN B N 1
ATOM 2974 C CA . ASN B 1 177 ? -0.776 -22.219 8.672 1 98.75 177 ASN B CA 1
ATOM 2975 C C . ASN B 1 177 ? -0.499 -21.562 7.32 1 98.75 177 ASN B C 1
ATOM 2977 O O . ASN B 1 177 ? -1.253 -21.766 6.363 1 98.75 177 ASN B O 1
ATOM 2981 N N . LEU B 1 178 ? 0.569 -20.812 7.277 1 98.75 178 LEU B N 1
ATOM 2982 C CA . LEU B 1 178 ? 0.964 -20.188 6.027 1 98.75 178 LEU B CA 1
ATOM 2983 C C . LEU B 1 178 ? 1.334 -21.219 4.977 1 98.75 178 LEU B C 1
ATOM 2985 O O . LEU B 1 178 ? 0.979 -21.078 3.803 1 98.75 178 LEU B O 1
ATOM 2989 N N . ALA B 1 179 ? 2.057 -22.25 5.391 1 98.25 179 ALA B N 1
ATOM 2990 C CA . ALA B 1 179 ? 2.438 -23.312 4.473 1 98.25 179 ALA B CA 1
ATOM 2991 C C . ALA B 1 179 ? 1.206 -23.984 3.881 1 98.25 179 ALA B C 1
ATOM 2993 O O . ALA B 1 179 ? 1.118 -24.188 2.664 1 98.25 179 ALA B O 1
ATOM 2994 N N . ALA B 1 180 ? 0.27 -24.359 4.703 1 98.31 180 ALA B N 1
ATOM 2995 C CA . ALA B 1 180 ? -0.965 -24.984 4.246 1 98.31 180 ALA B CA 1
ATOM 2996 C C . ALA B 1 180 ? -1.745 -24.062 3.32 1 98.31 180 ALA B C 1
ATOM 2998 O O . ALA B 1 180 ? -2.285 -24.5 2.303 1 98.31 180 ALA B O 1
ATOM 2999 N N . TYR B 1 181 ? -1.819 -22.844 3.717 1 98.62 181 TYR B N 1
ATOM 3000 C CA . TYR B 1 181 ? -2.447 -21.797 2.93 1 98.62 181 TYR B CA 1
ATOM 3001 C C . TYR B 1 181 ? -1.832 -21.703 1.537 1 98.62 181 TYR B C 1
ATOM 3003 O O . TYR B 1 181 ? -2.549 -21.703 0.534 1 98.62 181 TYR B O 1
ATOM 3011 N N . ARG B 1 182 ? -0.516 -21.656 1.434 1 98.56 182 ARG B N 1
ATOM 3012 C CA . ARG B 1 182 ? 0.184 -21.547 0.158 1 98.56 182 ARG B CA 1
ATOM 3013 C C . ARG B 1 182 ? -0.069 -22.766 -0.717 1 98.56 182 ARG B C 1
ATOM 3015 O O . ARG B 1 182 ? -0.237 -22.641 -1.932 1 98.56 182 ARG B O 1
ATOM 3022 N N . GLU B 1 183 ? -0.07 -23.922 -0.133 1 98.31 183 GLU B N 1
ATOM 3023 C CA . GLU B 1 183 ? -0.36 -25.141 -0.87 1 98.31 183 GLU B CA 1
ATOM 3024 C C . GLU B 1 183 ? -1.756 -25.094 -1.484 1 98.31 183 GLU B C 1
ATOM 3026 O O . GLU B 1 183 ? -1.947 -25.5 -2.633 1 98.31 183 GLU B O 1
ATOM 3031 N N . ARG B 1 184 ? -2.717 -24.656 -0.714 1 98.44 184 ARG B N 1
ATOM 3032 C CA . ARG B 1 184 ? -4.094 -24.531 -1.18 1 98.44 184 ARG B CA 1
ATOM 3033 C C . ARG B 1 184 ? -4.188 -23.578 -2.373 1 98.44 184 ARG B C 1
ATOM 3035 O O . ARG B 1 184 ? -4.852 -23.891 -3.365 1 98.44 184 ARG B O 1
ATOM 3042 N N . ILE B 1 185 ? -3.525 -22.469 -2.311 1 98.75 185 ILE B N 1
ATOM 3043 C CA . ILE B 1 185 ? -3.568 -21.484 -3.379 1 98.75 185 ILE B CA 1
ATOM 3044 C C . ILE B 1 185 ? -2.834 -22.016 -4.605 1 98.75 185 ILE B C 1
ATOM 3046 O O . ILE B 1 185 ? -3.311 -21.859 -5.734 1 98.75 185 ILE B O 1
ATOM 3050 N N . ALA B 1 186 ? -1.701 -22.656 -4.371 1 98.56 186 ALA B N 1
ATOM 3051 C CA . ALA B 1 186 ? -0.886 -23.172 -5.465 1 98.56 186 ALA B CA 1
ATOM 3052 C C . ALA B 1 186 ? -1.66 -24.203 -6.281 1 98.56 186 ALA B C 1
ATOM 3054 O O . ALA B 1 186 ? -1.388 -24.391 -7.469 1 98.56 186 ALA B O 1
ATOM 3055 N N . ALA B 1 187 ? -2.592 -24.859 -5.684 1 98.44 187 ALA B N 1
ATOM 3056 C CA . ALA B 1 187 ? -3.328 -25.953 -6.32 1 98.44 187 ALA B CA 1
ATOM 3057 C C . ALA B 1 187 ? -4.453 -25.406 -7.199 1 98.44 187 ALA B C 1
ATOM 3059 O O . ALA B 1 187 ? -5.035 -26.156 -7.996 1 98.44 187 ALA B O 1
ATOM 3060 N N . ARG B 1 188 ? -4.832 -24.172 -7.043 1 98.69 188 ARG B N 1
ATOM 3061 C CA . ARG B 1 188 ? -5.918 -23.609 -7.832 1 98.69 188 ARG B CA 1
ATOM 3062 C C . ARG B 1 188 ? -5.574 -23.609 -9.32 1 98.69 188 ARG B C 1
ATOM 3064 O O . ARG B 1 188 ? -4.465 -23.234 -9.703 1 98.69 188 ARG B O 1
ATOM 3071 N N . PRO B 1 189 ? -6.492 -23.922 -10.188 1 98.69 189 PRO B N 1
ATOM 3072 C CA . PRO B 1 189 ? -6.234 -24.016 -11.633 1 98.69 189 PRO B CA 1
ATOM 3073 C C . PRO B 1 189 ? -5.727 -22.703 -12.219 1 98.69 189 PRO B C 1
ATOM 3075 O O . PRO B 1 189 ? -4.797 -22.703 -13.031 1 98.69 189 PRO B O 1
ATOM 3078 N N . ALA B 1 190 ? -6.277 -21.609 -11.852 1 98.81 190 ALA B N 1
ATOM 3079 C CA . ALA B 1 190 ? -5.871 -20.297 -12.375 1 98.81 190 ALA B CA 1
ATOM 3080 C C . ALA B 1 190 ? -4.441 -19.969 -11.961 1 98.81 190 ALA B C 1
ATOM 3082 O O . ALA B 1 190 ? -3.693 -19.359 -12.734 1 98.81 190 ALA B O 1
ATOM 3083 N N . VAL B 1 191 ? -4.078 -20.328 -10.734 1 98.81 191 VAL B N 1
ATOM 3084 C CA . VAL B 1 191 ? -2.721 -20.109 -10.242 1 98.81 191 VAL B CA 1
ATOM 3085 C C . VAL B 1 191 ? -1.735 -20.953 -11.047 1 98.81 191 VAL B C 1
ATOM 3087 O O . VAL B 1 191 ? -0.709 -20.453 -11.508 1 98.81 191 VAL B O 1
ATOM 3090 N N . GLN B 1 192 ? -2.062 -22.172 -11.258 1 98.75 192 GLN B N 1
ATOM 3091 C CA . GLN B 1 192 ? -1.231 -23.062 -12.062 1 98.75 192 GLN B CA 1
ATOM 3092 C C . GLN B 1 192 ? -1.079 -22.547 -13.484 1 98.75 192 GLN B C 1
ATOM 3094 O O . GLN B 1 192 ? 0.023 -22.547 -14.039 1 98.75 192 GLN B O 1
ATOM 3099 N N . ALA B 1 193 ? -2.158 -22.109 -14.047 1 98.56 193 ALA B N 1
ATOM 3100 C CA . ALA B 1 193 ? -2.133 -21.594 -15.414 1 98.56 193 ALA B CA 1
ATOM 3101 C C . ALA B 1 193 ? -1.21 -20.375 -15.523 1 98.56 193 ALA B C 1
ATOM 3103 O O . ALA B 1 193 ? -0.406 -20.281 -16.453 1 98.56 193 ALA B O 1
ATOM 3104 N N . ALA B 1 194 ? -1.32 -19.422 -14.57 1 98.75 194 ALA B N 1
ATOM 3105 C CA . ALA B 1 194 ? -0.481 -18.234 -14.578 1 98.75 194 ALA B CA 1
ATOM 3106 C C . ALA B 1 194 ? 0.992 -18.594 -14.414 1 98.75 194 ALA B C 1
ATOM 3108 O O . ALA B 1 194 ? 1.852 -18.062 -15.117 1 98.75 194 ALA B O 1
ATOM 3109 N N . MET B 1 195 ? 1.255 -19.5 -13.453 1 98.62 195 MET B N 1
ATOM 3110 C CA . MET B 1 195 ? 2.633 -19.906 -13.195 1 98.62 195 MET B CA 1
ATOM 3111 C C . MET B 1 195 ? 3.227 -20.625 -14.398 1 98.62 195 MET B C 1
ATOM 3113 O O . MET B 1 195 ? 4.391 -20.406 -14.742 1 98.62 195 MET B O 1
ATOM 3117 N N . LYS B 1 196 ? 2.432 -21.438 -15.078 1 98.31 196 LYS B N 1
ATOM 3118 C CA . LYS B 1 196 ? 2.883 -22.109 -16.297 1 98.31 196 LYS B CA 1
ATOM 3119 C C . LYS B 1 196 ? 3.15 -21.094 -17.406 1 98.31 196 LYS B C 1
ATOM 3121 O O . LYS B 1 196 ? 4.164 -21.188 -18.094 1 98.31 196 LYS B O 1
ATOM 3126 N N . ALA B 1 197 ? 2.266 -20.188 -17.516 1 97.69 197 ALA B N 1
ATOM 3127 C CA . ALA B 1 197 ? 2.406 -19.172 -18.547 1 97.69 197 ALA B CA 1
ATOM 3128 C C . ALA B 1 197 ? 3.703 -18.375 -18.375 1 97.69 197 ALA B C 1
ATOM 3130 O O . ALA B 1 197 ? 4.301 -17.922 -19.344 1 97.69 197 ALA B O 1
ATOM 3131 N N . GLU B 1 198 ? 4.172 -18.281 -17.109 1 97.75 198 GLU B N 1
ATOM 3132 C CA . GLU B 1 198 ? 5.379 -17.516 -16.828 1 97.75 198 GLU B CA 1
ATOM 3133 C C . GLU B 1 198 ? 6.605 -18.422 -16.75 1 97.75 198 GLU B C 1
ATOM 3135 O O . GLU B 1 198 ? 7.695 -17.969 -16.391 1 97.75 198 GLU B O 1
ATOM 3140 N N . GLY B 1 199 ? 6.398 -19.672 -16.953 1 97.19 199 GLY B N 1
ATOM 3141 C CA . GLY B 1 199 ? 7.512 -20.609 -16.953 1 97.19 199 GLY B CA 1
ATOM 3142 C C . GLY B 1 199 ? 8 -20.953 -15.555 1 97.19 199 GLY B C 1
ATOM 3143 O O . GLY B 1 199 ? 9.172 -21.297 -15.367 1 97.19 199 GLY B O 1
ATOM 3144 N N . LEU B 1 200 ? 7.117 -20.797 -14.586 1 96.62 200 LEU B N 1
ATOM 3145 C CA . LEU B 1 200 ? 7.508 -21 -13.195 1 96.62 200 LEU B CA 1
ATOM 3146 C C . LEU B 1 200 ? 7.18 -22.406 -12.734 1 96.62 200 LEU B C 1
ATOM 3148 O O . LEU B 1 200 ? 7.582 -22.828 -11.641 1 96.62 200 LEU B O 1
ATOM 3152 N N . LEU B 1 201 ? 6.309 -23.016 -13.438 1 91.31 201 LEU B N 1
ATOM 3153 C CA . LEU B 1 201 ? 6.004 -24.422 -13.203 1 91.31 201 LEU B CA 1
ATOM 3154 C C . LEU B 1 201 ? 6.461 -25.281 -14.375 1 91.31 201 LEU B C 1
ATOM 3156 O O . LEU B 1 201 ? 6.375 -24.859 -15.531 1 91.31 201 LEU B O 1
ATOM 3160 N N . LYS B 1 202 ? 7.242 -26.375 -14.227 1 74.06 202 LYS B N 1
ATOM 3161 C CA . LYS B 1 202 ? 7.691 -27.312 -15.25 1 74.06 202 LYS B CA 1
ATOM 3162 C C . LYS B 1 202 ? 6.574 -28.281 -15.641 1 74.06 202 LYS B C 1
ATOM 3164 O O . LYS B 1 202 ? 5.715 -28.609 -14.82 1 74.06 202 LYS B O 1
#

Secondary structure (DSSP, 8-state):
-EEEE-TTSTTHHHHHHHHHHT---EEEEB-TTT-BBTT--BGGGT-TT--S-EEEPTTS-EEESHHHHHHHHHHH-GGG--SPPTTSHHHHHHHHHHHHIIIIIIHHHHHHH-TTS-TTTHHHHHHHHHHHHHHHHHHTTT-SBTTBSS--HHHHHHHHHHTTTGGGT---TT-HHHHHHHHHHHTSHHHHHHHHHTT---/-EEEE-TTSTTHHHHHHHHHHT---EEEEB-TTT-BBTT--BGGGT-TT--S-EEEPTTS-EEESHHHHHHHHHHH-GGG--SPPTTSHHHHHHHHHHHHIIIIIIHHHHHHH-TTS-TTTHHHHHHHHHHHHHHHHHHTTT-SBTTBSS--HHHHHHHHHHTTTGGGT---TT-HHHHHHHHHHHTSHHHHHHHHHTT---

Radius of gyration: 20.41 Å; Cα contacts (8 Å, |Δi|>4): 643; chains: 2; bounding box: 47×53×60 Å

pLDDT: mean 97.72, std 2.18, range [74.06, 98.94]

Nearest PDB structures (foldseek):
  2dsa-assembly2_C  TM=9.871E-01  e=9.322E-23  Paraburkholderia xenovorans LB400
  1pmt-assembly1_A  TM=9.923E-01  e=5.084E-22  Proteus mirabilis
  1n2a-assembly1_A  TM=9.732E-01  e=1.496E-21  Escherichia coli
  4kgi-assembly1_B  TM=9.757E-01  e=2.918E-21  Shigella flexneri 2a str. 2457T
  1f2e-assembly1_A  TM=9.696E-01  e=4.684E-20  Sphingomonas paucimobilis

Solvent-accessible surface area (backbone atoms only — not comparable to full-atom values): 21674 Å² total; per-residue (Å²): 65,36,37,34,24,35,71,82,38,69,21,44,17,47,44,22,48,39,47,62,56,64,58,75,66,46,78,41,63,38,36,74,84,77,36,30,30,90,89,62,47,57,35,48,81,78,33,79,85,50,64,61,29,36,40,30,42,83,88,64,53,72,42,46,42,57,68,24,44,32,52,54,52,27,66,74,31,60,91,65,51,31,57,60,60,76,91,38,71,62,26,40,51,48,39,23,48,38,48,45,40,43,46,55,46,48,52,39,49,50,58,64,72,40,87,80,46,53,76,84,45,44,62,57,43,50,50,53,34,48,52,53,50,49,52,51,20,62,68,30,67,88,28,79,27,90,83,28,91,48,69,35,50,53,46,41,40,50,50,38,53,61,66,46,30,70,83,59,72,47,86,60,78,84,37,55,41,43,49,54,38,45,53,58,52,56,66,35,68,32,42,43,50,35,36,42,75,48,65,75,48,136,64,36,37,36,25,36,72,82,38,71,21,42,17,47,43,23,47,39,48,63,57,64,58,75,69,45,78,41,63,39,37,75,83,78,36,29,31,89,87,62,49,57,36,50,80,78,33,79,83,51,64,61,30,35,40,30,42,83,88,65,50,72,42,44,43,58,69,23,45,32,50,54,53,27,67,74,30,59,89,65,52,30,56,59,59,77,91,38,70,60,28,41,50,46,39,24,49,38,47,46,41,42,44,55,46,47,53,39,50,48,59,63,73,40,87,81,47,52,75,86,46,45,62,58,43,50,50,54,34,50,53,52,50,50,52,50,20,60,69,31,66,87,29,80,28,90,83,28,91,48,67,34,50,52,46,41,40,50,50,37,55,59,63,46,30,70,83,60,71,48,85,60,78,85,37,56,41,44,49,55,37,46,54,57,52,58,66,36,67,32,41,43,51,37,34,43,75,49,64,74,47,136

=== Feature glossary ===
A reading guide for the features in this record.

Start from the sequence.

  · Sequence gives the chain of amino acids in standard one-letter code (A=alanine, C=cysteine, …, Y=tyrosine), read N→C. It is the only feature that is directly encoded by the gene; all structural features are derived from the folded form of this sequence.

Fold it, and you get atomic coordinates and the backbone conformation that goes with them.

  · Structure coordinates are given as an mmCIF _atom_site loop: one row per atom with element, residue name, chain id, sequence number, and x/y/z position in Å. Only the four main-chain atoms per residue are included here; side chains are omitted to keep the record compact.

  · Backbone dihedral angles. Every residue except chain termini has a φ (preceding-C → N → Cα → C) and a ψ (N → Cα → C → next-N). They are reported in degrees following the IUPAC sign convention. Secondary structure is essentially a statement about which (φ, ψ) basin each residue occupies.

  · Eight-state secondary structure (DSSP): H is the canonical α-helix, G the tighter 3₁₀-helix, I the wider π-helix; E/B are β-structure, T and S are turns and bends, and '-' is everything else. DSSP derives these from the pattern of main-chain N–H···O=C hydrogen bonds, not from the sequence.

  · SS3 is a coarse helix/strand/coil call (letters a/b/c) made by the P-SEA algorithm from inter-Cα distances and dihedrals. It is less detailed than DSSP but needs only Cα positions.

Summarize the fold with a handful of shape descriptors and a per-residue structural alphabet.

  · Radius of gyration (Rg) is the root-mean-square distance of Cα atoms from their centroid — a single number for overall size and compactness. A globular domain of N residues has Rg ≈ 2.2·N^0.38 Å; an extended or disordered chain has a much larger Rg. The Cα contact count is the number of residue pairs whose Cα atoms are within 8 Å and are more than four positions apart in sequence — a standard proxy for tertiary packing density. The bounding box is the smallest axis-aligned box enclosing all Cα atoms.

  · 3Di is Foldseek's structural alphabet. Each residue is assigned one of twenty discrete states based on how its Cα sits relative to its spatial (not sequential) neighbors. Aligning 3Di strings finds structural homologs roughly as well as full 3D superposition, but orders of magnitude faster.

  · Solvent-accessible surface area (SASA) is the area in Å² traced out by the centre of a 1.4 Å probe sphere (a water molecule) rolled over the protein's van der Waals surface (Shrake–Rupley / Lee–Richards construction). Buried residues have near-zero SASA; fully exposed residues can exceed 200 Å². The total SASA scales roughly with the number of surface residues.

Ask how reliable the model is.

  · For AlphaFold models, the B-factor field carries pLDDT — the model's own estimate of local accuracy on a 0–100 scale. Regions with pLDDT<50 should be treated as essentially unmodeled; they often correspond to intrinsically disordered segments.

  · For experimental (PDB) structures, the B-factor (temperature factor) quantifies the positional spread of each atom in the crystal — a combination of thermal vibration and static disorder — in units of Å². High B-factors mark flexible loops or poorly resolved regions; low B-factors mark the rigid, well-ordered core.

  · Predicted Aligned Error (PAE) is an AlphaFold confidence matrix: entry (i, j) is the expected error in the position of residue j, in ångströms, when the prediction is superimposed on the true structure at residue i. Low PAE within a block of residues means that block is internally rigid and well-predicted; high PAE between two blocks means their relative placement is uncertain even if each block individually is confident.

Place it in context: what it resembles, what it is annotated as, and how it looks.

  · Structural nearest neighbors (via Foldseek easy-search vs the PDB). Reported per hit: target PDB id, E-value, and alignment TM-score. A TM-score above ~0.5 is the conventional threshold for 'same fold'.

  · Functional annotations link the protein to curated databases. InterPro entries identify conserved domains and families by matching the sequence against member-database signatures (Pfam, PROSITE, CDD, …). Gene Ontology (GO) terms describe molecular function, biological process, and cellular component in a controlled vocabulary. CATH places the structure in a hierarchical fold classification (Class/Architecture/Topology/Homologous-superfamily). The organism is the source species.

  · The contact map is a binary N×N matrix image: pixel (i, j) is dark where Cα_i and Cα_j are within 8 Å and |i−j|>4. Because the |i−j|>4 filter removes local helical contacts, off-diagonal stripes parallel to the main diagonal indicate parallel β-sheets; stripes perpendicular to it indicate antiparallel β-sheets. The Ramachandran plot scatters every residue's (φ, ψ) pair against the sterically allowed regions. The PAE heatmap renders the predicted-aligned-error matrix.

  · Six rendered views show the 3D structure from the faces of a cube — i.e. along ±x, ±y, ±z. Rendering representation is drawn randomly per protein from cartoon (secondary-structure ribbons), sticks (backbone bonds), or molecular surface; coloring is either N→C rainbow (blue at the N-terminus through red at the C-terminus) or one color per chain.